Protein AF-A0A915VK62-F1 (afdb_monomer_lite)

Foldseek 3Di:
DVPVVVVVVVVVVVVVVVVVVVVLLVVLQVVLVVVVVVCVVPVDADDPVNLVSCVVCPVVHDDDPSSVVRSVVSVVVNVVVVVVVVVVVVVVVVVVVVVVVVVVVVVVVVVVVVVVVVVVVVVVVVLVVVVVVLVVVVVVVVVPPPDDDPVVCVCVVVVVVSVVSVVVSVVVVVVVLLVVLQVQLVLLLVLLVLLVVVVVLLSSLQSLLSSCVSPVPPVSSLVSNQVSLPPVDVDGLVPDDSVVVNVSSVVVCVVSPHDDVLLSCLCPPPVNQLVVPSVVHNVVSSVVPPPPPDDDPPPPPDPVVVVCVVPDDPDDDDDDDDLPLVVLVVQAQPWAWFDDDQFWTWTWHQHPQQKIKIKTGTPDPPRDDFAFFWKWFDFPPDIDIFGWDWDQDPPRIIITMTHQDPVNLVCLQVGLGPWIFTFGDDDPDPDDHGDTDTTDPVVSVVVSSSSNSVD

Sequence (455 aa):
MKIELAHDILAKKIYDMASAEDKMLIKIQNFILTRYAHYTEVGALLDQNSLDYIEPYIKKITLEQQELSFIKKSRQLSLRKRRTIKAVALGTCLVLLIFGIQASKTFYELQLTLEKKQEIRKELHKIQEERSLAELRAQTLLEKKEEVDQDDLTDVAVIKQLIMQYDTLGQQQQAATQQRDLAQSATLSDLAEEAKEQHDDQYAFQLAAKAWELNKNNNQALEILEELSQEKEEESFIELPTEEQEVVIEKAQKKGGRLKDKDLNVIFSKENTVVQSRSAGVKKAVKSTTASPNQQEQVATPILHRVIQEKLPPKRPSVTAPLNCTLAQKNINKWFEIKETQNFKVSIKYGINEQLHFLFAPTHSEAIIPNLTQLNIHTAKQFKSIDLSKKIAPGGKIIYTTKLEPVDKIFLKKGRIVALSFVQAPQKSPSTPPKKFMLSPVLQQKFLTMSKCLL

Radius of gyration: 46.02 Å; chains: 1; bounding box: 83×62×167 Å

pLDDT: mean 83.39, std 15.16, range [34.03, 98.44]

Structure (mmCIF, N/CA/C/O backbone):
data_AF-A0A915VK62-F1
#
_entry.id   AF-A0A915VK62-F1
#
loop_
_atom_site.group_PDB
_atom_site.id
_atom_site.type_symbol
_atom_site.label_atom_id
_atom_site.label_alt_id
_atom_site.label_comp_id
_atom_site.label_asym_id
_atom_site.label_entity_id
_atom_site.label_seq_id
_atom_site.pdbx_PDB_ins_code
_atom_site.Cartn_x
_atom_site.Cartn_y
_atom_site.Cartn_z
_atom_site.occupancy
_atom_site.B_iso_or_equiv
_atom_site.auth_seq_id
_atom_site.auth_comp_id
_atom_site.auth_asym_id
_atom_site.auth_atom_id
_atom_site.pdbx_PDB_model_num
ATOM 1 N N . MET A 1 1 ? -5.102 29.422 99.374 1.00 46.88 1 MET A N 1
ATOM 2 C CA . MET A 1 1 ? -6.375 29.457 98.617 1.00 46.88 1 MET A CA 1
ATOM 3 C C . MET A 1 1 ? -6.227 29.536 97.080 1.00 46.88 1 MET A C 1
ATOM 5 O O . MET A 1 1 ? -7.220 29.746 96.406 1.00 46.88 1 MET A O 1
ATOM 9 N N . LYS A 1 2 ? -5.033 29.330 96.483 1.00 51.19 2 LYS A N 1
ATOM 10 C CA . LYS A 1 2 ? -4.861 29.243 95.008 1.00 51.19 2 LYS A CA 1
ATOM 11 C C . LYS A 1 2 ? -4.823 27.805 94.457 1.00 51.19 2 LYS A C 1
ATOM 13 O O . LYS A 1 2 ? -4.929 27.621 93.253 1.00 51.19 2 LYS A O 1
ATOM 18 N N . ILE A 1 3 ? -4.669 26.801 95.324 1.00 55.66 3 ILE A N 1
ATOM 19 C CA . ILE A 1 3 ? -4.483 25.393 94.926 1.00 55.66 3 ILE A CA 1
ATOM 20 C C . ILE A 1 3 ? -5.830 24.696 94.639 1.00 55.66 3 ILE A C 1
ATOM 22 O O . ILE A 1 3 ? -5.891 23.848 93.752 1.00 55.66 3 ILE A O 1
ATOM 26 N N . GLU A 1 4 ? -6.922 25.117 95.285 1.00 55.19 4 GLU A N 1
ATOM 27 C CA . GLU A 1 4 ? -8.258 24.515 95.106 1.00 55.19 4 GLU A CA 1
ATOM 28 C C . GLU A 1 4 ? -8.921 24.914 93.774 1.00 55.19 4 GLU A C 1
ATOM 30 O O . GLU A 1 4 ? -9.482 24.068 93.086 1.00 55.19 4 GLU A O 1
ATOM 35 N N . LEU A 1 5 ? -8.717 26.153 93.306 1.00 66.69 5 LEU A N 1
ATOM 36 C CA . LEU A 1 5 ? -9.218 26.613 91.999 1.00 66.69 5 LEU A CA 1
ATOM 37 C C . LEU A 1 5 ? -8.614 25.849 90.806 1.00 66.69 5 LEU A C 1
ATOM 39 O O . LEU A 1 5 ? -9.268 25.688 89.779 1.00 66.69 5 LEU A O 1
ATOM 43 N N . ALA A 1 6 ? -7.373 25.365 90.921 1.00 72.25 6 ALA A N 1
ATOM 44 C CA . ALA A 1 6 ? -6.737 24.592 89.854 1.00 72.25 6 ALA A CA 1
ATOM 45 C C . ALA A 1 6 ? -7.323 23.173 89.726 1.00 72.25 6 ALA A C 1
ATOM 47 O O . ALA A 1 6 ? -7.378 22.632 88.620 1.00 72.25 6 ALA A O 1
ATOM 48 N N . HIS A 1 7 ? -7.784 22.586 90.836 1.00 77.00 7 HIS A N 1
ATOM 49 C CA . HIS A 1 7 ? -8.362 21.240 90.854 1.00 77.00 7 HIS A CA 1
ATOM 50 C C . HIS A 1 7 ? -9.782 21.240 90.273 1.00 77.00 7 HIS A C 1
ATOM 52 O O . HIS A 1 7 ? -10.098 20.374 89.458 1.00 77.00 7 HIS A O 1
ATOM 58 N N . ASP A 1 8 ? -10.586 22.265 90.571 1.00 81.25 8 ASP A N 1
ATOM 59 C CA . ASP A 1 8 ? -11.937 22.409 90.012 1.00 81.25 8 ASP A CA 1
ATOM 60 C C . ASP A 1 8 ? -11.929 22.623 88.492 1.00 81.25 8 ASP A C 1
ATOM 62 O O . ASP A 1 8 ? -12.744 22.046 87.768 1.00 81.25 8 ASP A O 1
ATOM 66 N N . ILE A 1 9 ? -10.973 23.401 87.971 1.00 85.94 9 ILE A N 1
ATOM 67 C CA . ILE A 1 9 ? -10.826 23.611 86.521 1.00 85.94 9 ILE A CA 1
ATOM 68 C C . ILE A 1 9 ? -10.429 22.305 85.820 1.00 85.94 9 ILE A C 1
ATOM 70 O O . ILE A 1 9 ? -10.942 22.006 84.738 1.00 85.94 9 ILE A O 1
ATOM 74 N N . LEU A 1 10 ? -9.540 21.511 86.426 1.00 86.00 10 LEU A N 1
ATOM 75 C CA . LEU A 1 10 ? -9.129 20.220 85.876 1.00 86.00 10 LEU A CA 1
ATOM 76 C C . LEU A 1 10 ? -10.285 19.212 85.893 1.00 86.00 10 LEU A C 1
ATOM 78 O O . LEU A 1 10 ? -10.544 18.580 84.871 1.00 86.00 10 LEU A O 1
ATOM 82 N N . ALA A 1 11 ? -11.008 19.101 87.010 1.00 85.06 11 ALA A N 1
ATOM 83 C CA . ALA A 1 11 ? -12.166 18.220 87.136 1.00 85.06 11 ALA A CA 1
ATOM 84 C C . ALA A 1 11 ? -13.265 18.587 86.130 1.00 85.06 11 ALA A C 1
ATOM 86 O O . ALA A 1 11 ? -13.780 17.710 85.437 1.00 85.06 11 ALA A O 1
ATOM 87 N N . LYS A 1 12 ? -13.554 19.885 85.966 1.00 88.75 12 LYS A N 1
ATOM 88 C CA . LYS A 1 12 ? -14.494 20.372 84.951 1.00 88.75 12 LYS A CA 1
ATOM 89 C C . LYS A 1 12 ? -14.041 20.012 83.538 1.00 88.75 12 LYS A C 1
ATOM 91 O O . LYS A 1 12 ? -14.841 19.517 82.756 1.00 88.75 12 LYS A O 1
ATOM 96 N N . LYS A 1 13 ? -12.758 20.192 83.211 1.00 90.06 13 LYS A N 1
ATOM 97 C CA . LYS A 1 13 ? -12.228 19.843 81.886 1.00 90.06 13 LYS A CA 1
ATOM 98 C C . LYS A 1 13 ? -12.298 18.339 81.614 1.00 90.06 13 LYS A C 1
ATOM 100 O O . LYS A 1 13 ? -12.647 17.948 80.506 1.00 90.06 13 LYS A O 1
ATOM 105 N N . ILE A 1 14 ? -11.992 17.504 82.608 1.00 82.69 14 ILE A N 1
ATOM 106 C CA . ILE A 1 14 ? -12.125 16.043 82.502 1.00 82.69 14 ILE A CA 1
ATOM 107 C C . ILE A 1 14 ? -13.595 15.663 82.294 1.00 82.69 14 ILE A C 1
ATOM 109 O O . ILE A 1 14 ? -13.891 14.869 81.406 1.00 82.69 14 ILE A O 1
ATOM 113 N N . TYR A 1 15 ? -14.511 16.268 83.053 1.00 90.38 15 TYR A N 1
ATOM 114 C CA . TYR A 1 15 ? -15.947 16.044 82.908 1.00 90.38 15 TYR A CA 1
ATOM 115 C C . TYR A 1 15 ? -16.462 16.472 81.527 1.00 90.38 15 TYR A C 1
ATOM 117 O O . TYR A 1 15 ? -17.176 15.716 80.872 1.00 90.38 15 TYR A O 1
ATOM 125 N N . ASP A 1 16 ? -16.050 17.644 81.041 1.00 91.31 16 ASP A N 1
ATOM 126 C CA . ASP A 1 16 ? -16.428 18.153 79.722 1.00 91.31 16 ASP A CA 1
ATOM 127 C C . ASP A 1 16 ? -15.873 17.265 78.597 1.00 91.31 16 ASP A C 1
ATOM 129 O O . ASP A 1 16 ? -16.570 17.006 77.616 1.00 91.31 16 ASP A O 1
ATOM 133 N N . MET A 1 17 ? -14.645 16.753 78.742 1.00 87.25 17 MET A N 1
ATOM 134 C CA . MET A 1 17 ? -14.046 15.810 77.791 1.00 87.25 17 MET A CA 1
ATOM 135 C C . MET A 1 17 ? -14.767 14.460 77.787 1.00 87.25 17 MET A C 1
ATOM 137 O O . MET A 1 17 ? -15.084 13.963 76.708 1.00 87.25 17 MET A O 1
ATOM 141 N N . ALA A 1 18 ? -15.077 13.904 78.961 1.00 86.38 18 ALA A N 1
ATOM 142 C CA . ALA A 1 18 ? -15.855 12.672 79.078 1.00 86.38 18 ALA A CA 1
ATOM 143 C C . ALA A 1 18 ? -17.252 12.850 78.460 1.00 86.38 18 ALA A C 1
ATOM 145 O O 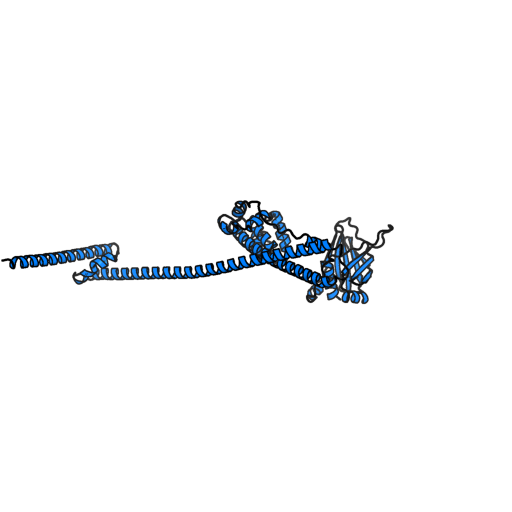. ALA A 1 18 ? -17.665 12.073 77.606 1.00 86.38 18 ALA A O 1
ATOM 146 N N . SER A 1 19 ? -17.924 13.961 78.776 1.00 93.12 19 SER A N 1
ATOM 147 C CA . SER A 1 19 ? -19.226 14.305 78.198 1.00 93.12 19 SER A CA 1
ATOM 148 C C . SER A 1 19 ? -19.166 14.478 76.676 1.00 93.12 19 SER A C 1
ATOM 150 O O . SER A 1 19 ? -20.101 14.098 75.968 1.00 93.12 19 SER A O 1
ATOM 152 N N . ALA A 1 20 ? -18.088 15.061 76.145 1.00 94.25 20 ALA A N 1
ATOM 153 C CA . ALA A 1 20 ? -17.900 15.222 74.707 1.00 94.25 20 ALA A CA 1
ATOM 154 C C . ALA A 1 20 ? -17.662 13.879 74.003 1.00 94.25 20 ALA A C 1
ATOM 156 O O . ALA A 1 20 ? -18.217 13.657 72.924 1.00 94.25 20 ALA A O 1
ATOM 157 N N . GLU A 1 21 ? -16.879 12.984 74.610 1.00 95.00 21 GLU A N 1
ATOM 158 C CA . GLU A 1 21 ? -16.644 11.636 74.096 1.00 95.00 21 GLU A CA 1
ATOM 159 C C . GLU A 1 21 ? -17.937 10.812 74.088 1.00 95.00 21 GLU A C 1
ATOM 161 O O . GLU A 1 21 ? -18.292 10.261 73.047 1.00 95.00 21 GLU A O 1
ATOM 166 N N . ASP A 1 22 ? -18.711 10.831 75.174 1.00 95.19 22 ASP A N 1
ATOM 167 C CA . ASP A 1 22 ? -19.998 10.132 75.260 1.00 95.19 22 ASP A CA 1
ATOM 168 C C . ASP A 1 22 ? -20.992 10.640 74.207 1.00 95.19 22 ASP A C 1
ATOM 170 O O . ASP A 1 22 ? -21.614 9.861 73.477 1.00 95.19 22 ASP A O 1
ATOM 174 N N . LYS A 1 23 ? -21.094 11.967 74.047 1.00 95.75 23 LYS A N 1
ATOM 175 C CA . LYS A 1 23 ? -21.917 12.583 72.991 1.00 95.75 23 LYS A CA 1
ATOM 176 C C . LYS A 1 23 ? -21.466 12.153 71.598 1.00 95.75 23 LYS A C 1
ATOM 178 O O . LYS A 1 23 ? -22.305 12.008 70.709 1.00 95.75 23 LYS A O 1
ATOM 183 N N . MET A 1 24 ? -20.164 11.974 71.383 1.00 96.12 24 MET A N 1
ATOM 184 C CA . MET A 1 24 ? -19.627 11.500 70.110 1.00 96.12 24 MET A CA 1
ATOM 185 C C . MET A 1 24 ? -19.975 10.027 69.868 1.00 96.12 24 MET A C 1
ATOM 187 O O . MET A 1 24 ? -20.428 9.696 68.775 1.00 96.12 24 MET A O 1
ATOM 191 N N . LEU A 1 25 ? -19.839 9.159 70.876 1.00 96.75 25 LEU A N 1
ATOM 192 C CA . LEU A 1 25 ? -20.199 7.741 70.772 1.00 96.75 25 LEU A CA 1
ATOM 193 C C . LEU A 1 25 ? -21.682 7.562 70.424 1.00 96.75 25 LEU A C 1
ATOM 195 O O . LEU A 1 25 ? -21.996 6.826 69.490 1.00 96.75 25 LEU A O 1
ATOM 199 N N . ILE A 1 26 ? -22.578 8.308 71.081 1.00 95.81 26 ILE A N 1
ATOM 200 C CA . ILE A 1 26 ? -24.020 8.293 70.778 1.00 95.81 26 ILE A CA 1
ATOM 201 C C . ILE A 1 26 ? -24.283 8.750 69.336 1.00 95.81 26 ILE A C 1
ATOM 203 O O . ILE A 1 26 ? -25.059 8.129 68.609 1.00 95.81 26 ILE A O 1
ATOM 207 N N . LYS A 1 27 ? -23.619 9.822 68.880 1.00 97.31 27 LYS A N 1
ATOM 208 C CA . LYS A 1 27 ? -23.751 10.301 67.493 1.00 97.31 27 LYS A CA 1
ATOM 209 C C . LYS A 1 27 ? -23.301 9.253 66.479 1.00 97.31 27 LYS A C 1
ATOM 211 O O . LYS A 1 27 ? -23.979 9.063 65.473 1.00 97.31 27 LYS A O 1
ATOM 216 N N . ILE A 1 28 ? -22.188 8.572 66.737 1.00 97.94 28 ILE A N 1
ATOM 217 C CA . ILE A 1 28 ? -21.670 7.521 65.855 1.00 97.94 28 ILE A CA 1
ATOM 218 C C . ILE A 1 28 ? -22.596 6.307 65.854 1.00 97.94 28 ILE A C 1
ATOM 220 O O . ILE A 1 28 ? -22.867 5.763 64.786 1.00 97.94 28 ILE A O 1
ATOM 224 N N . GLN A 1 29 ? -23.125 5.909 67.011 1.00 97.50 29 GLN A N 1
ATOM 225 C CA . GLN A 1 29 ? -24.096 4.821 67.101 1.00 97.50 29 GLN A CA 1
ATOM 226 C C . GLN A 1 29 ? -25.348 5.134 66.271 1.00 97.50 29 GLN A C 1
ATOM 228 O O . GLN A 1 29 ? -25.729 4.344 65.410 1.00 97.50 29 GLN A O 1
ATOM 233 N N . ASN A 1 30 ? -25.920 6.330 66.435 1.00 97.50 30 ASN A N 1
ATOM 234 C CA . ASN A 1 30 ? -27.064 6.784 65.640 1.00 97.50 30 ASN A CA 1
ATOM 235 C C . ASN A 1 30 ? -26.740 6.861 64.143 1.00 97.50 30 ASN A C 1
ATOM 237 O O . ASN A 1 30 ? -27.574 6.514 63.305 1.00 97.50 30 ASN A O 1
ATOM 241 N N . PHE A 1 31 ? -25.525 7.283 63.788 1.00 98.12 31 PHE A N 1
ATOM 242 C CA . PHE A 1 31 ? -25.061 7.288 62.405 1.00 98.12 31 PHE A CA 1
ATOM 243 C C . PHE A 1 31 ? -25.016 5.870 61.816 1.00 98.12 31 PHE A C 1
ATOM 245 O O . PHE A 1 31 ? -25.522 5.656 60.713 1.00 98.12 31 PHE A O 1
ATOM 252 N N . ILE A 1 32 ? -24.465 4.895 62.548 1.00 98.25 32 ILE A N 1
ATOM 253 C CA . ILE A 1 32 ? -24.409 3.487 62.127 1.00 98.25 32 ILE A CA 1
ATOM 254 C C . ILE A 1 32 ? -25.822 2.924 61.961 1.00 98.25 32 ILE A C 1
ATOM 256 O O . ILE A 1 32 ? -26.108 2.356 60.910 1.00 98.25 32 ILE A O 1
ATOM 260 N N . LEU A 1 33 ? -26.710 3.149 62.935 1.00 97.88 33 LEU A N 1
ATOM 261 C CA . LEU A 1 33 ? -28.111 2.714 62.896 1.00 97.88 33 LEU A CA 1
ATOM 262 C C . LEU A 1 33 ? -28.849 3.273 61.678 1.00 97.88 33 LEU A C 1
ATOM 264 O O . LEU A 1 33 ? -29.462 2.528 60.918 1.00 97.88 33 LEU A O 1
ATOM 268 N N . THR A 1 34 ? -28.722 4.580 61.436 1.00 98.19 34 THR A N 1
ATOM 269 C CA . THR A 1 34 ? -29.358 5.247 60.290 1.00 98.19 34 THR A CA 1
ATOM 270 C C . THR A 1 34 ? -28.853 4.670 58.965 1.00 98.19 34 THR A C 1
ATOM 272 O O . THR A 1 34 ? -29.629 4.422 58.042 1.00 98.19 34 THR A O 1
ATOM 275 N N . ARG A 1 35 ? -27.542 4.415 58.852 1.00 98.31 35 ARG A N 1
ATOM 276 C CA . ARG A 1 35 ? -26.950 3.810 57.650 1.00 98.31 35 ARG A CA 1
ATOM 277 C C . ARG A 1 35 ? -27.314 2.338 57.489 1.00 98.31 35 ARG A C 1
ATOM 279 O O . ARG A 1 35 ? -27.454 1.891 56.354 1.00 98.31 35 ARG A O 1
ATOM 286 N N . TYR A 1 36 ? -27.479 1.608 58.587 1.00 98.44 36 TYR A N 1
ATOM 287 C CA . TYR A 1 36 ? -27.933 0.225 58.563 1.00 98.44 36 TYR A CA 1
ATOM 288 C C . TYR A 1 36 ? -29.394 0.126 58.112 1.00 98.44 36 TYR A C 1
ATOM 290 O O . TYR A 1 36 ? -29.680 -0.652 57.207 1.00 98.44 36 TYR A O 1
ATOM 298 N N . ALA A 1 37 ? -30.284 0.978 58.630 1.00 98.06 37 ALA A N 1
ATOM 299 C CA . ALA A 1 37 ? -31.669 1.068 58.163 1.00 98.06 37 ALA A CA 1
ATOM 300 C C . ALA A 1 37 ? -31.730 1.361 56.652 1.00 98.06 37 ALA A C 1
ATOM 302 O O . ALA A 1 37 ? -32.349 0.629 55.879 1.00 98.06 37 ALA A O 1
ATOM 303 N N . HIS A 1 38 ? -30.955 2.344 56.192 1.00 98.19 38 HIS A N 1
ATOM 304 C CA . HIS A 1 38 ? -30.850 2.648 54.766 1.00 98.19 38 HIS A CA 1
ATOM 305 C C . HIS A 1 38 ? -30.275 1.477 53.937 1.00 98.19 38 HIS A C 1
ATOM 307 O O . HIS A 1 38 ? -30.657 1.264 52.787 1.00 98.19 38 HIS A O 1
ATOM 313 N N . TYR A 1 39 ? -29.358 0.684 54.496 1.00 98.19 39 TYR A N 1
ATOM 314 C CA . TYR A 1 39 ? -28.871 -0.542 53.861 1.00 98.19 39 TYR A CA 1
ATOM 315 C C . TYR A 1 39 ? -29.948 -1.627 53.785 1.00 98.19 39 TYR A C 1
ATOM 317 O O . TYR A 1 39 ? -30.019 -2.324 52.778 1.00 98.19 39 TYR A O 1
ATOM 325 N N . THR A 1 40 ? -30.789 -1.778 54.807 1.00 97.94 40 THR A N 1
ATOM 326 C CA . THR A 1 40 ? -31.888 -2.750 54.763 1.00 97.94 40 THR A CA 1
ATOM 327 C C . THR A 1 40 ? -32.948 -2.381 53.729 1.00 97.94 40 THR A C 1
ATOM 329 O O . THR A 1 40 ? -33.501 -3.272 53.092 1.00 97.94 40 THR A O 1
ATOM 332 N N . GLU A 1 41 ? -33.168 -1.085 53.503 1.00 98.19 41 GLU A N 1
ATOM 333 C CA . GLU A 1 41 ? -34.126 -0.584 52.513 1.00 98.19 41 GLU A CA 1
ATOM 334 C C . GLU A 1 41 ? -33.572 -0.623 51.080 1.00 98.19 41 GLU A C 1
ATOM 336 O O . GLU A 1 41 ? -34.240 -1.094 50.163 1.00 98.19 41 GLU A O 1
ATOM 341 N N . VAL A 1 42 ? -32.342 -0.135 50.874 1.00 97.88 42 VAL A N 1
ATOM 342 C CA . VAL A 1 42 ? -31.791 0.159 49.533 1.00 97.88 42 VAL A CA 1
ATOM 343 C C . VAL A 1 42 ? -30.599 -0.737 49.171 1.00 97.88 42 VAL A C 1
ATOM 345 O O . VAL A 1 42 ? -30.148 -0.777 48.028 1.00 97.88 42 VAL A O 1
ATOM 348 N N . GLY A 1 43 ? -30.030 -1.460 50.135 1.00 97.19 43 GLY A N 1
ATOM 349 C CA . GLY A 1 43 ? -28.814 -2.258 49.940 1.00 97.19 43 GLY A CA 1
ATOM 350 C C . GLY A 1 43 ? -27.528 -1.428 49.840 1.00 97.19 43 GLY A C 1
ATOM 351 O O . GLY A 1 43 ? -26.472 -1.968 49.498 1.00 97.19 43 GLY A O 1
ATOM 352 N N . ALA A 1 44 ? -27.577 -0.125 50.136 1.00 97.06 44 ALA A N 1
ATOM 353 C CA . ALA A 1 44 ? -26.420 0.761 50.035 1.00 97.06 44 ALA A CA 1
ATOM 354 C C . ALA A 1 44 ? -25.439 0.543 51.202 1.00 97.06 44 ALA A C 1
ATOM 356 O O . ALA A 1 44 ? -25.785 0.717 52.366 1.00 97.06 44 ALA A O 1
ATOM 357 N N . LEU A 1 45 ? -24.200 0.163 50.885 1.00 98.19 45 LEU A N 1
ATOM 358 C CA . LEU A 1 45 ? -23.126 -0.052 51.863 1.00 98.19 45 LEU A CA 1
ATOM 359 C C . LEU A 1 45 ? -22.414 1.257 52.230 1.00 98.19 45 LEU A C 1
ATOM 361 O O . LEU A 1 45 ? -22.500 2.241 51.495 1.00 98.19 45 LEU A O 1
ATOM 365 N N . LEU A 1 46 ? -21.673 1.254 53.343 1.00 97.88 46 LEU A N 1
ATOM 366 C CA . LEU A 1 46 ? -20.871 2.413 53.748 1.00 97.88 46 LEU A CA 1
ATOM 367 C C . LEU A 1 46 ? -19.776 2.704 52.716 1.00 97.88 46 LEU A C 1
ATOM 369 O O . LEU A 1 46 ? -19.100 1.794 52.222 1.00 97.88 46 LEU A O 1
ATOM 373 N N . ASP A 1 47 ? -19.587 3.988 52.427 1.00 97.25 47 ASP A N 1
ATOM 374 C CA . ASP A 1 47 ? -18.450 4.471 51.658 1.00 97.25 47 ASP A CA 1
ATOM 375 C C . ASP A 1 47 ? -17.179 4.513 52.521 1.00 97.25 47 ASP A C 1
ATOM 377 O O . ASP A 1 47 ? -17.188 4.271 53.730 1.00 97.25 47 ASP A O 1
ATOM 381 N N . GLN A 1 48 ? -16.046 4.792 51.880 1.00 96.56 48 GLN A N 1
ATOM 382 C CA . GLN A 1 48 ? -14.758 4.789 52.562 1.00 96.56 48 GLN A CA 1
ATOM 383 C C . GLN A 1 48 ? -14.665 5.875 53.641 1.00 96.56 48 GLN A C 1
ATOM 385 O O . GLN A 1 48 ? -14.162 5.597 54.722 1.00 96.56 48 GLN A O 1
ATOM 390 N N . ASN A 1 49 ? -15.194 7.070 53.374 1.00 97.06 49 ASN A N 1
ATOM 391 C CA . ASN A 1 49 ? -15.154 8.182 54.322 1.00 97.06 49 ASN A CA 1
ATOM 392 C C . ASN A 1 49 ? -15.972 7.866 55.578 1.00 97.06 49 ASN A C 1
ATOM 394 O O . ASN A 1 49 ? -15.524 8.140 56.688 1.00 97.06 49 ASN A O 1
ATOM 398 N N . SER A 1 50 ? -17.138 7.232 55.419 1.00 97.81 50 SER A N 1
ATOM 399 C CA . SER A 1 50 ? -17.943 6.782 56.555 1.00 97.81 50 SER A CA 1
ATOM 400 C C . SER A 1 50 ? -17.244 5.673 57.335 1.00 97.81 50 SER A C 1
ATOM 402 O O . SER A 1 50 ? -17.288 5.691 58.559 1.00 97.81 50 SER A O 1
ATOM 404 N N . LEU A 1 51 ? -16.586 4.724 56.655 1.00 97.94 51 LEU A N 1
ATOM 405 C CA . LEU A 1 51 ? -15.801 3.671 57.312 1.00 97.94 51 LEU A CA 1
ATOM 406 C C . LEU A 1 51 ? -14.639 4.250 58.131 1.00 97.94 51 LEU A C 1
ATOM 408 O O . LEU A 1 51 ? -14.431 3.810 59.260 1.00 97.94 51 LEU A O 1
ATOM 412 N N . ASP A 1 52 ? -13.932 5.239 57.585 1.00 97.25 52 ASP A N 1
ATOM 413 C CA . ASP A 1 52 ? -12.812 5.916 58.249 1.00 97.25 52 ASP A CA 1
ATOM 414 C C . ASP A 1 52 ? -13.303 6.766 59.438 1.00 97.25 52 ASP A C 1
ATOM 416 O O . ASP A 1 52 ? -12.660 6.806 60.485 1.00 97.25 52 ASP A O 1
ATOM 420 N N . TYR A 1 53 ? -14.487 7.381 59.318 1.00 97.69 53 TYR A N 1
ATOM 421 C CA . TYR A 1 53 ? -15.128 8.147 60.392 1.00 97.69 53 TYR A CA 1
ATOM 422 C C . TYR A 1 53 ? -15.504 7.278 61.604 1.00 97.69 53 TYR A C 1
ATOM 424 O O . TYR A 1 53 ? -15.302 7.690 62.746 1.00 97.69 53 TYR A O 1
ATOM 432 N N . ILE A 1 54 ? -16.034 6.071 61.373 1.00 97.81 54 ILE A N 1
ATOM 433 C CA . ILE A 1 54 ? -16.483 5.187 62.463 1.00 97.81 54 ILE A CA 1
ATOM 434 C C . ILE A 1 54 ? -15.360 4.326 63.053 1.00 97.81 54 ILE A C 1
ATOM 436 O O . ILE A 1 54 ? -15.439 3.942 64.221 1.00 97.81 54 ILE A O 1
ATOM 440 N N . GLU A 1 55 ? -14.318 4.013 62.276 1.00 97.31 55 GLU A N 1
ATOM 441 C CA . GLU A 1 55 ? -13.243 3.086 62.653 1.00 97.31 55 GLU A CA 1
ATOM 442 C C . GLU A 1 55 ? -12.665 3.292 64.067 1.00 97.31 55 GLU A C 1
ATOM 444 O O . GLU A 1 55 ? -12.592 2.300 64.804 1.00 97.31 55 GLU A O 1
ATOM 449 N N . PRO A 1 56 ? -12.301 4.517 64.500 1.00 97.62 56 PRO A N 1
ATOM 450 C CA . PRO A 1 56 ? -11.701 4.712 65.820 1.00 97.62 56 PRO A CA 1
ATOM 451 C C . PRO A 1 56 ? -12.644 4.405 66.995 1.00 97.62 56 PRO A C 1
ATOM 453 O O . PRO A 1 56 ? -12.172 4.183 68.111 1.00 97.62 56 PRO A O 1
ATOM 456 N N . TYR A 1 57 ? -13.959 4.347 66.764 1.00 97.44 57 TYR A N 1
ATOM 457 C CA . TYR A 1 57 ? -14.970 4.230 67.818 1.00 97.44 57 TYR A CA 1
ATOM 458 C C . TYR A 1 57 ? -15.706 2.885 67.835 1.00 97.44 57 TYR A C 1
ATOM 460 O O . TYR A 1 57 ? -16.331 2.564 68.842 1.00 97.44 57 TYR A O 1
ATOM 468 N N . ILE A 1 58 ? -15.584 2.054 66.789 1.00 96.81 58 ILE A N 1
ATOM 469 C CA . ILE A 1 58 ? -16.286 0.755 66.679 1.00 96.81 58 ILE A CA 1
ATOM 470 C C . ILE A 1 58 ? -16.104 -0.125 67.925 1.00 96.81 58 ILE A C 1
ATOM 472 O O . ILE A 1 58 ? -17.040 -0.795 68.342 1.00 96.81 58 ILE A O 1
ATOM 476 N N . LYS A 1 59 ? -14.912 -0.138 68.535 1.00 97.31 59 LYS A N 1
ATOM 477 C CA . LYS A 1 59 ? -14.625 -0.985 69.710 1.00 97.31 59 LYS A CA 1
ATOM 478 C C . LYS A 1 59 ? -15.265 -0.485 71.009 1.00 97.31 59 LYS A C 1
ATOM 480 O O . LYS A 1 59 ? -15.311 -1.239 71.973 1.00 97.31 59 LYS A O 1
ATOM 485 N N . LYS A 1 60 ? -15.678 0.785 71.051 1.00 96.62 60 LYS A N 1
ATOM 486 C CA . LYS A 1 60 ? -16.233 1.453 72.238 1.00 96.62 60 LYS A CA 1
ATOM 487 C C . LYS A 1 60 ? -17.764 1.445 72.259 1.00 96.62 60 LYS A C 1
ATOM 489 O O . LYS A 1 60 ? -18.345 1.770 73.285 1.00 96.62 60 LYS A O 1
ATOM 494 N N . ILE A 1 61 ? -18.405 1.105 71.141 1.00 96.88 61 ILE A N 1
ATOM 495 C CA . ILE A 1 61 ? -19.862 1.112 70.987 1.00 96.88 61 ILE A CA 1
ATOM 496 C C . ILE A 1 61 ? -20.355 -0.334 70.968 1.00 96.88 61 ILE A C 1
ATOM 498 O O . ILE A 1 61 ? -19.802 -1.177 70.261 1.00 96.88 61 ILE A O 1
ATOM 502 N N . THR A 1 62 ? -21.407 -0.618 71.729 1.00 96.81 62 THR A N 1
ATOM 503 C CA . THR A 1 62 ? -22.080 -1.918 71.709 1.00 96.81 62 THR A CA 1
ATOM 504 C C . THR A 1 62 ? -23.010 -1.962 70.499 1.00 96.81 62 THR A C 1
ATOM 506 O O . THR A 1 62 ? -24.011 -1.252 70.464 1.00 96.81 62 THR A O 1
ATOM 509 N N . LEU A 1 63 ? -22.648 -2.755 69.493 1.00 97.25 63 LEU A N 1
ATOM 510 C CA . LEU A 1 63 ? -23.408 -2.922 68.253 1.00 97.25 63 LEU A CA 1
ATOM 511 C C . LEU A 1 63 ? -23.999 -4.328 68.185 1.00 97.25 63 LEU A C 1
ATOM 513 O O . LEU A 1 63 ? -23.387 -5.291 68.659 1.00 97.25 63 LEU A O 1
ATOM 517 N N . GLU A 1 64 ? -25.159 -4.458 67.552 1.00 98.06 64 GLU A N 1
ATOM 518 C CA . GLU A 1 64 ? -25.744 -5.767 67.289 1.00 98.06 64 GLU A CA 1
ATOM 519 C C . GLU A 1 64 ? -24.936 -6.532 66.229 1.00 98.06 64 GLU A C 1
ATOM 521 O O . GLU A 1 64 ? -24.261 -5.966 65.361 1.00 98.06 64 GLU A O 1
ATOM 526 N N . GLN A 1 65 ? -25.027 -7.864 66.248 1.00 97.69 65 GLN A N 1
ATOM 527 C CA . GLN A 1 65 ? -24.268 -8.719 65.330 1.00 97.69 65 GLN A CA 1
ATOM 528 C C . GLN A 1 65 ? -24.566 -8.413 63.850 1.00 97.69 65 GLN A C 1
ATOM 530 O O . GLN A 1 65 ? -23.684 -8.536 62.992 1.00 97.69 65 GLN A O 1
ATOM 535 N N . GLN A 1 66 ? -25.797 -7.997 63.540 1.00 97.75 66 GLN A N 1
ATOM 536 C CA . GLN A 1 66 ? -26.195 -7.641 62.180 1.00 97.75 66 GLN A CA 1
ATOM 537 C C . GLN A 1 66 ? -25.499 -6.358 61.699 1.00 97.75 66 GLN A C 1
ATOM 539 O O . GLN A 1 66 ? -24.975 -6.324 60.583 1.00 97.75 66 GLN A O 1
ATOM 544 N N . GLU A 1 67 ? -25.381 -5.348 62.557 1.00 98.00 67 GLU A N 1
ATOM 545 C CA . GLU A 1 67 ? -24.695 -4.083 62.270 1.00 98.00 67 GLU A CA 1
ATOM 546 C C . GLU A 1 67 ? -23.191 -4.302 62.068 1.00 98.00 67 GLU A C 1
ATOM 548 O O . GLU A 1 67 ? -22.594 -3.795 61.113 1.00 98.00 67 GLU A O 1
ATOM 553 N N . LEU A 1 68 ? -22.576 -5.147 62.905 1.00 97.75 68 LEU A N 1
ATOM 554 C CA . LEU A 1 68 ? -21.182 -5.563 62.732 1.00 97.75 68 LEU A CA 1
ATOM 555 C C . LEU A 1 68 ? -20.972 -6.278 61.391 1.00 97.75 68 LEU A C 1
ATOM 557 O O . LEU A 1 68 ? -19.975 -6.039 60.699 1.00 97.75 68 LEU A O 1
ATOM 561 N N . SER A 1 69 ? -21.920 -7.131 60.987 1.00 97.94 69 SER A N 1
ATOM 562 C CA . SER A 1 69 ? -21.876 -7.806 59.688 1.00 97.94 69 SER A CA 1
ATOM 563 C C . SER A 1 69 ? -21.980 -6.814 58.519 1.00 97.94 69 SER A C 1
ATOM 565 O O . SER A 1 69 ? -21.234 -6.935 57.541 1.00 97.94 69 SER A O 1
ATOM 567 N N . PHE A 1 70 ? -22.816 -5.779 58.653 1.00 98.19 70 PHE A N 1
ATOM 568 C CA . PHE A 1 70 ? -22.968 -4.691 57.688 1.00 98.19 70 PHE A CA 1
ATOM 569 C C . PHE A 1 70 ? -21.678 -3.873 57.529 1.00 98.19 70 PHE A C 1
ATOM 571 O O . PHE A 1 70 ? -21.213 -3.653 56.403 1.00 98.19 70 PHE A O 1
ATOM 578 N N . ILE A 1 71 ? -21.036 -3.495 58.638 1.00 98.19 71 ILE A N 1
ATOM 579 C CA . ILE A 1 71 ? -19.754 -2.776 58.622 1.00 98.19 71 ILE A CA 1
ATOM 580 C C . ILE A 1 71 ? -18.666 -3.645 57.977 1.00 98.19 71 ILE A C 1
ATOM 582 O O . ILE A 1 71 ? -17.922 -3.179 57.108 1.00 98.19 71 ILE A O 1
ATOM 586 N N . LYS A 1 72 ? -18.597 -4.936 58.333 1.00 97.94 72 LYS A N 1
ATOM 587 C CA . LYS A 1 72 ? -17.629 -5.881 57.754 1.00 97.94 72 LYS A CA 1
ATOM 588 C C . LYS A 1 72 ? -17.818 -6.035 56.243 1.00 97.94 72 LYS A C 1
ATOM 590 O O . LYS A 1 72 ? -16.833 -5.997 55.502 1.00 97.94 72 LYS A O 1
ATOM 595 N N . LYS A 1 73 ? -19.064 -6.170 55.777 1.00 98.06 73 LYS A N 1
ATOM 596 C CA . LYS A 1 73 ? -19.406 -6.263 54.348 1.00 98.06 73 LYS A CA 1
ATOM 597 C C . LYS A 1 73 ? -19.024 -4.984 53.600 1.00 98.06 73 LYS A C 1
ATOM 599 O O . LYS A 1 73 ? -18.388 -5.061 52.548 1.00 98.06 73 LYS A O 1
ATOM 604 N N . SER A 1 74 ? -19.319 -3.820 54.179 1.00 97.94 74 SER A N 1
ATOM 605 C CA . SER A 1 74 ? -18.943 -2.516 53.620 1.00 97.94 74 SER A CA 1
ATOM 606 C C . SER A 1 74 ? -17.422 -2.375 53.490 1.00 97.94 74 SER A C 1
ATOM 608 O O . SER A 1 74 ? -16.912 -2.030 52.422 1.00 97.94 74 SER A O 1
ATOM 610 N N . ARG A 1 75 ? -16.671 -2.755 54.533 1.00 97.94 75 ARG A N 1
ATOM 611 C CA . ARG A 1 75 ? -15.200 -2.747 54.533 1.00 97.94 75 ARG A CA 1
ATOM 612 C C . ARG A 1 75 ? -14.617 -3.661 53.455 1.00 97.94 75 ARG A C 1
ATOM 614 O O . ARG A 1 75 ? -13.721 -3.249 52.720 1.00 97.94 75 ARG A O 1
ATOM 621 N N . GLN A 1 76 ? -15.128 -4.886 53.320 1.00 97.75 76 GLN A N 1
ATOM 622 C CA . GLN A 1 76 ? -14.675 -5.813 52.277 1.00 97.75 76 GLN A CA 1
ATOM 623 C C . GLN A 1 76 ? -14.919 -5.262 50.870 1.00 97.75 76 GLN A C 1
ATOM 625 O O . GLN A 1 76 ? -14.044 -5.370 50.008 1.00 97.75 76 GLN A O 1
ATOM 630 N N . LEU A 1 77 ? -16.081 -4.649 50.637 1.00 96.81 77 LEU A N 1
ATOM 631 C CA . LEU A 1 77 ? -16.405 -4.062 49.343 1.00 96.81 77 LEU A CA 1
ATOM 632 C C . LEU A 1 77 ? -15.517 -2.851 49.028 1.00 96.81 77 LEU A C 1
ATOM 634 O O . LEU A 1 77 ? -15.010 -2.754 47.910 1.00 96.81 77 LEU A O 1
ATOM 638 N N . SER A 1 78 ? -15.251 -1.980 50.004 1.00 95.81 78 SER A N 1
ATOM 639 C CA . SER A 1 78 ? -14.332 -0.851 49.816 1.00 95.81 78 SER A CA 1
ATOM 640 C C . SER A 1 78 ? -12.902 -1.313 49.496 1.00 95.81 78 SER A C 1
ATOM 642 O O . SER A 1 78 ? -12.265 -0.811 48.566 1.00 95.81 78 SER A O 1
ATOM 644 N N . LEU A 1 79 ? -12.410 -2.352 50.183 1.00 95.19 79 LEU A N 1
ATOM 645 C CA . LEU A 1 79 ? -11.100 -2.944 49.892 1.00 95.19 79 LEU A CA 1
ATOM 646 C C . LEU A 1 79 ? -11.035 -3.558 48.487 1.00 95.19 79 LEU A C 1
ATOM 648 O O . LEU A 1 79 ? -10.034 -3.373 47.793 1.00 95.19 79 LEU A O 1
ATOM 652 N N . ARG A 1 80 ? -12.091 -4.256 48.042 1.00 95.94 80 ARG A N 1
ATOM 653 C CA . ARG A 1 80 ? -12.182 -4.780 46.667 1.00 95.94 80 ARG A CA 1
ATOM 654 C C . ARG A 1 80 ? -12.154 -3.646 45.643 1.00 95.94 80 ARG A C 1
ATOM 656 O O . ARG A 1 80 ? -11.341 -3.717 44.727 1.00 95.94 80 ARG A O 1
ATOM 663 N N . LYS A 1 81 ? -12.935 -2.578 45.850 1.00 94.25 81 LYS A N 1
ATOM 664 C CA . LYS A 1 81 ? -12.937 -1.381 44.987 1.00 94.25 81 LYS A CA 1
ATOM 665 C C . LYS A 1 81 ? -11.560 -0.715 44.907 1.00 94.25 81 LYS A C 1
ATOM 667 O O . LYS A 1 81 ? -11.092 -0.387 43.821 1.00 94.25 81 LYS A O 1
ATOM 672 N N . ARG A 1 82 ? -10.864 -0.557 46.039 1.00 93.62 82 ARG A N 1
ATOM 673 C CA . ARG A 1 82 ? -9.491 -0.017 46.063 1.00 93.62 82 ARG A CA 1
ATOM 674 C C . ARG A 1 82 ? -8.516 -0.901 45.284 1.00 93.62 82 ARG A C 1
ATOM 676 O O . ARG A 1 82 ? -7.679 -0.378 44.554 1.00 93.62 82 ARG A O 1
ATOM 683 N N . ARG A 1 83 ? -8.621 -2.229 45.412 1.00 95.44 83 ARG A N 1
ATOM 684 C CA . ARG A 1 83 ? -7.788 -3.173 44.648 1.00 95.44 83 ARG A CA 1
ATOM 685 C C . ARG A 1 83 ? -8.077 -3.102 43.151 1.00 95.44 83 ARG A C 1
ATOM 687 O O . ARG A 1 83 ? -7.126 -3.040 42.383 1.00 95.44 83 ARG A O 1
ATOM 694 N N . THR A 1 84 ? -9.344 -3.051 42.740 1.00 95.31 84 THR A N 1
ATOM 695 C CA . THR A 1 84 ? -9.706 -2.932 41.320 1.00 95.31 84 THR A CA 1
ATOM 696 C C . THR A 1 84 ? -9.239 -1.610 40.726 1.00 95.31 84 THR A C 1
ATOM 698 O O . THR A 1 84 ? -8.665 -1.624 39.648 1.00 95.31 84 THR A O 1
ATOM 701 N N . ILE A 1 85 ? -9.383 -0.485 41.435 1.00 95.62 85 ILE A N 1
ATOM 702 C CA . ILE A 1 85 ? -8.882 0.816 40.956 1.00 95.62 85 ILE A CA 1
ATOM 703 C C . ILE A 1 85 ? -7.359 0.780 40.779 1.00 95.62 85 ILE A C 1
ATOM 705 O O . ILE A 1 85 ? -6.858 1.204 39.743 1.00 95.62 85 ILE A O 1
ATOM 709 N N . LYS A 1 86 ? -6.616 0.228 41.749 1.00 95.81 86 LYS A N 1
ATOM 710 C CA . LYS A 1 86 ? -5.156 0.071 41.631 1.00 95.81 86 LYS A CA 1
ATOM 711 C C . LYS A 1 86 ? -4.763 -0.850 40.474 1.00 95.81 86 LYS A C 1
ATOM 713 O O . LYS A 1 86 ? -3.823 -0.533 39.756 1.00 95.81 86 LYS A O 1
ATOM 718 N N . ALA A 1 87 ? -5.478 -1.958 40.282 1.00 96.56 87 ALA A N 1
ATOM 719 C CA . ALA A 1 87 ? -5.231 -2.885 39.181 1.00 96.56 87 ALA A CA 1
ATOM 720 C C . ALA A 1 87 ? -5.503 -2.237 37.815 1.00 96.56 87 ALA A C 1
ATOM 722 O O . ALA A 1 87 ? -4.686 -2.373 36.912 1.00 96.56 87 ALA A O 1
ATOM 723 N N . VAL A 1 88 ? -6.599 -1.482 37.685 1.00 97.00 88 VAL A N 1
ATOM 724 C CA . VAL A 1 88 ? -6.922 -0.725 36.466 1.00 97.00 88 VAL A CA 1
ATOM 725 C C . VAL A 1 88 ? -5.856 0.334 36.199 1.00 97.00 88 VAL A C 1
ATOM 727 O O . VAL A 1 88 ? -5.327 0.379 35.097 1.00 97.00 88 VAL A O 1
ATOM 730 N N . ALA A 1 89 ? -5.469 1.129 37.201 1.00 97.25 89 ALA A N 1
ATOM 731 C CA . ALA A 1 89 ? -4.429 2.146 37.042 1.00 97.25 89 ALA A CA 1
ATOM 732 C C . ALA A 1 89 ? -3.079 1.543 36.608 1.00 97.25 89 ALA A C 1
ATOM 734 O O . ALA A 1 89 ? -2.424 2.074 35.712 1.00 97.25 89 ALA A O 1
ATOM 735 N N . LEU A 1 90 ? -2.684 0.411 37.203 1.00 97.75 90 LEU A N 1
ATOM 736 C CA . LEU A 1 90 ? -1.477 -0.322 36.814 1.00 97.75 90 LEU A CA 1
ATOM 737 C C . LEU A 1 90 ? -1.582 -0.857 35.376 1.00 97.75 90 LEU A C 1
ATOM 739 O O . LEU A 1 90 ? -0.638 -0.716 34.602 1.00 97.75 90 LEU A O 1
ATOM 743 N N . GLY A 1 91 ? -2.735 -1.427 35.012 1.00 97.62 91 GLY A N 1
ATOM 744 C CA . GLY A 1 91 ? -3.012 -1.921 33.665 1.00 97.62 91 GLY A CA 1
ATOM 745 C C . GLY A 1 91 ? -2.921 -0.817 32.612 1.00 97.62 91 GLY A C 1
ATOM 746 O O . GLY A 1 91 ? -2.224 -0.983 31.616 1.00 97.62 91 GLY A O 1
ATOM 747 N N . THR A 1 92 ? -3.534 0.341 32.863 1.00 97.25 92 THR A N 1
ATOM 748 C CA . THR A 1 92 ? -3.451 1.504 31.967 1.00 97.25 92 THR A CA 1
ATOM 749 C C . THR A 1 92 ? -2.010 1.991 31.805 1.00 97.25 92 THR A C 1
ATOM 751 O O . THR A 1 92 ? -1.586 2.285 30.691 1.00 97.25 92 THR A O 1
ATOM 754 N N . CYS A 1 93 ? -1.228 2.028 32.889 1.00 97.88 93 CYS A N 1
ATOM 755 C CA . CYS A 1 93 ? 0.184 2.416 32.835 1.00 97.88 93 CYS A CA 1
ATOM 756 C C . CYS A 1 93 ? 1.018 1.443 31.978 1.00 97.88 93 CYS A C 1
ATOM 758 O O . CYS A 1 93 ? 1.821 1.871 31.151 1.00 97.88 93 CYS A O 1
ATOM 760 N N . LEU A 1 94 ? 0.773 0.134 32.109 1.00 97.94 94 LEU A N 1
ATOM 761 C CA . LEU A 1 94 ? 1.400 -0.905 31.283 1.00 97.94 94 LEU A CA 1
ATOM 762 C C . LEU A 1 94 ? 1.059 -0.754 29.796 1.00 97.94 94 LEU A C 1
ATOM 764 O O . LEU A 1 94 ? 1.950 -0.836 28.954 1.00 97.94 94 LEU A O 1
ATOM 768 N N . VAL A 1 95 ? -0.209 -0.492 29.470 1.00 97.38 95 VAL A N 1
ATOM 769 C CA . VAL A 1 95 ? -0.645 -0.266 28.084 1.00 97.38 95 VAL A CA 1
ATOM 770 C C . VAL A 1 95 ? 0.048 0.964 27.493 1.00 97.38 95 VAL A C 1
ATOM 772 O O . VAL A 1 95 ? 0.597 0.881 26.396 1.00 97.38 95 VAL A O 1
ATOM 775 N N . LEU A 1 96 ? 0.103 2.080 28.228 1.00 97.44 96 LEU A N 1
ATOM 776 C CA . LEU A 1 96 ? 0.792 3.294 27.776 1.00 97.44 96 LEU A CA 1
ATOM 777 C C . LEU A 1 96 ? 2.296 3.075 27.558 1.00 97.44 96 LEU A C 1
ATOM 779 O O . LEU A 1 96 ? 2.848 3.596 26.592 1.00 97.44 96 LEU A O 1
ATOM 783 N N . LEU A 1 97 ? 2.955 2.272 28.400 1.00 98.06 97 LEU A N 1
ATOM 784 C CA . LEU A 1 97 ? 4.360 1.903 28.203 1.00 98.06 97 LEU A CA 1
ATOM 785 C C . LEU A 1 97 ? 4.569 1.089 26.921 1.00 98.06 97 LEU A C 1
ATOM 787 O O . LEU A 1 97 ? 5.501 1.372 26.169 1.00 98.06 97 LEU A O 1
ATOM 791 N N . ILE A 1 98 ? 3.694 0.119 26.637 1.00 97.25 98 ILE A N 1
ATOM 792 C CA . ILE A 1 98 ? 3.763 -0.679 25.402 1.00 97.25 98 ILE A CA 1
ATOM 793 C C . ILE A 1 98 ? 3.594 0.224 24.173 1.00 97.25 98 ILE A C 1
ATOM 795 O O . ILE A 1 98 ? 4.399 0.144 23.244 1.00 97.25 98 ILE A O 1
ATOM 799 N N . PHE A 1 99 ? 2.608 1.127 24.190 1.00 96.19 99 PHE A N 1
ATOM 800 C CA . PHE A 1 99 ? 2.417 2.107 23.117 1.00 96.19 99 PHE A CA 1
ATOM 801 C C . PHE A 1 99 ? 3.626 3.036 22.954 1.00 96.19 99 PHE A C 1
ATOM 803 O O . PHE A 1 99 ? 4.045 3.296 21.828 1.00 96.19 99 PHE A O 1
ATOM 810 N N . GLY A 1 100 ? 4.232 3.492 24.055 1.00 97.69 100 GLY A N 1
ATOM 811 C CA . GLY A 1 100 ? 5.435 4.327 24.020 1.00 97.69 100 GLY A CA 1
ATOM 812 C C . GLY A 1 100 ? 6.627 3.632 23.355 1.00 97.69 100 GLY A C 1
ATOM 813 O O . GLY A 1 100 ? 7.308 4.233 22.524 1.00 97.69 100 GLY A O 1
ATOM 814 N N . ILE A 1 101 ? 6.847 2.349 23.659 1.00 97.19 101 ILE A N 1
ATOM 815 C CA . ILE A 1 101 ? 7.916 1.545 23.042 1.00 97.19 101 ILE A CA 1
ATOM 816 C C . ILE A 1 101 ? 7.660 1.360 21.540 1.00 97.19 101 ILE A C 1
ATOM 818 O O . ILE A 1 101 ? 8.575 1.531 20.731 1.00 97.19 101 ILE A O 1
ATOM 822 N N . GLN A 1 102 ? 6.421 1.047 21.148 1.00 94.25 102 GLN A N 1
ATOM 823 C CA . GLN A 1 102 ? 6.057 0.882 19.737 1.00 94.25 102 GLN A CA 1
ATOM 824 C C . GLN A 1 102 ? 6.230 2.185 18.947 1.00 94.25 102 GLN A C 1
ATOM 826 O O . GLN A 1 102 ? 6.873 2.184 17.897 1.00 94.25 102 GLN A O 1
ATOM 831 N N . ALA A 1 103 ? 5.736 3.305 19.483 1.00 95.19 103 ALA A N 1
ATOM 832 C CA . ALA A 1 103 ? 5.888 4.618 18.866 1.00 95.19 103 ALA A CA 1
ATOM 833 C C . ALA A 1 103 ? 7.370 4.991 18.693 1.00 95.19 103 ALA A C 1
ATOM 835 O O . ALA A 1 103 ? 7.776 5.426 17.614 1.00 95.19 103 ALA A O 1
ATOM 836 N N . SER A 1 104 ? 8.202 4.739 19.709 1.00 94.62 104 SER A N 1
ATOM 837 C CA . SER A 1 104 ? 9.645 4.989 19.633 1.00 94.62 104 SER A CA 1
ATOM 838 C C . SER A 1 104 ? 10.307 4.208 18.492 1.00 94.62 104 SER A C 1
ATOM 840 O O . SER A 1 104 ? 11.038 4.800 17.699 1.00 94.62 104 SER A O 1
ATOM 842 N N . LYS A 1 105 ? 9.996 2.914 18.333 1.00 95.06 105 LYS A N 1
ATOM 843 C CA . LYS A 1 105 ? 10.545 2.096 17.239 1.00 95.06 105 LYS A CA 1
ATOM 844 C C . LYS A 1 105 ? 10.176 2.655 15.860 1.00 95.06 105 LYS A C 1
ATOM 846 O O . LYS A 1 105 ? 11.056 2.831 15.021 1.00 95.06 105 LYS A O 1
ATOM 851 N N . THR A 1 106 ? 8.901 2.986 15.647 1.00 88.94 106 THR A N 1
ATOM 852 C CA . THR A 1 106 ? 8.440 3.552 14.364 1.00 88.94 106 THR A CA 1
ATOM 853 C C . THR A 1 106 ? 9.104 4.893 14.048 1.00 88.94 106 THR A C 1
ATOM 855 O O . THR A 1 106 ? 9.444 5.164 12.897 1.00 88.94 106 THR A O 1
ATOM 858 N N . PHE A 1 107 ? 9.360 5.714 15.070 1.00 93.56 107 PHE A N 1
ATOM 859 C CA . PHE A 1 107 ? 10.039 6.995 14.908 1.00 93.56 107 PHE A CA 1
ATOM 860 C C . PHE A 1 107 ? 11.506 6.826 14.480 1.00 93.56 107 PHE A C 1
ATOM 862 O O . PHE A 1 107 ? 11.967 7.529 13.579 1.00 93.56 107 PHE A O 1
ATOM 869 N N . TYR A 1 108 ? 12.226 5.859 15.061 1.00 94.81 108 TYR A N 1
ATOM 870 C CA . TYR A 1 108 ? 13.601 5.536 14.660 1.00 94.81 108 TYR A CA 1
ATOM 871 C C . TYR A 1 108 ? 13.689 5.017 13.217 1.00 94.81 108 TYR A C 1
ATOM 873 O O . TYR A 1 108 ? 14.547 5.461 12.452 1.00 94.81 108 TYR A O 1
ATOM 881 N N . GLU A 1 109 ? 12.791 4.115 12.812 1.00 89.25 109 GLU A N 1
ATOM 882 C CA . GLU A 1 109 ? 12.747 3.597 11.435 1.00 89.25 109 GLU A CA 1
ATOM 883 C C . GLU A 1 109 ? 12.449 4.707 10.415 1.00 89.25 109 GLU A C 1
ATOM 885 O O . GLU A 1 109 ? 13.038 4.745 9.327 1.00 89.25 109 GLU A O 1
ATOM 890 N N . LEU A 1 110 ? 11.582 5.654 10.783 1.00 90.62 110 LEU A N 1
ATOM 891 C CA . LEU A 1 110 ? 11.267 6.807 9.949 1.00 90.62 110 LEU A CA 1
ATOM 892 C C . LEU A 1 110 ? 12.489 7.713 9.744 1.00 90.62 110 LEU A C 1
ATOM 894 O O . LEU A 1 110 ? 12.761 8.103 8.607 1.00 90.62 110 LEU A O 1
ATOM 898 N N . GLN A 1 111 ? 13.253 8.013 10.802 1.00 90.81 111 GLN A N 1
ATOM 899 C CA . GLN A 1 111 ? 14.484 8.806 10.683 1.00 90.81 111 GLN A CA 1
ATOM 900 C C . GLN A 1 111 ? 15.518 8.128 9.780 1.00 90.81 111 GLN A C 1
ATOM 902 O O . GLN A 1 111 ? 16.020 8.761 8.851 1.00 90.81 111 GLN A O 1
ATOM 907 N N . LEU A 1 112 ? 15.752 6.827 9.969 1.00 93.00 112 LEU A N 1
ATOM 908 C CA . LEU A 1 112 ? 16.677 6.057 9.134 1.00 93.00 112 LEU A CA 1
ATOM 909 C C . LEU A 1 112 ? 16.271 6.092 7.649 1.00 93.00 112 LEU A C 1
ATOM 911 O O . LEU A 1 112 ? 17.103 6.194 6.747 1.00 93.00 112 LEU A O 1
ATOM 915 N N . THR A 1 113 ? 14.968 6.021 7.382 1.00 83.81 113 THR A N 1
ATOM 916 C CA . THR A 1 113 ? 14.427 6.078 6.019 1.00 83.81 113 THR A CA 1
ATOM 917 C C . THR A 1 113 ? 14.601 7.465 5.399 1.00 83.81 113 THR A C 1
ATOM 919 O O . THR A 1 113 ? 14.866 7.576 4.200 1.00 83.81 113 THR A O 1
ATOM 922 N N . LEU A 1 114 ? 14.475 8.532 6.193 1.00 87.00 114 LEU A N 1
ATOM 923 C CA . LEU A 1 114 ? 14.706 9.902 5.733 1.00 87.00 114 LEU A CA 1
ATOM 924 C C . LEU A 1 114 ? 16.177 10.145 5.384 1.00 87.00 114 LEU A C 1
ATOM 926 O O . LEU A 1 114 ? 16.447 10.731 4.336 1.00 87.00 114 LEU A O 1
ATOM 930 N N . GLU A 1 115 ? 17.111 9.652 6.197 1.00 89.38 115 GLU A N 1
ATOM 931 C CA . GLU A 1 115 ? 18.550 9.745 5.917 1.00 89.38 115 GLU A CA 1
ATOM 932 C C . GLU A 1 115 ? 18.918 9.010 4.623 1.00 89.38 115 GLU A C 1
ATOM 934 O O . GLU A 1 115 ? 19.504 9.612 3.720 1.00 89.38 115 GLU A O 1
ATOM 939 N N . LYS A 1 116 ? 18.456 7.762 4.456 1.00 85.56 116 LYS A N 1
ATOM 940 C CA . LYS A 1 116 ? 18.651 6.995 3.212 1.00 85.56 116 LYS A CA 1
ATOM 941 C C . LYS A 1 116 ? 18.075 7.712 1.989 1.00 85.56 116 LYS A C 1
ATOM 943 O O . LYS A 1 116 ? 18.705 7.758 0.936 1.00 85.56 116 LYS A O 1
ATOM 948 N N . LYS A 1 117 ? 16.890 8.323 2.113 1.00 75.31 117 LYS A N 1
ATOM 949 C CA . LYS A 1 117 ? 16.289 9.117 1.025 1.00 75.31 117 LYS A CA 1
ATOM 950 C C . LYS A 1 117 ? 17.134 10.339 0.664 1.00 75.31 117 LYS A C 1
ATOM 952 O O . LYS A 1 117 ? 17.190 10.708 -0.508 1.00 75.31 117 LYS A O 1
ATOM 957 N N . GLN A 1 118 ? 17.764 10.990 1.640 1.00 88.12 118 GLN A N 1
ATOM 958 C CA . GLN A 1 118 ? 18.654 12.121 1.378 1.00 88.12 118 GLN A CA 1
ATOM 959 C C . GLN A 1 118 ? 19.956 11.683 0.703 1.00 88.12 118 GLN A C 1
ATOM 961 O O . GLN A 1 118 ? 20.416 12.372 -0.204 1.00 88.12 118 GLN A O 1
ATOM 966 N N . GLU A 1 119 ? 20.524 10.548 1.107 1.00 86.56 119 GLU A N 1
ATOM 967 C CA . GLU A 1 119 ? 21.727 9.980 0.494 1.00 86.56 119 GLU A CA 1
ATOM 968 C C . GLU A 1 119 ? 21.492 9.618 -0.976 1.00 86.56 119 GLU A C 1
ATOM 970 O O . GLU A 1 119 ? 22.200 10.124 -1.843 1.00 86.56 119 GLU A O 1
ATOM 975 N N . ILE A 1 120 ? 20.404 8.899 -1.275 1.00 76.31 120 ILE A N 1
ATOM 976 C CA . ILE A 1 120 ? 20.015 8.561 -2.654 1.00 76.31 120 ILE A CA 1
ATOM 977 C C . ILE A 1 120 ? 19.826 9.825 -3.503 1.00 76.31 120 ILE A C 1
ATOM 979 O O . ILE A 1 120 ? 20.252 9.877 -4.653 1.00 76.31 120 ILE A O 1
ATOM 983 N N . ARG A 1 121 ? 19.220 10.886 -2.951 1.00 75.75 121 ARG A N 1
ATOM 984 C CA . ARG A 1 121 ? 19.078 12.167 -3.669 1.00 75.75 121 ARG A CA 1
ATOM 985 C C . ARG A 1 121 ? 20.427 12.816 -3.974 1.00 75.75 121 ARG A C 1
ATOM 987 O O . ARG A 1 121 ? 20.593 13.362 -5.062 1.00 75.75 121 ARG A O 1
ATOM 994 N N . LYS A 1 122 ? 21.377 12.769 -3.035 1.00 87.75 122 LYS A N 1
ATOM 995 C CA . LYS A 1 122 ? 22.738 13.286 -3.245 1.00 87.75 122 LYS A CA 1
ATOM 996 C C . LYS A 1 122 ? 23.478 12.473 -4.308 1.00 87.75 122 LYS A C 1
ATOM 998 O O . LYS A 1 122 ? 24.130 13.069 -5.158 1.00 87.75 122 LYS A O 1
ATOM 1003 N N . GLU A 1 123 ? 23.365 11.147 -4.287 1.00 81.12 123 GLU A N 1
ATOM 1004 C CA . GLU A 1 123 ? 23.955 10.276 -5.312 1.00 81.12 123 GLU A CA 1
ATOM 1005 C C . GLU A 1 123 ? 23.364 10.548 -6.695 1.00 81.12 123 GLU A C 1
ATOM 1007 O O . GLU A 1 123 ? 24.105 10.719 -7.659 1.00 81.12 123 GLU A O 1
ATOM 1012 N N . LEU A 1 124 ? 22.041 10.682 -6.786 1.00 73.88 124 LEU A N 1
ATOM 1013 C CA . LEU A 1 124 ? 21.361 10.948 -8.050 1.00 73.88 124 LEU A CA 1
ATOM 1014 C C . LEU A 1 124 ? 21.770 12.306 -8.641 1.00 73.88 124 LEU A C 1
ATOM 1016 O O . LEU A 1 124 ? 21.995 12.403 -9.845 1.00 73.88 124 LEU A O 1
ATOM 1020 N N . HIS A 1 125 ? 21.956 13.326 -7.797 1.00 80.00 125 HIS A N 1
ATOM 1021 C CA . HIS A 1 125 ? 22.482 14.623 -8.227 1.00 80.00 125 HIS A CA 1
ATOM 1022 C C . HIS A 1 125 ? 23.922 14.523 -8.754 1.00 80.00 125 HIS A C 1
ATOM 1024 O O . HIS A 1 125 ? 24.228 15.092 -9.798 1.00 80.00 125 HIS A O 1
ATOM 1030 N N . LYS A 1 126 ? 24.801 13.770 -8.076 1.00 85.69 126 LYS A N 1
ATOM 1031 C CA . LYS A 1 126 ? 26.182 13.544 -8.540 1.00 85.69 126 LYS A CA 1
ATOM 1032 C C . LYS A 1 126 ? 26.219 12.830 -9.889 1.00 85.69 126 LYS A C 1
ATOM 1034 O O . LYS A 1 126 ? 26.926 13.265 -10.787 1.00 85.69 126 LYS A O 1
ATOM 1039 N N . ILE A 1 127 ? 25.411 11.783 -10.055 1.00 73.38 127 ILE A N 1
ATOM 1040 C CA . ILE A 1 127 ? 25.288 11.045 -11.322 1.00 73.38 127 ILE A CA 1
ATOM 1041 C C . ILE A 1 127 ? 24.824 11.980 -12.450 1.00 73.38 127 ILE A C 1
ATOM 1043 O O . ILE A 1 127 ? 25.310 11.899 -13.578 1.00 73.38 127 ILE A O 1
ATOM 1047 N N . GLN A 1 128 ? 23.892 12.889 -12.156 1.00 76.38 128 GLN A N 1
ATOM 1048 C CA . GLN A 1 128 ? 23.391 13.856 -13.130 1.00 76.38 128 GLN A CA 1
ATOM 1049 C C . GLN A 1 128 ? 24.456 14.895 -13.525 1.00 76.38 128 GLN A C 1
ATOM 1051 O O . GLN A 1 128 ? 24.553 15.248 -14.701 1.00 76.38 128 GLN A O 1
ATOM 1056 N N . GLU A 1 129 ? 25.279 15.336 -12.575 1.00 86.75 129 GLU A N 1
ATOM 1057 C CA . GLU A 1 129 ? 26.413 16.239 -12.803 1.00 86.75 129 GLU A CA 1
ATOM 1058 C C . GLU A 1 129 ? 27.548 15.566 -13.597 1.00 86.75 129 GLU A C 1
ATOM 1060 O O . GLU A 1 129 ? 28.058 16.127 -14.566 1.00 86.75 129 GLU A O 1
ATOM 1065 N N . GLU A 1 130 ? 27.906 14.324 -13.264 1.00 78.75 130 GLU A N 1
ATOM 1066 C CA . GLU A 1 130 ? 28.897 13.547 -14.022 1.00 78.75 130 GLU A CA 1
ATOM 1067 C C . GLU A 1 130 ? 28.450 13.322 -15.468 1.00 78.75 130 GLU A C 1
ATOM 1069 O O . GLU A 1 130 ? 29.254 13.400 -16.402 1.00 78.75 130 GLU A O 1
ATOM 1074 N N . ARG A 1 131 ? 27.150 13.094 -15.672 1.00 70.25 131 ARG A N 1
ATOM 1075 C CA . ARG A 1 131 ? 26.580 12.946 -17.007 1.00 70.25 131 ARG A CA 1
ATOM 1076 C C . ARG A 1 131 ? 26.642 14.241 -17.809 1.00 70.25 131 ARG A C 1
ATOM 1078 O O . ARG A 1 131 ? 27.039 14.185 -18.971 1.00 70.25 131 ARG A O 1
ATOM 1085 N N . SER A 1 132 ? 26.266 15.382 -17.230 1.00 79.19 132 SER A N 1
ATOM 1086 C CA . SER A 1 132 ? 26.320 16.662 -17.950 1.00 79.19 132 SER A CA 1
ATOM 1087 C C . SER A 1 132 ? 27.759 17.024 -18.327 1.00 79.19 132 SER A C 1
ATOM 1089 O O . SER A 1 132 ? 28.009 17.479 -19.443 1.00 79.19 132 SER A O 1
ATOM 1091 N N . LEU A 1 133 ? 28.726 16.715 -17.457 1.00 84.00 133 LEU A N 1
ATOM 1092 C CA . LEU A 1 133 ? 30.150 16.865 -17.747 1.00 84.00 133 LEU A CA 1
ATOM 1093 C C . LEU A 1 133 ? 30.616 15.936 -18.879 1.00 84.00 133 LEU A C 1
ATOM 1095 O O . LEU A 1 133 ? 31.359 16.365 -19.763 1.00 84.00 133 LEU A O 1
ATOM 1099 N N . ALA A 1 134 ? 30.198 14.668 -18.866 1.00 69.06 134 ALA A N 1
ATOM 1100 C CA . ALA A 1 134 ? 30.525 13.713 -19.922 1.00 69.06 134 ALA A CA 1
ATOM 1101 C C . ALA A 1 134 ? 29.916 14.123 -21.274 1.00 69.06 134 ALA A C 1
ATOM 1103 O O . ALA A 1 134 ? 30.579 14.012 -22.304 1.00 69.06 134 ALA A O 1
ATOM 1104 N N . GLU A 1 135 ? 28.686 14.641 -21.276 1.00 73.88 135 GLU A N 1
ATOM 1105 C CA . GLU A 1 135 ? 28.019 15.162 -22.473 1.00 73.88 135 GLU A CA 1
ATOM 1106 C C . GLU A 1 135 ? 28.721 16.412 -23.014 1.00 73.88 135 GLU A C 1
ATOM 1108 O O . GLU A 1 135 ? 28.972 16.484 -24.217 1.00 73.88 135 GLU A O 1
ATOM 1113 N N . LEU A 1 136 ? 29.131 17.338 -22.140 1.00 82.31 136 LEU A N 1
ATOM 1114 C CA . LEU A 1 136 ? 29.924 18.508 -22.521 1.00 82.31 136 LEU A CA 1
ATOM 1115 C C . LEU A 1 136 ? 31.267 18.094 -23.141 1.00 82.31 136 LEU A C 1
ATOM 1117 O O . LEU A 1 136 ? 31.633 18.594 -24.199 1.00 82.31 136 LEU A O 1
ATOM 1121 N N . ARG A 1 137 ? 31.986 17.140 -22.531 1.00 76.88 137 ARG A N 1
ATOM 1122 C CA . ARG A 1 137 ? 33.248 16.608 -23.083 1.00 76.88 137 ARG A CA 1
ATOM 1123 C C . ARG A 1 137 ? 33.048 15.917 -24.429 1.00 76.88 137 ARG A C 1
ATOM 1125 O O . ARG A 1 137 ? 33.879 16.050 -25.319 1.00 76.88 137 ARG A O 1
ATOM 1132 N N . ALA A 1 138 ? 31.955 15.178 -24.594 1.00 69.69 138 ALA A N 1
ATOM 1133 C CA . ALA A 1 138 ? 31.634 14.561 -25.874 1.00 69.69 138 ALA A CA 1
ATOM 1134 C C . ALA A 1 138 ? 31.345 15.619 -26.954 1.00 69.69 138 ALA A C 1
ATOM 1136 O O . ALA A 1 138 ? 31.781 15.456 -28.091 1.00 69.69 138 ALA A O 1
ATOM 1137 N N . GLN A 1 139 ? 30.652 16.708 -26.606 1.00 76.75 139 GLN A N 1
ATOM 1138 C CA . GLN A 1 139 ? 30.398 17.827 -27.518 1.00 76.75 139 GLN A CA 1
ATOM 1139 C C . GLN A 1 139 ? 31.688 18.553 -27.909 1.00 76.75 139 GLN A C 1
ATOM 1141 O O . GLN A 1 139 ? 31.924 18.743 -29.099 1.00 76.75 139 GLN A O 1
ATOM 1146 N N . THR A 1 140 ? 32.566 18.869 -26.952 1.00 78.62 140 THR A N 1
ATOM 1147 C CA . THR A 1 140 ? 33.837 19.544 -27.258 1.00 78.62 140 THR A CA 1
ATOM 1148 C C . THR A 1 140 ? 34.744 18.695 -28.147 1.00 78.62 140 THR A C 1
ATOM 1150 O O . THR A 1 140 ? 35.378 19.232 -29.050 1.00 78.62 140 THR A O 1
ATOM 1153 N N . LEU A 1 141 ? 34.772 17.370 -27.958 1.00 73.00 141 LEU A N 1
ATOM 1154 C CA . LEU A 1 141 ? 35.499 16.447 -28.840 1.00 73.00 141 LEU A CA 1
ATOM 1155 C C . LEU A 1 141 ? 34.894 16.364 -30.250 1.00 73.00 141 LEU A C 1
ATOM 1157 O O . LEU A 1 141 ? 35.623 16.163 -31.220 1.00 73.00 141 LEU A O 1
ATOM 1161 N N . LEU A 1 142 ? 33.572 16.503 -30.382 1.00 70.00 142 LEU A N 1
ATOM 1162 C CA . LEU A 1 142 ? 32.910 16.544 -31.688 1.00 70.00 142 LEU A CA 1
ATOM 1163 C C . LEU A 1 142 ? 33.192 17.853 -32.432 1.00 70.00 142 LEU A C 1
ATOM 1165 O O . LEU A 1 142 ? 33.374 17.813 -33.646 1.00 70.00 142 LEU A O 1
ATOM 1169 N N . GLU A 1 143 ? 33.257 18.979 -31.722 1.00 78.38 143 GLU A N 1
ATOM 1170 C CA . GLU A 1 143 ? 33.586 20.289 -32.298 1.00 78.38 143 GLU A CA 1
ATOM 1171 C C . GLU A 1 143 ? 35.066 20.402 -32.687 1.00 78.38 143 GLU A C 1
ATOM 1173 O O . GLU A 1 143 ? 35.383 20.973 -33.724 1.00 78.38 143 GLU A O 1
ATOM 1178 N N . LYS A 1 144 ? 35.984 19.793 -31.923 1.00 71.44 144 LYS A N 1
ATOM 1179 C CA . LYS A 1 144 ? 37.434 19.818 -32.211 1.00 71.44 144 LYS A CA 1
ATOM 1180 C C . LYS A 1 144 ? 37.883 18.947 -33.393 1.00 71.44 144 LYS A C 1
ATOM 1182 O O . LYS A 1 144 ? 39.071 18.891 -33.694 1.00 71.44 144 LYS A O 1
ATOM 1187 N N . LYS A 1 145 ? 36.965 18.243 -34.058 1.00 56.69 145 LYS A N 1
ATOM 1188 C CA . LYS A 1 145 ? 37.277 17.180 -35.026 1.00 56.69 145 LYS A CA 1
ATOM 1189 C C . LYS A 1 145 ? 37.753 17.666 -36.408 1.00 56.69 145 LYS A C 1
ATOM 1191 O O . LYS A 1 145 ? 37.967 16.829 -37.280 1.00 56.69 145 LYS A O 1
ATOM 1196 N N . GLU A 1 146 ? 37.931 18.970 -36.623 1.00 54.66 146 GLU A N 1
ATOM 1197 C CA . GLU A 1 146 ? 38.490 19.500 -37.880 1.00 54.66 146 GLU A CA 1
ATOM 1198 C C . GLU A 1 146 ? 40.032 19.449 -37.961 1.00 54.66 146 GLU A C 1
ATOM 1200 O O . GLU A 1 146 ? 40.562 19.576 -39.059 1.00 54.66 146 GLU A O 1
ATOM 1205 N N . GLU A 1 147 ? 40.759 19.153 -36.872 1.00 54.12 147 GLU A N 1
ATOM 1206 C CA . GLU A 1 147 ? 42.241 19.110 -36.870 1.00 54.12 147 GLU A CA 1
ATOM 1207 C C . GLU A 1 147 ? 42.840 17.942 -36.048 1.00 54.12 147 GLU A C 1
ATOM 1209 O O . GLU A 1 147 ? 43.774 18.140 -35.275 1.00 54.12 147 GLU A O 1
ATOM 1214 N N . VAL A 1 148 ? 42.313 16.714 -36.150 1.00 52.44 148 VAL A N 1
ATOM 1215 C CA . VAL A 1 148 ? 42.882 15.570 -35.396 1.00 52.44 148 VAL A CA 1
ATOM 1216 C C . VAL A 1 148 ? 43.783 14.717 -36.290 1.00 52.44 148 VAL A C 1
ATOM 1218 O O . VAL A 1 148 ? 43.309 14.056 -37.218 1.00 52.44 148 VAL A O 1
ATOM 1221 N N . ASP A 1 149 ? 45.080 14.758 -35.987 1.00 55.62 149 ASP A N 1
ATOM 1222 C CA . ASP A 1 149 ? 46.156 14.032 -36.660 1.00 55.62 149 ASP A CA 1
ATOM 1223 C C . ASP A 1 149 ? 46.138 12.527 -36.324 1.00 55.62 149 ASP A C 1
ATOM 1225 O O . ASP A 1 149 ? 45.616 12.080 -35.301 1.00 55.62 149 ASP A O 1
ATOM 1229 N N . GLN A 1 150 ? 46.711 11.710 -37.206 1.00 53.47 150 GLN A N 1
ATOM 1230 C CA . GLN A 1 150 ? 46.571 10.245 -37.189 1.00 53.47 150 GLN A CA 1
ATOM 1231 C C . GLN A 1 150 ? 47.288 9.535 -36.015 1.00 53.47 150 GLN A C 1
ATOM 1233 O O . GLN A 1 150 ? 47.052 8.344 -35.795 1.00 53.47 150 GLN A O 1
ATOM 1238 N N . ASP A 1 151 ? 48.119 10.255 -35.252 1.00 54.97 151 ASP A N 1
ATOM 1239 C CA . ASP A 1 151 ? 48.881 9.747 -34.098 1.00 54.97 151 ASP A CA 1
ATOM 1240 C C . ASP A 1 151 ? 48.086 9.735 -32.773 1.00 54.97 151 ASP A C 1
ATOM 1242 O O . ASP A 1 151 ? 48.481 9.054 -31.824 1.00 54.97 151 ASP A O 1
ATOM 1246 N N . ASP A 1 152 ? 46.899 10.353 -32.717 1.00 55.38 152 ASP A N 1
ATOM 1247 C CA . ASP A 1 152 ? 46.016 10.343 -31.534 1.00 55.38 152 ASP A CA 1
ATOM 1248 C C . ASP A 1 152 ? 45.233 9.020 -31.362 1.00 55.38 152 ASP A C 1
ATOM 1250 O O . ASP A 1 152 ? 44.230 8.936 -30.661 1.00 55.38 152 ASP A O 1
ATOM 1254 N N . LEU A 1 153 ? 45.686 7.906 -31.945 1.00 51.34 153 LEU A N 1
ATOM 1255 C CA . LEU A 1 153 ? 45.081 6.575 -31.751 1.00 51.34 153 LEU A CA 1
ATOM 1256 C C . LEU A 1 153 ? 45.165 6.055 -30.296 1.00 51.34 153 LEU A C 1
ATOM 1258 O O . LEU A 1 153 ? 44.511 5.064 -29.952 1.00 51.34 153 LEU A O 1
ATOM 1262 N N . THR A 1 154 ? 45.897 6.742 -29.416 1.00 53.50 154 THR A N 1
ATOM 1263 C CA . THR A 1 154 ? 45.819 6.596 -27.951 1.00 53.50 154 THR A CA 1
ATOM 1264 C C . THR A 1 154 ? 44.457 7.034 -27.384 1.00 53.50 154 THR A C 1
ATOM 1266 O O . THR A 1 154 ? 44.019 6.478 -26.371 1.00 53.50 154 THR A O 1
ATOM 1269 N N . ASP A 1 155 ? 43.700 7.885 -28.087 1.00 58.94 155 ASP A N 1
ATOM 1270 C CA . ASP A 1 155 ? 42.320 8.251 -27.740 1.00 58.94 155 ASP A CA 1
ATOM 1271 C C . ASP A 1 155 ? 41.322 7.106 -27.923 1.00 58.94 155 ASP A C 1
ATOM 1273 O O . ASP A 1 155 ? 40.228 7.153 -27.367 1.00 58.94 155 ASP A O 1
ATOM 1277 N N . VAL A 1 156 ? 41.658 6.017 -28.624 1.00 59.31 156 VAL A N 1
ATOM 1278 C CA . VAL A 1 156 ? 40.739 4.868 -28.738 1.00 59.31 156 VAL A CA 1
ATOM 1279 C C . VAL A 1 156 ? 40.474 4.242 -27.365 1.00 59.31 156 VAL A C 1
ATOM 1281 O O . VAL A 1 156 ? 39.354 3.804 -27.091 1.00 59.31 156 VAL A O 1
ATOM 1284 N N . ALA A 1 157 ? 41.471 4.231 -26.474 1.00 66.50 157 ALA A N 1
ATOM 1285 C CA . ALA A 1 157 ? 41.297 3.772 -25.099 1.00 66.50 157 ALA A CA 1
ATOM 1286 C C . ALA A 1 157 ? 40.405 4.730 -24.290 1.00 66.50 157 ALA A C 1
ATOM 1288 O O . ALA A 1 157 ? 39.507 4.269 -23.583 1.00 66.50 157 ALA A O 1
ATOM 1289 N N . VAL A 1 158 ? 40.593 6.044 -24.460 1.00 70.38 158 VAL A N 1
ATOM 1290 C CA . VAL A 1 158 ? 39.801 7.097 -23.801 1.00 70.38 158 VAL A CA 1
ATOM 1291 C C . VAL A 1 158 ? 38.349 7.075 -24.285 1.00 70.38 158 VAL A C 1
ATOM 1293 O O . VAL A 1 158 ? 37.427 7.034 -23.473 1.00 70.38 158 VAL A O 1
ATOM 1296 N N . ILE A 1 159 ? 38.122 6.993 -25.597 1.00 68.38 159 ILE A N 1
ATOM 1297 C CA . ILE A 1 159 ? 36.797 6.860 -26.215 1.00 68.38 159 ILE A CA 1
ATOM 1298 C C . ILE A 1 159 ? 36.121 5.570 -25.744 1.00 68.38 159 ILE A C 1
ATOM 1300 O O . ILE A 1 159 ? 34.941 5.582 -25.398 1.00 68.38 159 ILE A O 1
ATOM 1304 N N . LYS A 1 160 ? 36.852 4.451 -25.675 1.00 71.56 160 LYS A N 1
ATOM 1305 C CA . LYS A 1 160 ? 36.311 3.188 -25.155 1.00 71.56 160 LYS A CA 1
ATOM 1306 C C . LYS A 1 160 ? 35.916 3.311 -23.681 1.00 71.56 160 LYS A C 1
ATOM 1308 O O . LYS A 1 160 ? 34.861 2.807 -23.305 1.00 71.56 160 LYS A O 1
ATOM 1313 N N . GLN A 1 161 ? 36.716 3.991 -22.861 1.00 74.94 161 GLN A N 1
ATOM 1314 C CA . GLN A 1 161 ? 36.393 4.262 -21.460 1.00 74.94 161 GLN A CA 1
ATOM 1315 C C . GLN A 1 161 ? 35.166 5.172 -21.323 1.00 74.94 161 GLN A C 1
ATOM 1317 O O . GLN A 1 161 ? 34.291 4.884 -20.508 1.00 74.94 161 GLN A O 1
ATOM 1322 N N . LEU A 1 162 ? 35.041 6.193 -22.173 1.00 70.69 162 LEU A N 1
ATOM 1323 C CA . LEU A 1 162 ? 33.888 7.091 -22.206 1.00 70.69 162 LEU A CA 1
ATOM 1324 C C . LEU A 1 162 ? 32.601 6.362 -22.632 1.00 70.69 162 LEU A C 1
ATOM 1326 O O . LEU A 1 162 ? 31.559 6.550 -22.011 1.00 70.69 162 LEU A O 1
ATOM 1330 N N . ILE A 1 163 ? 32.669 5.474 -23.633 1.00 73.94 163 ILE A N 1
ATOM 1331 C CA . ILE A 1 163 ? 31.534 4.628 -24.046 1.00 73.94 163 ILE A CA 1
ATOM 1332 C C . ILE A 1 163 ? 31.111 3.701 -22.901 1.00 73.94 163 ILE A C 1
ATOM 1334 O O . ILE A 1 163 ? 29.921 3.596 -22.617 1.00 73.94 163 ILE A O 1
ATOM 1338 N N . MET A 1 164 ? 32.067 3.064 -22.211 1.00 72.19 164 MET A N 1
ATOM 1339 C CA . MET A 1 164 ? 31.766 2.211 -21.054 1.00 72.19 164 MET A CA 1
ATOM 1340 C C . MET A 1 164 ? 31.120 3.003 -19.910 1.00 72.19 164 MET A C 1
ATOM 1342 O O . MET A 1 164 ? 30.160 2.520 -19.310 1.00 72.19 164 MET A O 1
ATOM 1346 N N . GLN A 1 165 ? 31.595 4.220 -19.628 1.00 75.75 165 GLN A N 1
ATOM 1347 C CA . GLN A 1 165 ? 30.968 5.107 -18.644 1.00 75.75 165 GLN A CA 1
ATOM 1348 C C . GLN A 1 165 ? 29.545 5.491 -19.063 1.00 75.75 165 GLN A C 1
ATOM 1350 O O . GLN A 1 165 ? 28.633 5.401 -18.246 1.00 75.75 165 GLN A O 1
ATOM 1355 N N . TYR A 1 166 ? 29.322 5.837 -20.333 1.00 74.38 166 TYR A N 1
ATOM 1356 C CA . TYR A 1 166 ? 27.995 6.204 -20.830 1.00 74.38 166 TYR A CA 1
ATOM 1357 C C . TYR A 1 166 ? 27.009 5.027 -20.797 1.00 74.38 166 TYR A C 1
ATOM 1359 O O . TYR A 1 166 ? 25.867 5.194 -20.374 1.00 74.38 166 TYR A O 1
ATOM 1367 N N . ASP A 1 167 ? 27.445 3.824 -21.185 1.00 74.75 167 ASP A N 1
ATOM 1368 C CA . ASP A 1 167 ? 26.628 2.610 -21.079 1.00 74.75 167 ASP A CA 1
ATOM 1369 C C . ASP A 1 167 ? 26.307 2.293 -19.602 1.00 74.75 167 ASP A C 1
ATOM 1371 O O . ASP A 1 167 ? 25.167 1.949 -19.289 1.00 74.75 167 ASP A O 1
ATOM 1375 N N . THR A 1 168 ? 27.268 2.468 -18.684 1.00 81.31 168 THR A N 1
ATOM 1376 C CA . THR A 1 168 ? 27.059 2.259 -17.236 1.00 81.31 168 THR A CA 1
ATOM 1377 C C . THR A 1 168 ? 26.061 3.267 -16.661 1.00 81.31 168 THR A C 1
ATOM 1379 O O . THR A 1 168 ? 25.123 2.875 -15.969 1.00 81.31 168 THR A O 1
ATOM 1382 N N . LEU A 1 169 ? 26.197 4.554 -16.996 1.00 75.31 169 LEU A N 1
ATOM 1383 C CA . LEU A 1 169 ? 25.251 5.604 -16.600 1.00 75.31 169 LEU A CA 1
ATOM 1384 C C . LEU A 1 169 ? 23.856 5.355 -17.189 1.00 75.31 169 LEU A C 1
ATOM 1386 O O . LEU A 1 169 ? 22.849 5.559 -16.515 1.00 75.31 169 LEU A O 1
ATOM 1390 N N . GLY A 1 170 ? 23.784 4.863 -18.429 1.00 79.69 170 GLY A N 1
ATOM 1391 C CA . GLY A 1 170 ? 22.533 4.447 -19.059 1.00 79.69 170 GLY A CA 1
ATOM 1392 C C . GLY A 1 170 ? 21.850 3.306 -18.300 1.00 79.69 170 GLY A C 1
ATOM 1393 O O . GLY A 1 170 ? 20.648 3.373 -18.049 1.00 79.69 170 GLY A O 1
ATOM 1394 N N . GLN A 1 171 ? 22.610 2.293 -17.872 1.00 79.44 171 GLN A N 1
ATOM 1395 C CA . GLN A 1 171 ? 22.097 1.198 -17.041 1.00 79.44 171 GLN A CA 1
ATOM 1396 C C . GLN A 1 171 ? 21.632 1.686 -15.663 1.00 79.44 171 GLN A C 1
ATOM 1398 O O . GLN A 1 171 ? 20.546 1.313 -15.224 1.00 79.44 171 GLN A O 1
ATOM 1403 N N . GLN A 1 172 ? 22.405 2.553 -15.002 1.00 80.00 172 GLN A N 1
ATOM 1404 C CA . GLN A 1 172 ? 22.020 3.151 -13.719 1.00 80.00 172 GLN A CA 1
ATOM 1405 C C . GLN A 1 172 ? 20.742 3.986 -13.845 1.00 80.00 172 GLN A C 1
ATOM 1407 O O . GLN A 1 172 ? 19.846 3.870 -13.011 1.00 80.00 172 GLN A O 1
ATOM 1412 N N . GLN A 1 173 ? 20.603 4.771 -14.916 1.00 81.44 173 GLN A N 1
ATOM 1413 C CA . GLN A 1 173 ? 19.383 5.531 -15.182 1.00 81.44 173 GLN A CA 1
ATOM 1414 C C . GLN A 1 173 ? 18.184 4.611 -15.433 1.00 81.44 173 GLN A C 1
ATOM 1416 O O . GLN A 1 173 ? 17.094 4.883 -14.931 1.00 81.44 173 GLN A O 1
ATOM 1421 N N . GLN A 1 174 ? 18.361 3.530 -16.198 1.00 82.81 174 GLN A N 1
ATOM 1422 C CA . GLN A 1 174 ? 17.302 2.544 -16.419 1.00 82.81 174 GLN A CA 1
ATOM 1423 C C . GLN A 1 174 ? 16.876 1.887 -15.104 1.00 82.81 174 GLN A C 1
ATOM 1425 O O . GLN A 1 174 ? 15.680 1.811 -14.838 1.00 82.81 174 GLN A O 1
ATOM 1430 N N . ALA A 1 175 ? 17.828 1.498 -14.254 1.00 82.81 175 ALA A N 1
ATOM 1431 C CA . ALA A 1 175 ? 17.543 0.942 -12.934 1.00 82.81 175 ALA A CA 1
ATOM 1432 C C . ALA A 1 175 ? 16.807 1.949 -12.032 1.00 82.81 175 ALA A C 1
ATOM 1434 O O . ALA A 1 175 ? 15.800 1.604 -11.419 1.00 82.81 175 ALA A O 1
ATOM 1435 N N . ALA A 1 176 ? 17.247 3.211 -12.001 1.00 78.94 176 ALA A N 1
ATOM 1436 C CA . ALA A 1 176 ? 16.578 4.272 -11.249 1.00 78.94 176 ALA A CA 1
ATOM 1437 C C . ALA A 1 176 ? 15.158 4.550 -11.774 1.00 78.94 176 ALA A C 1
ATOM 1439 O O . ALA A 1 176 ? 14.239 4.773 -10.989 1.00 78.94 176 ALA A O 1
ATOM 1440 N N . THR A 1 177 ? 14.962 4.489 -13.095 1.00 83.75 177 THR A N 1
ATOM 1441 C CA . THR A 1 177 ? 13.643 4.642 -13.731 1.00 83.75 177 THR A CA 1
ATOM 1442 C C . THR A 1 177 ? 12.731 3.479 -13.352 1.00 83.75 177 THR A C 1
ATOM 1444 O O . THR A 1 177 ? 11.623 3.718 -12.895 1.00 83.75 177 THR A O 1
ATOM 1447 N N . GLN A 1 178 ? 13.218 2.237 -13.419 1.00 86.81 178 GLN A N 1
ATOM 1448 C CA . GLN A 1 178 ? 12.465 1.054 -12.991 1.00 86.81 178 GLN A CA 1
ATOM 1449 C C . GLN A 1 178 ? 12.081 1.115 -11.509 1.00 86.81 178 GLN A C 1
ATOM 1451 O O . GLN A 1 178 ? 10.943 0.818 -11.159 1.00 86.81 178 GLN A O 1
ATOM 1456 N N . GLN A 1 179 ? 12.998 1.533 -10.630 1.00 85.56 179 GLN A N 1
ATOM 1457 C CA . GLN A 1 179 ? 12.700 1.708 -9.205 1.00 85.56 179 GLN A CA 1
ATOM 1458 C C . GLN A 1 179 ? 11.658 2.801 -8.966 1.00 85.56 179 GLN A C 1
ATOM 1460 O O . GLN A 1 179 ? 10.761 2.631 -8.139 1.00 85.56 179 GLN A O 1
ATOM 1465 N N . ARG A 1 180 ? 11.760 3.918 -9.693 1.00 88.69 180 ARG A N 1
ATOM 1466 C CA . ARG A 1 180 ? 10.778 5.000 -9.628 1.00 88.69 180 ARG A CA 1
ATOM 1467 C C . ARG A 1 180 ? 9.410 4.519 -10.097 1.00 88.69 180 ARG A C 1
ATOM 1469 O O . ARG A 1 180 ? 8.437 4.741 -9.387 1.00 88.69 180 ARG A O 1
ATOM 1476 N N . ASP A 1 181 ? 9.343 3.858 -11.245 1.00 90.94 181 ASP A N 1
ATOM 1477 C CA . ASP A 1 181 ? 8.093 3.376 -11.830 1.00 90.94 181 ASP A CA 1
ATOM 1478 C C . ASP A 1 181 ? 7.450 2.309 -10.923 1.00 90.94 181 ASP A C 1
ATOM 1480 O O . ASP A 1 181 ? 6.239 2.330 -10.719 1.00 90.94 181 ASP A O 1
ATOM 1484 N N . LEU A 1 182 ? 8.252 1.462 -10.264 1.00 91.69 182 LEU A N 1
ATOM 1485 C CA . LEU A 1 182 ? 7.788 0.520 -9.238 1.00 91.69 182 LEU A CA 1
ATOM 1486 C C . LEU A 1 182 ? 7.200 1.236 -8.012 1.00 91.69 182 LEU A C 1
ATOM 1488 O O . LEU A 1 182 ? 6.111 0.884 -7.561 1.00 91.69 182 LEU A O 1
ATOM 1492 N N . ALA A 1 183 ? 7.880 2.258 -7.485 1.00 89.44 183 ALA A N 1
ATOM 1493 C CA . ALA A 1 183 ? 7.394 3.025 -6.336 1.00 89.44 183 ALA A CA 1
ATOM 1494 C C . ALA A 1 183 ? 6.130 3.841 -6.666 1.00 89.44 183 ALA A C 1
ATOM 1496 O O . ALA A 1 183 ? 5.195 3.901 -5.864 1.00 89.44 183 ALA A O 1
ATOM 1497 N N . GLN A 1 184 ? 6.089 4.453 -7.853 1.00 93.44 184 GLN A N 1
ATOM 1498 C CA . GLN A 1 184 ? 4.920 5.170 -8.356 1.00 93.44 184 GLN A CA 1
ATOM 1499 C C . GLN A 1 184 ? 3.749 4.216 -8.584 1.00 93.44 184 GLN A C 1
ATOM 1501 O O . GLN A 1 184 ? 2.635 4.532 -8.184 1.00 93.44 184 GLN A O 1
ATOM 1506 N N . SER A 1 185 ? 4.004 3.040 -9.159 1.00 96.44 185 SER A N 1
ATOM 1507 C CA . SER A 1 185 ? 2.998 1.997 -9.341 1.00 96.44 185 SER A CA 1
ATOM 1508 C C . SER A 1 185 ? 2.364 1.585 -8.011 1.00 96.44 185 SER A C 1
ATOM 1510 O O . SER A 1 185 ? 1.145 1.640 -7.901 1.00 96.44 185 SER A O 1
ATOM 1512 N N . ALA A 1 186 ? 3.169 1.274 -6.988 1.00 95.50 186 ALA A N 1
ATOM 1513 C CA . ALA A 1 186 ? 2.662 0.926 -5.656 1.00 95.50 186 ALA A CA 1
ATOM 1514 C C . ALA A 1 186 ? 1.828 2.059 -5.030 1.00 95.50 186 ALA A C 1
ATOM 1516 O O . ALA A 1 186 ? 0.750 1.838 -4.493 1.00 95.50 186 ALA A O 1
ATOM 1517 N N . THR A 1 187 ? 2.288 3.308 -5.160 1.00 94.38 187 THR A N 1
ATOM 1518 C CA . THR A 1 187 ? 1.539 4.462 -4.630 1.00 94.38 187 THR A CA 1
ATOM 1519 C C . THR A 1 187 ? 0.203 4.655 -5.353 1.00 94.38 187 THR A C 1
ATOM 1521 O O . THR A 1 187 ? -0.792 5.020 -4.733 1.00 94.38 187 THR A O 1
ATOM 1524 N N . LEU A 1 188 ? 0.167 4.433 -6.669 1.00 96.44 188 LEU A N 1
ATOM 1525 C CA . LEU A 1 188 ? -1.060 4.542 -7.456 1.00 96.44 188 LEU A CA 1
ATOM 1526 C C . LEU A 1 188 ? -2.048 3.413 -7.148 1.00 96.44 188 LEU A C 1
ATOM 1528 O O . LEU A 1 188 ? -3.243 3.690 -7.148 1.00 96.44 188 LEU A O 1
ATOM 1532 N N . SER A 1 189 ? -1.590 2.185 -6.880 1.00 97.25 189 SER A N 1
ATOM 1533 C CA . SER A 1 189 ? -2.481 1.090 -6.472 1.00 97.25 189 SER A CA 1
ATOM 1534 C C . SER A 1 189 ? -3.079 1.324 -5.084 1.00 97.25 189 SER A C 1
ATOM 1536 O O . SER A 1 189 ? -4.287 1.169 -4.938 1.00 97.25 189 SER A O 1
ATOM 1538 N N . ASP A 1 190 ? -2.302 1.835 -4.122 1.00 96.25 190 ASP A N 1
ATOM 1539 C CA . ASP A 1 190 ? -2.833 2.238 -2.808 1.00 96.25 190 ASP A CA 1
ATOM 1540 C C . ASP A 1 190 ? -3.908 3.331 -2.932 1.00 96.25 190 ASP A C 1
ATOM 1542 O O . ASP A 1 190 ? -4.964 3.272 -2.304 1.00 96.25 190 ASP A O 1
ATOM 1546 N N . LEU A 1 191 ? -3.658 4.349 -3.765 1.00 95.69 191 LEU A N 1
ATOM 1547 C CA . LEU A 1 191 ? -4.637 5.413 -4.009 1.00 95.69 191 LEU A CA 1
ATOM 1548 C C . LEU A 1 191 ? -5.862 4.909 -4.783 1.00 95.69 191 LEU A C 1
ATOM 1550 O O . LEU A 1 191 ? -6.945 5.476 -4.637 1.00 95.69 191 LEU A O 1
ATOM 1554 N N . ALA A 1 192 ? -5.701 3.883 -5.621 1.00 97.12 192 ALA A N 1
ATOM 1555 C CA . ALA A 1 192 ? -6.807 3.257 -6.331 1.00 97.12 192 ALA A CA 1
ATOM 1556 C C . ALA A 1 192 ? -7.729 2.500 -5.369 1.00 97.12 192 ALA A C 1
ATOM 1558 O O . ALA A 1 192 ? -8.945 2.650 -5.463 1.00 97.12 192 ALA A O 1
ATOM 1559 N N . GLU A 1 193 ? -7.159 1.749 -4.423 1.00 97.31 193 GLU A N 1
ATOM 1560 C CA . GLU A 1 193 ? -7.903 1.049 -3.371 1.00 97.31 193 GLU A CA 1
ATOM 1561 C C . GLU A 1 193 ? -8.719 2.038 -2.535 1.00 97.31 193 GLU A C 1
ATOM 1563 O O . GLU A 1 193 ? -9.923 1.879 -2.354 1.00 97.31 193 GLU A O 1
ATOM 1568 N N . GLU A 1 194 ? -8.100 3.148 -2.144 1.00 95.62 194 GLU A N 1
ATOM 1569 C CA . GLU A 1 194 ? -8.780 4.187 -1.381 1.00 95.62 194 GLU A CA 1
ATOM 1570 C C . GLU A 1 194 ? -9.863 4.925 -2.190 1.00 95.62 194 GLU A C 1
ATOM 1572 O O . GLU A 1 194 ? -10.944 5.224 -1.681 1.00 95.62 194 GLU A O 1
ATOM 1577 N N . ALA A 1 195 ? -9.623 5.197 -3.476 1.00 96.12 195 ALA A N 1
ATOM 1578 C CA . ALA A 1 195 ? -10.650 5.758 -4.354 1.00 96.12 195 ALA A CA 1
ATOM 1579 C C . ALA A 1 195 ? -11.847 4.802 -4.521 1.00 96.12 195 ALA A C 1
ATOM 1581 O O . ALA A 1 195 ? -12.987 5.263 -4.617 1.00 96.12 195 ALA A O 1
ATOM 1582 N N . LYS A 1 196 ? -11.604 3.486 -4.514 1.00 96.69 196 LYS A N 1
ATOM 1583 C CA . LYS A 1 196 ? -12.644 2.450 -4.549 1.00 96.69 196 LYS A CA 1
ATOM 1584 C C . LYS A 1 196 ? -13.439 2.414 -3.240 1.00 96.69 196 LYS A C 1
ATOM 1586 O O . LYS A 1 196 ? -14.666 2.394 -3.289 1.00 96.69 196 LYS A O 1
ATOM 1591 N N . GLU A 1 197 ? -12.787 2.488 -2.077 1.00 95.94 197 GLU A N 1
ATOM 1592 C CA . GLU A 1 197 ? -13.470 2.611 -0.773 1.00 95.94 197 GLU A CA 1
ATOM 1593 C C . GLU A 1 197 ? -14.367 3.857 -0.696 1.00 95.94 197 GLU A C 1
ATOM 1595 O O . GLU A 1 197 ? -15.407 3.857 -0.039 1.00 95.94 197 GLU A O 1
ATOM 1600 N N . GLN A 1 198 ? -13.993 4.917 -1.415 1.00 95.38 198 GLN A N 1
ATOM 1601 C CA . GLN A 1 198 ? -14.761 6.158 -1.548 1.00 95.38 198 GLN A CA 1
ATOM 1602 C C . GLN A 1 198 ? -15.860 6.096 -2.621 1.00 95.38 198 GLN A C 1
ATOM 1604 O O . GLN A 1 198 ? -16.502 7.117 -2.891 1.00 95.38 198 GLN A O 1
ATOM 1609 N N . HIS A 1 199 ? -16.082 4.928 -3.230 1.00 96.56 199 HIS A N 1
ATOM 1610 C CA . HIS A 1 199 ? -17.042 4.697 -4.310 1.00 96.56 199 HIS A CA 1
ATOM 1611 C C . HIS A 1 199 ? -16.801 5.564 -5.566 1.00 96.56 199 HIS A C 1
ATOM 1613 O O . HIS A 1 199 ? -17.745 5.915 -6.275 1.00 96.56 199 HIS A O 1
ATOM 1619 N N . ASP A 1 200 ? -15.547 5.932 -5.861 1.00 96.19 200 ASP A N 1
ATOM 1620 C CA . ASP A 1 200 ? -15.151 6.572 -7.128 1.00 96.19 200 ASP A CA 1
ATOM 1621 C C . ASP A 1 200 ? -14.501 5.544 -8.064 1.00 96.19 200 ASP A C 1
ATOM 1623 O O . ASP A 1 200 ? -13.341 5.674 -8.460 1.00 96.19 200 ASP A O 1
ATOM 1627 N N . ASP A 1 201 ? -15.272 4.514 -8.423 1.00 95.81 201 ASP A N 1
ATOM 1628 C CA . ASP A 1 201 ? -14.850 3.360 -9.233 1.00 95.81 201 ASP A CA 1
ATOM 1629 C C . ASP A 1 201 ? -14.127 3.771 -10.521 1.00 95.81 201 ASP A C 1
ATOM 1631 O O . ASP A 1 201 ? -13.119 3.184 -10.910 1.00 95.81 201 ASP A O 1
ATOM 1635 N N . GLN A 1 202 ? -14.602 4.834 -11.177 1.00 95.56 202 GLN A N 1
ATOM 1636 C CA . GLN A 1 202 ? -13.984 5.338 -12.401 1.00 95.56 202 GLN A CA 1
ATOM 1637 C C . GLN A 1 202 ? -12.565 5.864 -12.146 1.00 95.56 202 GLN A C 1
ATOM 1639 O O . GLN A 1 202 ? -11.663 5.637 -12.955 1.00 95.56 202 GLN A O 1
ATOM 1644 N N . TYR A 1 203 ? -12.357 6.600 -11.054 1.00 96.56 203 TYR A N 1
ATOM 1645 C CA . TYR A 1 203 ? -11.043 7.146 -10.729 1.00 96.56 203 TYR A CA 1
ATOM 1646 C C . TYR A 1 203 ? -10.113 6.076 -10.150 1.00 96.56 203 TYR A C 1
ATOM 1648 O O . TYR A 1 203 ? -8.938 6.041 -10.516 1.00 96.56 203 TYR A O 1
ATOM 1656 N N . ALA A 1 204 ? -10.649 5.157 -9.342 1.00 96.88 204 ALA A N 1
ATOM 1657 C CA . ALA A 1 204 ? -9.945 3.961 -8.890 1.00 96.88 204 ALA A CA 1
ATOM 1658 C C . ALA A 1 204 ? -9.415 3.146 -10.079 1.00 96.88 204 ALA A C 1
ATOM 1660 O O . ALA A 1 204 ? -8.226 2.836 -10.140 1.00 96.88 204 ALA A O 1
ATOM 1661 N N . PHE A 1 205 ? -10.255 2.919 -11.095 1.00 96.56 205 PHE A N 1
ATOM 1662 C CA . PHE A 1 205 ? -9.861 2.237 -12.325 1.00 96.56 205 PHE A CA 1
ATOM 1663 C C . PHE A 1 205 ? -8.726 2.972 -13.054 1.00 96.56 205 PHE A C 1
ATOM 1665 O O . PHE A 1 205 ? -7.747 2.357 -13.474 1.00 96.56 205 PHE A O 1
ATOM 1672 N N . GLN A 1 206 ? -8.817 4.301 -13.194 1.00 96.50 206 GLN A N 1
ATOM 1673 C CA . GLN A 1 206 ? -7.777 5.107 -13.849 1.00 96.50 206 GLN A CA 1
ATOM 1674 C C . GLN A 1 206 ? -6.421 5.010 -13.136 1.00 96.50 206 GLN A C 1
ATOM 1676 O O . GLN A 1 206 ? -5.388 4.900 -13.803 1.00 96.50 206 GLN A O 1
ATOM 1681 N N . LEU A 1 207 ? -6.428 5.053 -11.801 1.00 97.06 207 LEU A N 1
ATOM 1682 C CA . LEU A 1 207 ? -5.233 4.927 -10.968 1.00 97.06 207 LEU A CA 1
ATOM 1683 C C . LEU A 1 207 ? -4.632 3.520 -11.072 1.00 97.06 207 LEU A C 1
ATOM 1685 O O . LEU A 1 207 ? -3.446 3.399 -11.381 1.00 97.06 207 LEU A O 1
ATOM 1689 N N . ALA A 1 208 ? -5.445 2.471 -10.915 1.00 97.31 208 ALA A N 1
ATOM 1690 C CA . ALA A 1 208 ? -5.000 1.080 -11.007 1.00 97.31 208 ALA A CA 1
ATOM 1691 C C . ALA A 1 208 ? -4.459 0.741 -12.407 1.00 97.31 208 ALA A C 1
ATOM 1693 O O . ALA A 1 208 ? -3.385 0.156 -12.542 1.00 97.31 208 ALA A O 1
ATOM 1694 N N . ALA A 1 209 ? -5.125 1.202 -13.469 1.00 97.06 209 ALA A N 1
ATOM 1695 C CA . ALA A 1 209 ? -4.658 0.995 -14.837 1.00 97.06 209 ALA A CA 1
ATOM 1696 C C . ALA A 1 209 ? -3.297 1.666 -15.085 1.00 97.06 209 ALA A C 1
ATOM 1698 O O . ALA A 1 209 ? -2.432 1.086 -15.743 1.00 97.06 209 ALA A O 1
ATOM 1699 N N . LYS A 1 210 ? -3.080 2.874 -14.540 1.00 97.31 210 LYS A N 1
ATOM 1700 C CA . LYS A 1 210 ? -1.783 3.554 -14.652 1.00 97.31 210 LYS A CA 1
ATOM 1701 C C . LYS A 1 210 ? -0.712 2.894 -13.781 1.00 97.31 210 LYS A C 1
ATOM 1703 O O . LYS A 1 210 ? 0.433 2.797 -14.217 1.00 97.31 210 LYS A O 1
ATOM 1708 N N . ALA A 1 211 ? -1.074 2.408 -12.594 1.00 97.06 211 ALA A N 1
ATOM 1709 C CA . ALA A 1 211 ? -0.187 1.625 -11.741 1.00 97.06 211 ALA A CA 1
ATOM 1710 C C . ALA A 1 211 ? 0.333 0.385 -12.482 1.00 97.06 211 ALA A C 1
ATOM 1712 O O . ALA A 1 211 ? 1.543 0.152 -12.523 1.00 97.06 211 ALA A O 1
ATOM 1713 N N . TRP A 1 212 ? -0.561 -0.361 -13.128 1.00 97.19 212 TRP A N 1
ATOM 1714 C CA . TRP A 1 212 ? -0.203 -1.537 -13.916 1.00 97.19 212 TRP A CA 1
ATOM 1715 C C . TRP A 1 212 ? 0.637 -1.195 -15.156 1.00 97.19 212 TRP A C 1
ATOM 1717 O O . TRP A 1 212 ? 1.593 -1.897 -15.472 1.00 97.19 212 TRP A O 1
ATOM 1727 N N . GLU A 1 213 ? 0.347 -0.085 -15.844 1.00 95.88 213 GLU A N 1
ATOM 1728 C CA . GLU A 1 213 ? 1.161 0.390 -16.975 1.00 95.88 213 GLU A CA 1
ATOM 1729 C C . GLU A 1 213 ? 2.622 0.651 -16.568 1.00 95.88 213 GLU A C 1
ATOM 1731 O O . GLU A 1 213 ? 3.534 0.285 -17.309 1.00 95.88 213 GLU A O 1
ATOM 1736 N N . LEU A 1 214 ? 2.841 1.240 -15.385 1.00 95.44 214 LEU A N 1
ATOM 1737 C CA . LEU A 1 214 ? 4.177 1.503 -14.836 1.00 95.44 214 LEU A CA 1
ATOM 1738 C C . LEU A 1 214 ? 4.891 0.225 -14.374 1.00 95.44 214 LEU A C 1
ATOM 1740 O O . LEU A 1 214 ? 6.107 0.112 -14.513 1.00 95.44 214 LEU A O 1
ATOM 1744 N N . ASN A 1 215 ? 4.152 -0.741 -13.828 1.00 96.81 215 ASN A N 1
ATOM 1745 C CA . ASN A 1 215 ? 4.689 -2.033 -13.419 1.00 96.81 215 ASN A CA 1
ATOM 1746 C C . ASN A 1 215 ? 3.658 -3.139 -13.661 1.00 96.81 215 ASN A C 1
ATOM 1748 O O . ASN A 1 215 ? 2.744 -3.340 -12.860 1.00 96.81 215 ASN A O 1
ATOM 1752 N N . LYS A 1 216 ? 3.871 -3.906 -14.734 1.00 95.88 216 LYS A N 1
ATOM 1753 C CA . LYS A 1 216 ? 2.988 -5.004 -15.160 1.00 95.88 216 LYS A CA 1
ATOM 1754 C C . LYS A 1 216 ? 2.874 -6.133 -14.122 1.00 95.88 216 LYS A C 1
ATOM 1756 O O . LYS A 1 216 ? 1.951 -6.930 -14.205 1.00 95.88 216 LYS A O 1
ATOM 1761 N N . ASN A 1 217 ? 3.784 -6.180 -13.142 1.00 95.19 217 ASN A N 1
ATOM 1762 C CA . ASN A 1 217 ? 3.788 -7.151 -12.043 1.00 95.19 217 ASN A CA 1
ATOM 1763 C C . ASN A 1 217 ? 3.126 -6.615 -10.754 1.00 95.19 217 ASN A C 1
ATOM 1765 O O . ASN A 1 217 ? 3.315 -7.198 -9.687 1.00 95.19 217 ASN A O 1
ATOM 1769 N N . ASN A 1 218 ? 2.436 -5.468 -10.792 1.00 96.94 218 ASN A N 1
ATOM 1770 C CA . ASN A 1 218 ? 1.720 -4.957 -9.623 1.00 96.94 218 ASN A CA 1
ATOM 1771 C C . ASN A 1 218 ? 0.395 -5.721 -9.430 1.00 96.94 218 ASN A C 1
ATOM 1773 O O . ASN A 1 218 ? -0.610 -5.400 -10.064 1.00 96.94 218 ASN A O 1
ATOM 1777 N N . ASN A 1 219 ? 0.409 -6.713 -8.536 1.00 95.69 219 ASN A N 1
ATOM 1778 C CA . ASN A 1 219 ? -0.750 -7.563 -8.244 1.00 95.69 219 ASN A CA 1
ATOM 1779 C C . ASN A 1 219 ? -1.927 -6.789 -7.632 1.00 95.69 219 ASN A C 1
ATOM 1781 O O . ASN A 1 219 ? -3.057 -7.029 -8.027 1.00 95.69 219 ASN A O 1
ATOM 1785 N N . GLN A 1 220 ? -1.680 -5.814 -6.750 1.00 96.81 220 GLN A N 1
ATOM 1786 C CA . GLN A 1 220 ? -2.748 -4.999 -6.150 1.00 96.81 220 GLN A CA 1
ATOM 1787 C C . GLN A 1 220 ? -3.489 -4.197 -7.230 1.00 96.81 220 GLN A C 1
ATOM 1789 O O . GLN A 1 220 ? -4.713 -4.117 -7.231 1.00 96.81 220 GLN A O 1
ATOM 1794 N N . ALA A 1 221 ? -2.756 -3.641 -8.202 1.00 97.06 221 ALA A N 1
ATOM 1795 C CA . ALA A 1 221 ? -3.371 -2.972 -9.344 1.00 97.06 221 ALA A CA 1
ATOM 1796 C C . ALA A 1 221 ? -4.219 -3.937 -10.191 1.00 97.06 221 ALA A C 1
ATOM 1798 O O . ALA A 1 221 ? -5.304 -3.558 -10.621 1.00 97.06 221 ALA A O 1
ATOM 1799 N N . LEU A 1 222 ? -3.741 -5.167 -10.420 1.00 95.31 222 LEU A N 1
ATOM 1800 C CA . LEU A 1 222 ? -4.490 -6.202 -11.142 1.00 95.31 222 LEU A CA 1
ATOM 1801 C C . LEU A 1 222 ? -5.767 -6.618 -10.404 1.00 95.31 222 LEU A C 1
ATOM 1803 O O . LEU A 1 222 ? -6.816 -6.673 -11.036 1.00 95.31 222 LEU A O 1
ATOM 1807 N N . GLU A 1 223 ? -5.694 -6.852 -9.093 1.00 95.25 223 GLU A N 1
ATOM 1808 C CA . GLU A 1 223 ? -6.844 -7.213 -8.252 1.00 95.25 223 GLU A CA 1
ATOM 1809 C C . GLU A 1 223 ? -7.923 -6.121 -8.302 1.00 95.25 223 GLU A C 1
ATOM 1811 O O . GLU A 1 223 ? -9.084 -6.403 -8.593 1.00 95.25 223 GLU A O 1
ATOM 1816 N N . ILE A 1 224 ? -7.531 -4.850 -8.142 1.00 96.06 224 ILE A N 1
ATOM 1817 C CA . ILE A 1 224 ? -8.463 -3.715 -8.235 1.00 96.06 224 ILE A CA 1
ATOM 1818 C C . ILE A 1 224 ? -9.082 -3.622 -9.637 1.00 96.06 224 ILE A C 1
ATOM 1820 O O . ILE A 1 224 ? -10.273 -3.336 -9.774 1.00 96.06 224 ILE A O 1
ATOM 1824 N N . LEU A 1 225 ? -8.294 -3.843 -10.695 1.00 95.38 225 LEU A N 1
ATOM 1825 C CA . LEU A 1 225 ? -8.802 -3.839 -12.069 1.00 95.38 225 LEU A CA 1
ATOM 1826 C C . LEU A 1 225 ? -9.802 -4.972 -12.308 1.00 95.38 225 LEU A C 1
ATOM 1828 O O . LEU A 1 225 ? -10.831 -4.726 -12.934 1.00 95.38 225 LEU A O 1
ATOM 1832 N N . GLU A 1 226 ? -9.530 -6.173 -11.796 1.00 93.56 226 GLU A N 1
ATOM 1833 C CA . GLU A 1 226 ? -10.430 -7.323 -11.891 1.00 93.56 226 GLU A CA 1
ATOM 1834 C C . GLU A 1 226 ? -11.766 -7.021 -11.202 1.00 93.56 226 GLU A C 1
ATOM 1836 O O . GLU A 1 226 ? -12.818 -7.110 -11.837 1.00 93.56 226 GLU A O 1
ATOM 1841 N N . GLU A 1 227 ? -11.735 -6.545 -9.956 1.00 94.06 227 GLU A N 1
ATOM 1842 C CA . GLU A 1 227 ? -12.940 -6.203 -9.193 1.00 94.06 227 GLU A CA 1
ATOM 1843 C C . GLU A 1 227 ? -13.777 -5.095 -9.851 1.00 94.06 227 GLU A C 1
ATOM 1845 O O . GLU A 1 227 ? -15.010 -5.157 -9.855 1.00 94.06 227 GLU A O 1
ATOM 1850 N N . LEU A 1 228 ? -13.124 -4.071 -10.413 1.00 93.81 228 LEU A N 1
ATOM 1851 C CA . LEU A 1 228 ? -13.797 -2.940 -11.059 1.00 93.81 228 LEU A CA 1
ATOM 1852 C C . LEU A 1 228 ? -14.278 -3.252 -12.479 1.00 93.81 228 LEU A C 1
ATOM 1854 O O . LEU A 1 228 ? -15.135 -2.536 -12.999 1.00 93.81 228 LEU A O 1
ATOM 1858 N N . SER A 1 229 ? -13.736 -4.286 -13.127 1.00 89.69 229 SER A N 1
ATOM 1859 C CA . SER A 1 229 ? -14.001 -4.540 -14.543 1.00 89.69 229 SER A CA 1
ATOM 1860 C C . SER A 1 229 ? -15.440 -4.969 -14.844 1.00 89.69 229 SER A C 1
ATOM 1862 O O . SER A 1 229 ? -15.864 -4.736 -15.972 1.00 89.69 229 SER A O 1
ATOM 1864 N N . GLN A 1 230 ? -16.213 -5.470 -13.863 1.00 69.69 230 GLN A N 1
ATOM 1865 C CA . GLN A 1 230 ? -17.654 -5.838 -13.886 1.00 69.69 230 GLN A CA 1
ATOM 1866 C C . GLN A 1 230 ? -18.174 -6.698 -15.064 1.00 69.69 230 GLN A C 1
ATOM 1868 O O . GLN A 1 230 ? -19.266 -7.265 -14.964 1.00 69.69 230 GLN A O 1
ATOM 1873 N N . GLU A 1 231 ? -17.436 -6.842 -16.164 1.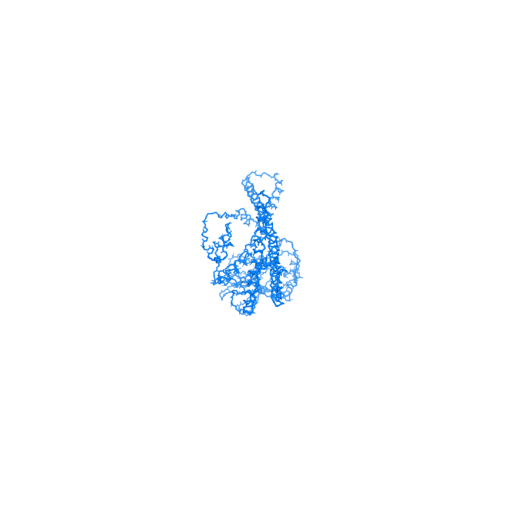00 66.88 231 GLU A N 1
ATOM 1874 C CA . GLU A 1 231 ? -17.637 -7.848 -17.193 1.00 66.88 231 GLU A CA 1
ATOM 1875 C C . GLU A 1 231 ? -17.312 -9.177 -16.491 1.00 66.88 231 GLU A C 1
ATOM 1877 O O . GLU A 1 231 ? -16.154 -9.531 -16.305 1.00 66.88 231 GLU A O 1
ATOM 1882 N N . LYS A 1 232 ? -18.359 -9.864 -16.002 1.00 55.31 232 LYS A N 1
ATOM 1883 C CA . LYS A 1 232 ? -18.313 -11.273 -15.580 1.00 55.31 232 LYS A CA 1
ATOM 1884 C C . LYS A 1 232 ? -17.932 -12.121 -16.796 1.00 55.31 232 LYS A C 1
ATOM 1886 O O . LYS A 1 232 ? -18.783 -12.790 -17.378 1.00 55.31 232 LYS A O 1
ATOM 1891 N N . GLU A 1 233 ? -16.693 -12.015 -17.241 1.00 59.56 233 GLU A N 1
ATOM 1892 C CA . GLU A 1 233 ? -16.100 -12.999 -18.126 1.00 59.56 233 GLU A CA 1
ATOM 1893 C C . GLU A 1 233 ? -15.848 -14.265 -17.293 1.00 59.56 233 GLU A C 1
ATOM 1895 O O . GLU A 1 233 ? -15.616 -14.203 -16.085 1.00 59.56 233 GLU A O 1
ATOM 1900 N N . GLU A 1 234 ? -16.018 -15.435 -17.910 1.00 70.44 234 GLU A N 1
ATOM 1901 C CA . GLU A 1 234 ? -15.907 -16.736 -17.228 1.00 70.44 234 GLU A CA 1
ATOM 1902 C C . GLU A 1 234 ? -14.465 -17.060 -16.793 1.00 70.44 234 GLU A C 1
ATOM 1904 O O . GLU A 1 234 ? -14.257 -17.998 -16.025 1.00 70.44 234 GLU A O 1
ATOM 1909 N N . GLU A 1 235 ? -13.483 -16.277 -17.247 1.00 79.50 235 GLU A N 1
ATOM 1910 C CA . GLU A 1 235 ? -12.057 -16.452 -16.973 1.00 79.50 235 GLU A CA 1
ATOM 1911 C C . GLU A 1 235 ? -11.530 -15.286 -16.119 1.00 79.50 235 GLU A C 1
ATOM 1913 O O . GLU A 1 235 ? -11.859 -14.123 -16.360 1.00 79.50 235 GLU A O 1
ATOM 1918 N N . SER A 1 236 ? -10.727 -15.599 -15.094 1.00 86.81 236 SER A N 1
ATOM 1919 C CA . SER A 1 236 ? -10.136 -14.588 -14.208 1.00 86.81 236 SER A CA 1
ATOM 1920 C C . SER A 1 236 ? -9.186 -13.683 -14.993 1.00 86.81 236 SER A C 1
ATOM 1922 O O . SER A 1 236 ? -8.304 -14.156 -15.712 1.00 86.81 236 SER A O 1
ATOM 1924 N N . PHE A 1 237 ? -9.317 -12.368 -14.806 1.00 87.44 237 PHE A N 1
ATOM 1925 C CA . PHE A 1 237 ? -8.483 -11.365 -15.475 1.00 87.44 237 PHE A CA 1
ATOM 1926 C C . PHE A 1 237 ? -6.983 -11.566 -15.179 1.00 87.44 237 PHE A C 1
ATOM 1928 O O . PHE A 1 237 ? -6.122 -11.301 -16.024 1.00 87.44 237 PHE A O 1
ATOM 1935 N N . ILE A 1 238 ? -6.667 -12.085 -13.989 1.00 88.62 238 ILE A N 1
ATOM 1936 C CA . ILE A 1 238 ? -5.302 -12.380 -13.537 1.00 88.62 238 ILE A CA 1
ATOM 1937 C C . ILE A 1 238 ? -4.681 -13.542 -14.330 1.00 88.62 238 ILE A C 1
ATOM 1939 O O . ILE A 1 238 ? -3.464 -13.573 -14.518 1.00 88.62 238 ILE A O 1
ATOM 1943 N N . GLU A 1 239 ? -5.495 -14.476 -14.827 1.00 91.06 239 GLU A N 1
ATOM 1944 C CA . GLU A 1 239 ? -5.028 -15.653 -15.572 1.00 91.06 239 GLU A CA 1
ATOM 1945 C C . GLU A 1 239 ? -4.730 -15.353 -17.048 1.00 91.06 239 GLU A C 1
ATOM 1947 O O . GLU A 1 239 ? -4.015 -16.119 -17.704 1.00 91.06 239 GLU A O 1
ATOM 1952 N N . LEU A 1 240 ? -5.227 -14.225 -17.565 1.00 90.25 240 LEU A N 1
ATOM 1953 C CA . LEU A 1 240 ? -4.986 -13.817 -18.943 1.00 90.25 240 LEU A CA 1
ATOM 1954 C C . LEU A 1 240 ? -3.495 -13.506 -19.188 1.00 90.25 240 LEU A C 1
ATOM 1956 O O . LEU A 1 240 ? -2.829 -12.896 -18.345 1.00 90.25 240 LEU A O 1
ATOM 1960 N N . PRO A 1 241 ? -2.945 -13.851 -20.366 1.00 94.19 241 PRO A N 1
ATOM 1961 C CA . PRO A 1 241 ? -1.632 -13.378 -20.790 1.00 94.19 241 PRO A CA 1
ATOM 1962 C C . PRO A 1 241 ? -1.531 -11.847 -20.733 1.00 94.19 241 PRO A C 1
ATOM 1964 O O . PRO A 1 241 ? -2.495 -11.136 -21.017 1.00 94.19 241 PRO A O 1
ATOM 1967 N N . THR A 1 242 ? -0.340 -11.317 -20.438 1.00 91.75 242 THR A N 1
ATOM 1968 C CA . THR A 1 242 ? -0.111 -9.866 -20.298 1.00 91.75 242 THR A CA 1
ATOM 1969 C C . THR A 1 242 ? -0.548 -9.068 -21.532 1.00 91.75 242 THR A C 1
ATOM 1971 O O . THR A 1 242 ? -1.013 -7.937 -21.396 1.00 91.75 242 THR A O 1
ATOM 1974 N N . GLU A 1 243 ? -0.428 -9.636 -22.737 1.00 92.94 243 GLU A N 1
ATOM 1975 C CA . GLU A 1 243 ? -0.898 -8.980 -23.961 1.00 92.94 243 GLU A CA 1
ATOM 1976 C C . GLU A 1 243 ? -2.429 -8.844 -24.013 1.00 92.94 243 GLU A C 1
ATOM 1978 O O . GLU A 1 243 ? -2.941 -7.835 -24.493 1.00 92.94 243 GLU A O 1
ATOM 1983 N N . GLU A 1 244 ? -3.170 -9.829 -23.503 1.00 92.31 244 GLU A N 1
ATOM 1984 C CA . GLU A 1 244 ? -4.637 -9.807 -23.459 1.00 92.31 244 GLU A CA 1
ATOM 1985 C C . GLU A 1 244 ? -5.136 -8.874 -22.351 1.00 92.31 244 GLU A C 1
ATOM 1987 O O . GLU A 1 244 ? -6.032 -8.059 -22.591 1.00 92.31 244 GLU A O 1
ATOM 1992 N N . GLN A 1 245 ? -4.467 -8.886 -21.191 1.00 92.50 245 GLN A N 1
ATOM 1993 C CA . GLN A 1 245 ? -4.692 -7.912 -20.117 1.00 92.50 245 GLN A CA 1
ATOM 1994 C C . GLN A 1 245 ? -4.558 -6.470 -20.631 1.00 92.50 245 GLN A C 1
ATOM 1996 O O . GLN A 1 245 ? -5.384 -5.614 -20.316 1.00 92.50 245 GLN A O 1
ATOM 2001 N N . GLU A 1 246 ? -3.553 -6.194 -21.472 1.00 93.94 246 GLU A N 1
ATOM 2002 C CA . GLU A 1 246 ? -3.339 -4.864 -22.051 1.00 93.94 246 GLU A CA 1
ATOM 2003 C C . GLU A 1 246 ? -4.499 -4.424 -22.949 1.00 93.94 246 GLU A C 1
ATOM 2005 O O . GLU A 1 246 ? -4.946 -3.281 -22.854 1.00 93.94 246 GLU A O 1
ATOM 2010 N N . VAL A 1 247 ? -5.029 -5.330 -23.776 1.00 93.94 247 VAL A N 1
ATOM 2011 C CA . VAL A 1 247 ? -6.166 -5.047 -24.666 1.00 93.94 247 VAL A CA 1
ATOM 2012 C C . VAL A 1 247 ? -7.433 -4.749 -23.866 1.00 93.94 247 VAL A C 1
ATOM 2014 O O . VAL A 1 247 ? -8.151 -3.792 -24.178 1.00 93.94 247 VAL A O 1
ATOM 2017 N N . VAL A 1 248 ? -7.703 -5.535 -22.821 1.00 91.50 248 VAL A N 1
ATOM 2018 C CA . VAL A 1 248 ? -8.857 -5.338 -21.932 1.00 91.50 248 VAL A CA 1
ATOM 2019 C C . VAL A 1 248 ? -8.740 -4.003 -21.194 1.00 91.50 248 VAL A C 1
ATOM 2021 O O . VAL A 1 248 ? -9.678 -3.201 -21.229 1.00 91.50 248 VAL A O 1
ATOM 2024 N N . ILE A 1 249 ? -7.569 -3.700 -20.619 1.00 92.62 249 ILE A N 1
ATOM 2025 C CA . ILE A 1 249 ? -7.311 -2.418 -19.948 1.00 92.62 249 ILE A CA 1
ATOM 2026 C C . ILE A 1 249 ? -7.444 -1.257 -20.933 1.00 92.62 249 ILE A C 1
ATOM 2028 O O . ILE A 1 249 ? -8.068 -0.253 -20.600 1.00 92.62 249 ILE A O 1
ATOM 2032 N N . GLU A 1 250 ? -6.928 -1.365 -22.159 1.00 94.25 250 GLU A N 1
ATOM 2033 C CA . GLU A 1 250 ? -7.043 -0.301 -23.161 1.00 94.25 250 GLU A CA 1
ATOM 2034 C C . GLU A 1 250 ? -8.506 -0.065 -23.576 1.00 94.25 250 GLU A C 1
ATOM 2036 O O . GLU A 1 250 ? -8.948 1.08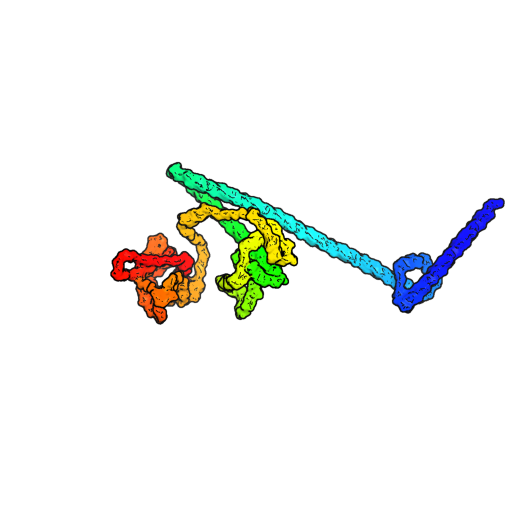2 -23.696 1.00 94.25 250 GLU A O 1
ATOM 2041 N N . LYS A 1 251 ? -9.293 -1.134 -23.756 1.00 92.69 251 LYS A N 1
ATOM 2042 C CA . LYS A 1 251 ? -10.737 -1.063 -24.041 1.00 92.69 251 LYS A CA 1
ATOM 2043 C C . LYS A 1 251 ? -11.489 -0.393 -22.889 1.00 92.69 251 LYS A C 1
ATOM 2045 O O . LYS A 1 251 ? -12.324 0.481 -23.131 1.00 92.69 251 LYS A O 1
ATOM 2050 N N . ALA A 1 252 ? -11.177 -0.752 -21.649 1.00 88.88 252 ALA A N 1
ATOM 2051 C CA . ALA A 1 252 ? -11.787 -0.157 -20.469 1.00 88.88 252 ALA A CA 1
ATOM 2052 C C . ALA A 1 252 ? -11.346 1.305 -20.266 1.00 88.88 252 ALA A C 1
ATOM 2054 O O . ALA A 1 252 ? -12.189 2.160 -20.012 1.00 88.88 252 ALA A O 1
ATOM 2055 N N . GLN A 1 253 ? -10.081 1.652 -20.524 1.00 92.81 253 GLN A N 1
ATOM 2056 C CA . GLN A 1 253 ? -9.588 3.037 -20.542 1.00 92.81 253 GLN A CA 1
ATOM 2057 C C . GLN A 1 253 ? -10.256 3.887 -21.633 1.00 92.81 253 GLN A C 1
ATOM 2059 O O . GLN A 1 253 ? -10.476 5.080 -21.430 1.00 92.81 253 GLN A O 1
ATOM 2064 N N . LYS A 1 254 ? -10.623 3.305 -22.784 1.00 93.56 254 LYS A N 1
ATOM 2065 C CA . LYS A 1 254 ? -11.417 4.003 -23.813 1.00 93.56 254 LYS A CA 1
ATOM 2066 C C . LYS A 1 254 ? -12.829 4.344 -23.323 1.00 93.56 254 LYS A C 1
ATOM 2068 O O . LYS A 1 254 ? -13.354 5.381 -23.717 1.00 93.56 254 LYS A O 1
ATOM 2073 N N . LYS A 1 255 ? -13.424 3.513 -22.456 1.00 91.81 255 LYS A N 1
ATOM 2074 C CA . LYS A 1 255 ? -14.741 3.761 -21.839 1.00 91.81 255 LYS A CA 1
ATOM 2075 C C . LYS A 1 255 ? -14.651 4.717 -20.636 1.00 91.81 255 LYS A C 1
ATOM 2077 O O . LYS A 1 255 ? -15.393 5.690 -20.569 1.00 91.81 255 LYS A O 1
ATOM 2082 N N . GLY A 1 256 ? -13.746 4.445 -19.693 1.00 87.31 256 GLY A N 1
ATOM 2083 C CA . GLY A 1 256 ? -13.623 5.135 -18.401 1.00 87.31 256 GLY A CA 1
ATOM 2084 C C . GLY A 1 256 ? -12.661 6.327 -18.383 1.00 87.31 256 GLY A C 1
ATOM 2085 O O . GLY A 1 256 ? -12.632 7.078 -17.406 1.00 87.31 256 GLY A O 1
ATOM 2086 N N . GLY A 1 257 ? -11.897 6.540 -19.454 1.00 94.81 257 GLY A N 1
ATOM 2087 C CA . GLY A 1 257 ? -10.838 7.544 -19.541 1.00 94.81 257 GLY A CA 1
ATOM 2088 C C . GLY A 1 257 ? -9.490 7.049 -19.006 1.00 94.81 257 GLY A C 1
ATOM 2089 O O . GLY A 1 257 ? -9.403 6.050 -18.296 1.00 94.81 257 GLY A O 1
ATOM 2090 N N . ARG A 1 258 ? -8.420 7.775 -19.352 1.00 96.69 258 ARG A N 1
ATOM 2091 C CA . ARG A 1 258 ? -7.066 7.590 -18.804 1.00 96.69 258 ARG A CA 1
ATOM 2092 C C . ARG A 1 258 ? -6.785 8.630 -17.724 1.00 96.69 258 ARG A C 1
ATOM 2094 O O . ARG A 1 258 ? -7.246 9.768 -17.843 1.00 96.69 258 ARG A O 1
ATOM 2101 N N . LEU A 1 259 ? -5.984 8.257 -16.723 1.00 95.88 259 LEU A N 1
ATOM 2102 C CA . LEU A 1 259 ? -5.435 9.220 -15.770 1.00 95.88 259 LEU A CA 1
ATOM 2103 C C . LEU A 1 259 ? -4.620 10.264 -16.543 1.00 95.88 259 LEU A C 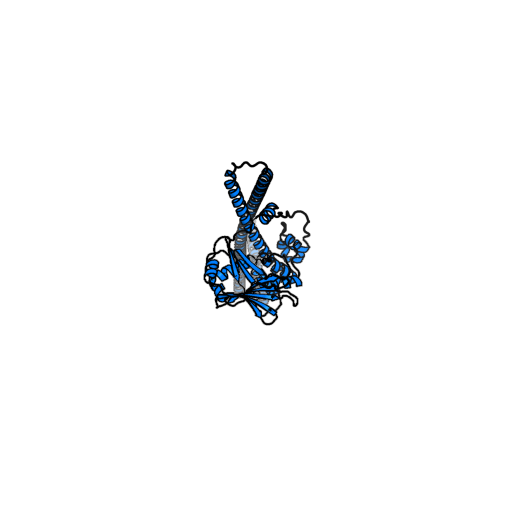1
ATOM 2105 O O . LEU A 1 259 ? -3.749 9.912 -17.340 1.00 95.88 259 LEU A O 1
ATOM 2109 N N . LYS A 1 260 ? -4.928 11.546 -16.350 1.00 95.62 260 LYS A N 1
ATOM 2110 C CA . LYS A 1 260 ? -4.246 12.627 -17.070 1.00 95.62 260 LYS A CA 1
ATOM 2111 C C . LYS A 1 260 ? -2.848 12.830 -16.492 1.00 95.62 260 LYS A C 1
ATOM 2113 O O . LYS A 1 260 ? -2.682 12.804 -15.277 1.00 95.62 260 LYS A O 1
ATOM 2118 N N . ASP A 1 261 ? -1.870 13.163 -17.333 1.00 91.75 261 ASP A N 1
ATOM 2119 C CA . ASP A 1 261 ? -0.497 13.446 -16.873 1.00 91.75 261 ASP A CA 1
ATOM 2120 C C . ASP A 1 261 ? -0.446 14.585 -15.845 1.00 91.75 261 ASP A C 1
ATOM 2122 O O . ASP A 1 261 ? 0.354 14.562 -14.915 1.00 91.75 261 ASP A O 1
ATOM 2126 N N . LYS A 1 262 ? -1.353 15.566 -15.957 1.00 92.12 262 LYS A N 1
ATOM 2127 C CA . LYS A 1 262 ? -1.494 16.635 -14.959 1.00 92.12 262 LYS A CA 1
ATOM 2128 C C . LYS A 1 262 ? -1.863 16.087 -13.578 1.00 92.12 262 LYS A C 1
ATOM 2130 O O . LYS A 1 262 ? -1.314 16.550 -12.585 1.00 92.12 262 LYS A O 1
ATOM 2135 N N . ASP A 1 263 ? -2.764 15.111 -13.526 1.00 93.44 263 ASP A N 1
ATOM 2136 C CA . ASP A 1 263 ? -3.201 14.489 -12.276 1.00 93.44 263 ASP A CA 1
ATOM 2137 C C . ASP A 1 263 ? -2.061 13.644 -11.693 1.00 93.44 263 ASP A C 1
ATOM 2139 O O . ASP A 1 263 ? -1.776 13.731 -10.501 1.00 93.44 263 ASP A O 1
ATOM 2143 N N . LEU A 1 264 ? -1.329 12.921 -12.549 1.00 93.44 264 LEU A N 1
ATOM 2144 C CA . LEU A 1 264 ? -0.124 12.180 -12.166 1.00 93.44 264 LEU A CA 1
ATOM 2145 C C . LEU A 1 264 ? 0.947 13.105 -11.555 1.00 93.44 264 LEU A C 1
ATOM 2147 O O . LEU A 1 264 ? 1.524 12.792 -10.516 1.00 93.44 264 LEU A O 1
ATOM 2151 N N . ASN A 1 265 ? 1.174 14.274 -12.158 1.00 91.12 265 ASN A N 1
ATOM 2152 C CA . ASN A 1 265 ? 2.134 15.261 -11.659 1.00 91.12 265 ASN A CA 1
ATOM 2153 C C . ASN A 1 265 ? 1.712 15.875 -10.321 1.00 91.12 265 ASN A C 1
ATOM 2155 O O . ASN A 1 265 ? 2.576 16.179 -9.503 1.00 91.12 265 ASN A O 1
ATOM 2159 N N . VAL A 1 266 ? 0.408 16.048 -10.085 1.00 91.00 266 VAL A N 1
ATOM 2160 C CA . VAL A 1 266 ? -0.122 16.503 -8.790 1.00 91.00 266 VAL A CA 1
ATOM 2161 C C . VAL A 1 266 ? 0.062 15.427 -7.717 1.00 91.00 266 VAL A C 1
ATOM 2163 O O . VAL A 1 266 ? 0.514 15.743 -6.621 1.00 91.00 266 VAL A O 1
ATOM 2166 N N . ILE A 1 267 ? -0.231 14.160 -8.033 1.00 92.31 267 ILE A N 1
ATOM 2167 C CA . ILE A 1 267 ? -0.055 13.027 -7.106 1.00 92.31 267 ILE A CA 1
ATOM 2168 C C . ILE A 1 267 ? 1.406 12.912 -6.656 1.00 92.31 267 ILE A C 1
ATOM 2170 O O . ILE A 1 267 ? 1.680 12.706 -5.477 1.00 92.31 267 ILE A O 1
ATOM 2174 N N . PHE A 1 268 ? 2.346 13.087 -7.585 1.00 92.31 268 PHE A N 1
ATOM 2175 C CA . PHE A 1 268 ? 3.780 12.976 -7.316 1.00 92.31 268 PHE A CA 1
ATOM 2176 C C . PHE A 1 268 ? 4.488 14.328 -7.165 1.00 92.31 268 PHE A C 1
ATOM 2178 O O . PHE A 1 268 ? 5.711 14.403 -7.324 1.00 92.31 268 PHE A O 1
ATOM 2185 N N . SER A 1 269 ? 3.750 15.399 -6.850 1.00 89.88 269 SER A N 1
ATOM 2186 C CA . SER A 1 269 ? 4.360 16.697 -6.563 1.00 89.88 269 SER A CA 1
ATOM 2187 C C . SER A 1 269 ? 5.188 16.625 -5.276 1.00 89.88 269 SER A C 1
ATOM 2189 O O . SER A 1 269 ? 5.003 15.749 -4.426 1.00 89.88 269 SER A O 1
ATOM 2191 N N . LYS A 1 270 ? 6.132 17.555 -5.112 1.00 83.19 270 LYS A N 1
ATOM 2192 C CA . LYS A 1 270 ? 7.041 17.577 -3.957 1.00 83.19 270 LYS A CA 1
ATOM 2193 C C . LYS A 1 270 ? 6.290 17.767 -2.634 1.00 83.19 270 LYS A C 1
ATOM 2195 O O . LYS A 1 270 ? 6.740 17.274 -1.602 1.00 83.19 270 LYS A O 1
ATOM 2200 N N . GLU A 1 271 ? 5.161 18.464 -2.683 1.00 81.69 271 GLU A N 1
ATOM 2201 C CA . GLU A 1 271 ? 4.273 18.743 -1.558 1.00 81.69 271 GLU A CA 1
ATOM 2202 C C . GLU A 1 271 ? 3.436 17.512 -1.173 1.00 81.69 271 GLU A C 1
ATOM 2204 O O . GLU A 1 271 ? 3.064 17.390 -0.010 1.00 81.69 271 GLU A O 1
ATOM 2209 N N . ASN A 1 272 ? 3.177 16.601 -2.126 1.00 79.31 272 ASN A N 1
ATOM 2210 C CA . ASN A 1 272 ? 2.430 15.345 -1.971 1.00 79.31 272 ASN A CA 1
ATOM 2211 C C . ASN A 1 272 ? 1.219 15.458 -1.023 1.00 79.31 272 ASN A C 1
ATOM 2213 O O . ASN A 1 272 ? 1.032 14.671 -0.090 1.00 79.31 272 ASN A O 1
ATOM 2217 N N . THR A 1 273 ? 0.389 16.475 -1.247 1.00 82.56 273 THR A N 1
ATOM 2218 C CA . THR A 1 273 ? -0.802 16.735 -0.430 1.00 82.56 273 THR A CA 1
ATOM 2219 C C . THR A 1 273 ? -1.864 15.655 -0.621 1.00 82.56 273 THR A C 1
ATOM 2221 O O . THR A 1 273 ? -2.653 15.411 0.289 1.00 82.56 273 THR A O 1
ATOM 2224 N N . VAL A 1 274 ? -1.866 14.957 -1.764 1.00 86.62 274 VAL A N 1
ATOM 2225 C CA . VAL A 1 274 ? -2.849 13.914 -2.099 1.00 86.62 274 VAL A CA 1
ATOM 2226 C C . VAL A 1 274 ? -2.738 12.725 -1.146 1.00 86.62 274 VAL A C 1
ATOM 2228 O O . VAL A 1 274 ? -3.736 12.328 -0.553 1.00 86.62 274 VAL A O 1
ATOM 2231 N N . VAL A 1 275 ? -1.525 12.215 -0.905 1.00 85.06 275 VAL A N 1
ATOM 2232 C CA . VAL A 1 275 ? -1.310 11.089 0.024 1.00 85.06 275 VAL A CA 1
ATOM 2233 C C . VAL A 1 275 ? -1.552 11.487 1.486 1.00 85.06 275 VAL A C 1
ATOM 2235 O O . VAL A 1 275 ? -1.807 10.622 2.320 1.00 85.06 275 VAL A O 1
ATOM 2238 N N . GLN A 1 276 ? -1.493 12.780 1.817 1.00 83.75 276 GLN A N 1
ATOM 2239 C CA . GLN A 1 276 ? -1.747 13.286 3.173 1.00 83.75 276 GLN A CA 1
ATOM 2240 C C . GLN A 1 276 ? -3.229 13.595 3.437 1.00 83.75 276 GLN A C 1
ATOM 2242 O O . GLN A 1 276 ? -3.666 13.556 4.583 1.00 83.75 276 GLN A O 1
ATOM 2247 N N . SER A 1 277 ? -4.010 13.887 2.393 1.00 84.88 277 SER A N 1
ATOM 2248 C CA . SER A 1 277 ? -5.426 14.292 2.478 1.00 84.88 277 SER A CA 1
ATOM 2249 C C . SER A 1 277 ? -6.400 13.194 2.042 1.00 84.88 277 SER A C 1
ATOM 2251 O O . SER A 1 277 ? -7.511 13.466 1.593 1.00 84.88 277 SER A O 1
ATOM 2253 N N . ARG A 1 278 ? -5.980 11.947 2.247 1.00 81.38 278 ARG A N 1
ATOM 2254 C CA . ARG A 1 278 ? -6.714 10.691 2.055 1.00 81.38 278 ARG A CA 1
ATOM 2255 C C . ARG A 1 278 ? -8.212 10.765 2.392 1.00 81.38 278 ARG A C 1
ATOM 2257 O O . ARG A 1 278 ? -9.069 10.598 1.525 1.00 81.38 278 ARG A O 1
ATOM 2264 N N . SER A 1 279 ? -8.537 11.227 3.600 1.00 83.38 279 SER A N 1
ATOM 2265 C CA . SER A 1 279 ? -9.919 11.354 4.092 1.00 83.38 279 SER A CA 1
ATOM 2266 C C . SER A 1 279 ? -10.807 12.358 3.340 1.00 83.38 279 SER A C 1
ATOM 2268 O O . SER A 1 279 ? -12.030 12.278 3.435 1.00 83.38 279 SER A O 1
ATOM 2270 N N . ALA A 1 280 ? -10.232 13.310 2.598 1.00 86.69 280 ALA A N 1
ATOM 2271 C CA . ALA A 1 280 ? -10.991 14.319 1.854 1.00 86.69 280 ALA A CA 1
ATOM 2272 C C . ALA A 1 280 ? -11.507 13.807 0.497 1.00 86.69 280 ALA A C 1
ATOM 2274 O O . ALA A 1 280 ? -12.322 14.474 -0.152 1.00 86.69 280 ALA A O 1
ATOM 2275 N N . GLY A 1 281 ? -11.047 12.631 0.073 1.00 90.31 281 GLY A N 1
ATOM 2276 C CA . GLY A 1 281 ? -11.361 12.026 -1.208 1.00 90.31 281 GLY A CA 1
ATOM 2277 C C . GLY A 1 281 ? -10.235 12.209 -2.224 1.00 90.31 281 GLY A C 1
ATOM 2278 O O . GLY A 1 281 ? -9.887 13.348 -2.544 1.00 90.31 281 GLY A O 1
ATOM 2279 N N . VAL A 1 282 ? -9.706 11.121 -2.795 1.00 91.81 282 VAL A N 1
ATOM 2280 C CA . VAL A 1 282 ? -8.490 11.144 -3.639 1.00 91.81 282 VAL A CA 1
ATOM 2281 C C . VAL A 1 282 ? -8.643 12.104 -4.825 1.00 91.81 282 VAL A C 1
ATOM 2283 O O . VAL A 1 282 ? -7.821 12.993 -5.049 1.00 91.81 282 VAL A O 1
ATOM 2286 N N . LYS A 1 283 ? -9.759 12.015 -5.554 1.00 93.06 283 LYS A N 1
ATOM 2287 C CA . LYS A 1 283 ? -10.042 12.888 -6.706 1.00 93.06 283 LYS A CA 1
ATOM 2288 C C . LYS A 1 283 ? -10.260 14.346 -6.316 1.00 93.06 283 LYS A C 1
ATOM 2290 O O . LYS A 1 283 ? -9.925 15.247 -7.087 1.00 93.06 283 LYS A O 1
ATOM 2295 N N . LYS A 1 284 ? -10.846 14.600 -5.141 1.00 92.62 284 LYS A N 1
ATOM 2296 C CA . LYS A 1 284 ? -11.030 15.964 -4.627 1.00 92.62 284 LYS A CA 1
ATOM 2297 C C . LYS A 1 284 ? -9.680 16.568 -4.258 1.00 92.62 284 LYS A C 1
ATOM 2299 O O . LYS A 1 284 ? -9.424 17.687 -4.685 1.00 92.62 284 LYS A O 1
ATOM 2304 N N . ALA A 1 285 ? -8.812 15.808 -3.591 1.00 91.19 285 ALA A N 1
ATOM 2305 C CA . ALA A 1 285 ? -7.454 16.212 -3.235 1.00 91.19 285 ALA A CA 1
ATOM 2306 C C . ALA A 1 285 ? -6.591 16.552 -4.466 1.00 91.19 285 ALA A C 1
ATOM 2308 O O . ALA A 1 285 ? -5.896 17.574 -4.485 1.00 91.19 285 ALA A O 1
ATOM 2309 N N . VAL A 1 286 ? -6.689 15.746 -5.531 1.00 91.31 286 VAL A N 1
ATOM 2310 C CA . VAL A 1 286 ? -6.006 16.021 -6.808 1.00 91.31 286 VAL A CA 1
ATOM 2311 C C . VAL A 1 286 ? -6.548 17.297 -7.461 1.00 91.31 286 VAL A C 1
ATOM 2313 O O . VAL A 1 286 ? -5.775 18.123 -7.938 1.00 91.31 286 VAL A O 1
ATOM 2316 N N . LYS A 1 287 ? -7.869 17.519 -7.443 1.00 91.69 287 LYS A N 1
ATOM 2317 C CA . LYS A 1 287 ? -8.488 18.723 -8.029 1.00 91.69 287 LYS A CA 1
ATOM 2318 C C . LYS A 1 287 ? -8.258 20.001 -7.220 1.00 91.69 287 LYS A C 1
ATOM 2320 O O . LYS A 1 287 ? -8.153 21.068 -7.819 1.00 91.69 287 LYS A O 1
ATOM 2325 N N . SER A 1 288 ? -8.217 19.917 -5.889 1.00 87.00 288 SER A N 1
ATOM 2326 C CA . SER A 1 288 ? -7.999 21.071 -5.005 1.00 87.00 288 SER A CA 1
ATOM 2327 C C . SER A 1 288 ? -6.559 21.561 -5.040 1.00 87.00 288 SER A C 1
ATOM 2329 O O . SER A 1 288 ? -6.295 22.735 -4.794 1.00 87.00 288 SER A O 1
ATOM 2331 N N . THR A 1 289 ? -5.624 20.673 -5.369 1.00 81.56 289 THR A N 1
ATOM 2332 C CA . THR A 1 289 ? -4.223 21.027 -5.564 1.00 81.56 289 THR A CA 1
ATOM 2333 C C . THR A 1 289 ? -4.061 21.588 -6.975 1.00 81.56 289 THR A C 1
ATOM 2335 O O . THR A 1 289 ? -3.651 20.900 -7.908 1.00 81.56 289 THR A O 1
ATOM 2338 N N . THR A 1 290 ? -4.413 22.860 -7.169 1.00 64.50 290 THR A N 1
ATOM 2339 C CA . THR A 1 290 ? -3.995 23.597 -8.366 1.00 64.50 290 THR A CA 1
ATOM 2340 C C . THR A 1 290 ? -2.476 23.677 -8.359 1.00 64.50 290 THR A C 1
ATOM 2342 O O . THR A 1 290 ? -1.906 24.541 -7.698 1.00 64.50 290 THR A O 1
ATOM 2345 N N . ALA A 1 291 ? -1.824 22.753 -9.070 1.00 54.78 291 ALA A N 1
ATOM 2346 C CA . ALA A 1 291 ? -0.393 22.816 -9.315 1.00 54.78 291 ALA A CA 1
ATOM 2347 C C . ALA A 1 291 ? -0.057 24.209 -9.858 1.00 54.78 291 ALA A C 1
ATOM 2349 O O . ALA A 1 291 ? -0.530 24.593 -10.933 1.00 54.78 291 ALA A O 1
ATOM 2350 N N . SER A 1 292 ? 0.724 24.967 -9.087 1.00 53.88 292 SER A N 1
ATOM 2351 C CA . SER A 1 292 ? 1.339 26.191 -9.580 1.00 53.88 292 SER A CA 1
ATOM 2352 C C . SER A 1 292 ? 2.199 25.786 -10.785 1.00 53.88 292 SER A C 1
ATOM 2354 O O . SER A 1 292 ? 3.047 24.908 -10.620 1.00 53.88 292 SER A O 1
ATOM 2356 N N . PRO A 1 293 ? 1.987 26.330 -12.000 1.00 52.44 293 PRO A N 1
ATOM 2357 C CA . PRO A 1 293 ? 2.615 25.826 -13.229 1.00 52.44 293 PRO A CA 1
ATOM 2358 C C . PRO A 1 293 ? 4.146 25.938 -13.291 1.00 52.44 293 PRO A C 1
ATOM 2360 O O . PRO A 1 293 ? 4.736 25.615 -14.318 1.00 52.44 293 PRO A O 1
ATOM 2363 N N . ASN A 1 294 ? 4.802 26.415 -12.235 1.00 45.88 294 ASN A N 1
ATOM 2364 C CA . ASN A 1 294 ? 6.230 26.662 -12.237 1.00 45.88 294 ASN A CA 1
ATOM 2365 C C . ASN A 1 294 ? 7.001 25.517 -11.574 1.00 45.88 294 ASN A C 1
ATOM 2367 O O . ASN A 1 294 ? 6.835 25.248 -10.391 1.00 45.88 294 ASN A O 1
ATOM 2371 N N . GLN A 1 295 ? 7.922 24.953 -12.364 1.00 46.84 295 GLN A N 1
ATOM 2372 C CA . GLN A 1 295 ? 9.062 24.116 -11.970 1.00 46.84 295 GLN A CA 1
ATOM 2373 C C . GLN A 1 295 ? 8.784 22.623 -11.741 1.00 46.84 295 GLN A C 1
ATOM 2375 O O . GLN A 1 295 ? 9.023 22.073 -10.670 1.00 46.84 295 GLN A O 1
ATOM 2380 N N . GLN A 1 296 ? 8.424 21.918 -12.813 1.00 47.25 296 GLN A N 1
ATOM 2381 C CA . GLN A 1 296 ? 9.011 20.595 -13.024 1.00 47.25 296 GLN A CA 1
ATOM 2382 C C . GLN A 1 296 ? 10.094 20.735 -14.086 1.00 47.25 296 GLN A C 1
ATOM 2384 O O . GLN A 1 296 ? 9.813 20.985 -15.256 1.00 47.25 296 GLN A O 1
ATOM 2389 N N . GLU A 1 297 ? 11.340 20.610 -13.645 1.00 48.75 297 GLU A N 1
ATOM 2390 C CA . GLU A 1 297 ? 12.508 20.472 -14.503 1.00 48.75 297 GLU A CA 1
ATOM 2391 C C . GLU A 1 297 ? 12.361 19.128 -15.235 1.00 48.75 297 GLU A C 1
ATOM 2393 O O . GLU A 1 297 ? 12.735 18.067 -14.735 1.00 48.75 297 GLU A O 1
ATOM 2398 N N . GLN A 1 298 ? 11.681 19.141 -16.385 1.00 47.19 298 GLN A N 1
ATOM 2399 C CA . GLN A 1 298 ? 11.676 17.997 -17.285 1.00 47.19 298 GLN A CA 1
ATOM 2400 C C . GLN A 1 298 ? 13.128 17.773 -17.689 1.00 47.19 298 GLN A C 1
ATOM 2402 O O . GLN A 1 298 ? 13.698 18.570 -18.432 1.00 47.19 298 GLN A O 1
ATOM 2407 N N . VAL A 1 299 ? 13.737 16.709 -17.167 1.00 46.84 299 VAL A N 1
ATOM 2408 C CA . VAL A 1 299 ? 15.062 16.265 -17.593 1.00 46.84 299 VAL A CA 1
ATOM 2409 C C . VAL A 1 299 ? 14.937 15.909 -19.071 1.00 46.84 299 VAL A C 1
ATOM 2411 O O . VAL A 1 299 ? 14.443 14.836 -19.424 1.00 46.84 299 VAL A O 1
ATOM 2414 N N . ALA A 1 300 ? 15.290 16.857 -19.939 1.00 46.62 300 ALA A N 1
ATOM 2415 C CA . ALA A 1 300 ? 15.237 16.679 -21.377 1.00 46.62 300 ALA A CA 1
ATOM 2416 C C . ALA A 1 300 ? 16.055 15.437 -21.734 1.00 46.62 300 ALA A C 1
ATOM 2418 O O . ALA A 1 300 ? 17.191 15.269 -21.286 1.00 46.62 300 ALA A O 1
ATOM 2419 N N . THR A 1 301 ? 15.469 14.537 -22.521 1.00 43.91 301 THR A N 1
ATOM 2420 C CA . THR A 1 301 ? 16.203 13.389 -23.050 1.00 43.91 301 THR A CA 1
ATOM 2421 C C . THR A 1 301 ? 17.367 13.943 -23.884 1.00 43.91 301 THR A C 1
ATOM 2423 O O . THR A 1 301 ? 17.107 14.724 -24.804 1.00 43.91 301 THR A O 1
ATOM 2426 N N . PRO A 1 302 ? 18.636 13.611 -23.577 1.00 49.09 302 PRO A N 1
ATOM 2427 C CA . PRO A 1 302 ? 19.762 14.303 -24.186 1.00 49.09 302 PRO A CA 1
ATOM 2428 C C . PRO A 1 302 ? 19.784 14.114 -25.702 1.00 49.09 302 PRO A C 1
ATOM 2430 O O . PRO A 1 302 ? 19.660 12.994 -26.210 1.00 49.09 302 PRO A O 1
ATOM 2433 N N . ILE A 1 303 ? 20.022 15.213 -26.421 1.00 49.94 303 ILE A N 1
ATOM 2434 C CA . ILE A 1 303 ? 20.154 15.266 -27.886 1.00 49.94 303 ILE A CA 1
ATOM 2435 C C . ILE A 1 303 ? 21.198 14.247 -28.371 1.00 49.94 303 ILE A C 1
ATOM 2437 O O . ILE A 1 303 ? 20.996 13.579 -29.385 1.00 49.94 303 ILE A O 1
ATOM 2441 N N . LEU A 1 304 ? 22.272 14.048 -27.600 1.00 43.59 304 LEU A N 1
ATOM 2442 C CA . LEU A 1 304 ? 23.359 13.130 -27.930 1.00 43.59 304 LEU A CA 1
ATOM 2443 C C . LEU A 1 304 ? 22.894 11.669 -28.020 1.00 43.59 304 LEU A C 1
ATOM 2445 O O . LEU A 1 304 ? 23.322 10.950 -28.917 1.00 43.59 304 LEU A O 1
ATOM 2449 N N . HIS A 1 305 ? 21.966 11.229 -27.164 1.00 45.88 305 HIS A N 1
ATOM 2450 C CA . HIS A 1 305 ? 21.480 9.849 -27.203 1.00 45.88 305 HIS A CA 1
ATOM 2451 C C . HIS A 1 305 ? 20.633 9.580 -28.457 1.00 45.88 305 HIS A C 1
ATOM 2453 O O . HIS A 1 305 ? 20.721 8.493 -29.034 1.00 45.88 305 HIS A O 1
ATOM 2459 N N . ARG A 1 306 ? 19.872 10.587 -28.906 1.00 48.91 306 ARG A N 1
ATOM 2460 C CA . ARG A 1 306 ? 19.075 10.558 -30.141 1.00 48.91 306 ARG A CA 1
ATOM 2461 C C . ARG A 1 306 ? 19.975 10.552 -31.381 1.00 48.91 306 ARG A C 1
ATOM 2463 O O . ARG A 1 306 ? 19.802 9.704 -32.249 1.00 48.91 306 ARG A O 1
ATOM 2470 N N . VAL A 1 307 ? 21.006 11.400 -31.397 1.00 51.06 307 VAL A N 1
ATOM 2471 C CA . VAL A 1 307 ? 22.015 11.462 -32.473 1.00 51.06 307 VAL A CA 1
ATOM 2472 C C . VAL A 1 307 ? 22.843 10.171 -32.553 1.00 51.06 307 VAL A C 1
ATOM 2474 O O . VAL A 1 307 ? 23.134 9.686 -33.646 1.00 51.06 307 VAL A O 1
ATOM 2477 N N . ILE A 1 308 ? 23.193 9.574 -31.408 1.00 48.78 308 ILE A N 1
ATOM 2478 C CA . ILE A 1 308 ? 23.910 8.295 -31.335 1.00 48.78 308 ILE A CA 1
ATOM 2479 C C . ILE A 1 308 ? 23.013 7.130 -31.796 1.00 48.78 308 ILE A C 1
ATOM 2481 O O . ILE A 1 308 ? 23.488 6.260 -32.520 1.00 48.78 308 ILE A O 1
ATOM 2485 N N . GLN A 1 309 ? 21.719 7.108 -31.452 1.00 47.44 309 GLN A N 1
ATOM 2486 C CA . GLN A 1 309 ? 20.790 6.065 -31.919 1.00 47.44 309 GLN A CA 1
ATOM 2487 C C . GLN A 1 309 ? 20.447 6.171 -33.413 1.00 47.44 309 GLN A C 1
ATOM 2489 O O . GLN A 1 309 ? 20.301 5.139 -34.061 1.00 47.44 309 GLN A O 1
ATOM 2494 N N . GLU A 1 310 ? 20.366 7.380 -33.974 1.00 51.53 310 GLU A N 1
ATOM 2495 C CA . GLU A 1 310 ? 20.148 7.585 -35.415 1.00 51.53 310 GLU A CA 1
ATOM 2496 C C . GLU A 1 310 ? 21.371 7.199 -36.266 1.00 51.53 310 GLU A C 1
ATOM 2498 O O . GLU A 1 310 ? 21.216 6.860 -37.439 1.00 51.53 310 GLU A O 1
ATOM 2503 N N . LYS A 1 311 ? 22.583 7.214 -35.687 1.00 45.69 311 LYS A N 1
ATOM 2504 C CA . LYS A 1 311 ? 23.840 6.903 -36.395 1.00 45.69 311 LYS A CA 1
ATOM 2505 C C . LYS A 1 311 ? 24.466 5.546 -36.055 1.00 45.69 311 LYS A C 1
ATOM 2507 O O . LYS A 1 311 ? 25.382 5.119 -36.759 1.00 45.69 311 LYS A O 1
ATOM 2512 N N . LEU A 1 312 ? 24.005 4.844 -35.019 1.00 38.34 312 LEU A N 1
ATOM 2513 C CA . LEU A 1 312 ? 24.500 3.504 -34.691 1.00 38.34 312 LEU A CA 1
ATOM 2514 C C . LEU A 1 312 ? 23.808 2.430 -35.551 1.00 38.34 312 LEU A C 1
ATOM 2516 O O . LEU A 1 312 ? 22.578 2.379 -35.599 1.00 38.34 312 LEU A O 1
ATOM 2520 N N . PRO A 1 313 ? 24.555 1.491 -36.164 1.00 43.03 313 PRO A N 1
ATOM 2521 C CA . PRO A 1 313 ? 23.952 0.277 -36.702 1.00 43.03 313 PRO A CA 1
ATOM 2522 C C . PRO A 1 313 ? 23.252 -0.504 -35.569 1.00 43.03 313 PRO A C 1
ATOM 2524 O O . PRO A 1 313 ? 23.729 -0.479 -34.429 1.00 43.03 313 PRO A O 1
ATOM 2527 N N . PRO A 1 314 ? 22.139 -1.214 -35.846 1.00 41.44 314 PRO A N 1
ATOM 2528 C CA . PRO A 1 314 ? 21.317 -1.850 -34.816 1.00 41.44 314 PRO A CA 1
ATOM 2529 C C . PRO A 1 314 ? 22.160 -2.730 -33.880 1.00 41.44 314 PRO A C 1
ATOM 2531 O O . PRO A 1 314 ? 22.885 -3.624 -34.333 1.00 41.44 314 PRO A O 1
ATOM 2534 N N . LYS A 1 315 ? 22.069 -2.457 -32.565 1.00 42.06 315 LYS A N 1
ATOM 2535 C CA . LYS A 1 315 ? 22.822 -3.147 -31.501 1.00 42.06 315 LYS A CA 1
ATOM 2536 C C . LYS A 1 315 ? 22.652 -4.667 -31.652 1.00 42.06 315 LYS A C 1
ATOM 2538 O O . LYS A 1 315 ? 21.536 -5.187 -31.694 1.00 42.06 315 LYS A O 1
ATOM 2543 N N . ARG A 1 316 ? 23.772 -5.399 -31.730 1.00 42.16 316 ARG A N 1
ATOM 2544 C CA . ARG A 1 316 ? 23.774 -6.871 -31.721 1.00 42.16 316 ARG A CA 1
ATOM 2545 C C . ARG A 1 316 ? 23.267 -7.354 -30.353 1.00 42.16 316 ARG A C 1
ATOM 2547 O O . ARG A 1 316 ? 23.887 -6.992 -29.357 1.00 42.16 316 ARG A O 1
ATOM 2554 N N . PRO A 1 317 ? 22.232 -8.211 -30.275 1.00 41.22 317 PRO A N 1
ATOM 2555 C CA . PRO A 1 317 ? 21.872 -8.855 -29.014 1.00 41.22 317 PRO A CA 1
ATOM 2556 C C . PRO A 1 317 ? 23.040 -9.729 -28.532 1.00 41.22 317 PRO A C 1
ATOM 2558 O O . PRO A 1 317 ? 23.587 -10.520 -29.316 1.00 41.22 317 PRO A O 1
ATOM 2561 N N . SER A 1 318 ? 23.448 -9.542 -27.274 1.00 34.03 318 SER A N 1
ATOM 2562 C CA . SER A 1 318 ? 24.556 -10.253 -26.633 1.00 34.03 318 SER A CA 1
ATOM 2563 C C . SER A 1 318 ? 24.117 -11.628 -26.112 1.00 34.03 318 SER A C 1
ATOM 2565 O O . SER A 1 318 ? 23.219 -11.729 -25.288 1.00 34.03 318 SER A O 1
ATOM 2567 N N . VAL A 1 319 ? 24.782 -12.662 -26.630 1.00 47.62 319 VAL A N 1
ATOM 2568 C CA . VAL A 1 319 ? 25.159 -13.945 -26.000 1.00 47.62 319 VAL A CA 1
ATOM 2569 C C . VAL A 1 319 ? 24.119 -14.656 -25.105 1.00 47.62 319 VAL A C 1
ATOM 2571 O O . VAL A 1 319 ? 24.051 -14.479 -23.898 1.00 47.62 319 VAL A O 1
ATOM 2574 N N . THR A 1 320 ? 23.385 -15.546 -25.786 1.00 50.94 320 THR A N 1
ATOM 2575 C CA . THR A 1 320 ? 23.040 -16.944 -25.438 1.00 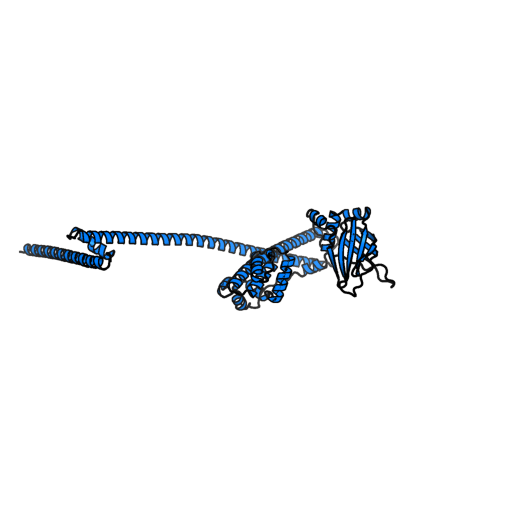50.94 320 THR A CA 1
ATOM 2576 C C . THR A 1 320 ? 22.478 -17.262 -24.052 1.00 50.94 320 THR A C 1
ATOM 2578 O O . THR A 1 320 ? 23.140 -17.892 -23.231 1.00 50.94 320 THR A O 1
ATOM 2581 N N . ALA A 1 321 ? 21.174 -17.036 -23.891 1.00 49.06 321 ALA A N 1
ATOM 2582 C CA . ALA A 1 321 ? 20.357 -18.031 -23.201 1.00 49.06 321 ALA A CA 1
ATOM 2583 C C . ALA A 1 321 ? 20.364 -19.347 -24.019 1.00 49.06 321 ALA A C 1
ATOM 2585 O O . ALA A 1 321 ? 20.358 -19.283 -25.258 1.00 49.06 321 ALA A O 1
ATOM 2586 N N . PRO A 1 322 ? 20.404 -20.531 -23.378 1.00 56.88 322 PRO A N 1
ATOM 2587 C CA . PRO A 1 322 ? 20.313 -21.808 -24.079 1.00 56.88 322 PRO A CA 1
ATOM 2588 C C . PRO A 1 322 ? 19.027 -21.859 -24.913 1.00 56.88 322 PRO A C 1
ATOM 2590 O O . PRO A 1 322 ? 17.948 -21.474 -24.460 1.00 56.88 322 PRO A O 1
ATOM 2593 N N . LEU A 1 323 ? 19.156 -22.293 -26.166 1.00 65.44 323 LEU A N 1
ATOM 2594 C CA . LEU A 1 323 ? 18.051 -22.347 -27.118 1.00 65.44 323 LEU A CA 1
ATOM 2595 C C . LEU A 1 323 ? 17.030 -23.397 -26.636 1.00 65.44 323 LEU A C 1
ATOM 2597 O O . LEU A 1 323 ? 17.277 -24.595 -26.740 1.00 65.44 323 LEU A O 1
ATOM 2601 N N . ASN A 1 324 ? 15.895 -22.966 -26.077 1.00 73.12 324 ASN A N 1
ATOM 2602 C CA . ASN A 1 324 ? 14.844 -23.883 -25.628 1.00 73.12 324 ASN A CA 1
ATOM 2603 C C . ASN A 1 324 ? 14.058 -24.423 -26.836 1.00 73.12 324 ASN A C 1
ATOM 2605 O O . ASN A 1 324 ? 13.135 -23.780 -27.342 1.00 73.12 324 ASN A O 1
ATOM 2609 N N . CYS A 1 325 ? 14.435 -25.612 -27.309 1.00 79.56 325 CYS A N 1
ATOM 2610 C CA . CYS A 1 325 ? 13.821 -26.239 -28.479 1.00 79.56 325 CYS A CA 1
ATOM 2611 C C . CYS A 1 325 ? 12.488 -26.944 -28.209 1.00 79.56 325 CYS A C 1
ATOM 2613 O O . CYS A 1 325 ? 11.759 -27.238 -29.157 1.00 79.56 325 CYS A O 1
ATOM 2615 N N . THR A 1 326 ? 12.102 -27.132 -26.946 1.00 79.75 326 THR A N 1
ATOM 2616 C CA . THR A 1 326 ? 10.831 -27.767 -26.566 1.00 79.75 326 THR A CA 1
ATOM 2617 C C . THR A 1 326 ? 9.632 -26.965 -27.079 1.00 79.75 326 THR A C 1
ATOM 2619 O O . THR A 1 326 ? 8.651 -27.524 -27.571 1.00 79.75 326 THR A O 1
ATOM 2622 N N . LEU A 1 327 ? 9.728 -25.631 -27.033 1.00 70.25 327 LEU A N 1
ATOM 2623 C CA . LEU A 1 327 ? 8.682 -24.741 -27.539 1.00 70.25 327 LEU A CA 1
ATOM 2624 C C . LEU A 1 327 ? 8.625 -24.740 -29.074 1.00 70.25 327 LEU A C 1
ATOM 2626 O O . LEU A 1 327 ? 7.546 -24.659 -29.653 1.00 70.25 327 LEU A O 1
ATOM 2630 N N . ALA A 1 328 ? 9.777 -24.869 -29.741 1.00 71.12 328 ALA A N 1
ATOM 2631 C CA . ALA A 1 328 ? 9.857 -24.946 -31.198 1.00 71.12 328 ALA A CA 1
ATOM 2632 C C . ALA A 1 328 ? 9.265 -26.261 -31.742 1.00 71.12 328 ALA A C 1
ATOM 2634 O O . ALA A 1 328 ? 8.577 -26.239 -32.760 1.00 71.12 328 ALA A O 1
ATOM 2635 N N . GLN A 1 329 ? 9.452 -27.383 -31.036 1.00 77.38 329 GLN A N 1
ATOM 2636 C CA . GLN A 1 329 ? 8.878 -28.683 -31.406 1.00 77.38 329 GLN A CA 1
ATOM 2637 C C . GLN A 1 329 ? 7.347 -28.716 -31.284 1.00 77.38 329 GLN A C 1
ATOM 2639 O O . GLN A 1 329 ? 6.674 -29.172 -32.207 1.00 77.38 329 GLN A O 1
ATOM 2644 N N . LYS A 1 330 ? 6.767 -28.150 -30.211 1.00 81.56 330 LYS A N 1
ATOM 2645 C CA . LYS A 1 330 ? 5.296 -28.015 -30.046 1.00 81.56 330 LYS A CA 1
ATOM 2646 C C . LYS A 1 330 ? 4.624 -27.164 -31.135 1.00 81.56 330 LYS A C 1
ATOM 2648 O O . LYS A 1 330 ? 3.402 -27.167 -31.285 1.00 81.56 330 LYS A O 1
ATOM 2653 N N . ASN A 1 331 ? 5.436 -26.416 -31.868 1.00 79.12 331 ASN A N 1
ATOM 2654 C CA . ASN A 1 331 ? 5.041 -25.426 -32.852 1.00 79.12 331 ASN A CA 1
ATOM 2655 C C . ASN A 1 331 ? 5.242 -25.901 -34.300 1.00 79.12 331 ASN A C 1
ATOM 2657 O O . ASN A 1 331 ? 4.917 -25.168 -35.237 1.00 79.12 331 ASN A O 1
ATOM 2661 N N . ILE A 1 332 ? 5.707 -27.140 -34.502 1.00 82.31 332 ILE A N 1
ATOM 2662 C CA . ILE A 1 332 ? 5.716 -27.789 -35.817 1.00 82.31 332 ILE A CA 1
ATOM 2663 C C . ILE A 1 332 ? 4.285 -27.805 -36.367 1.00 82.31 332 ILE A C 1
ATOM 2665 O O . ILE A 1 332 ? 3.319 -28.012 -35.637 1.00 82.31 332 ILE A O 1
ATOM 2669 N N . ASN A 1 333 ? 4.140 -27.561 -37.669 1.00 85.19 333 ASN A N 1
ATOM 2670 C CA . ASN A 1 333 ? 2.865 -27.457 -38.379 1.00 85.19 333 ASN A CA 1
ATOM 2671 C C . ASN A 1 333 ? 1.922 -26.304 -38.021 1.00 85.19 333 ASN A C 1
ATOM 2673 O O . ASN A 1 333 ? 0.887 -26.193 -38.692 1.00 85.19 333 ASN A O 1
ATOM 2677 N N . LYS A 1 334 ? 2.255 -25.445 -37.056 1.00 89.31 334 LYS A N 1
ATOM 2678 C CA . LYS A 1 334 ? 1.487 -24.226 -36.787 1.00 89.31 334 LYS A CA 1
ATOM 2679 C C . LYS A 1 334 ? 1.927 -23.100 -37.725 1.00 89.31 334 LYS A C 1
ATOM 2681 O O . LYS A 1 334 ? 3.079 -23.049 -38.158 1.00 89.31 334 LYS A O 1
ATOM 2686 N N . TRP A 1 335 ? 0.984 -22.234 -38.083 1.00 89.06 335 TRP A N 1
ATOM 2687 C CA . TRP A 1 335 ? 1.261 -21.025 -38.854 1.00 89.06 335 TRP A CA 1
ATOM 2688 C C . TRP A 1 335 ? 1.664 -19.898 -37.907 1.00 89.06 335 TRP A C 1
ATOM 2690 O O . TRP A 1 335 ? 0.982 -19.650 -36.919 1.00 89.06 335 TRP A O 1
ATOM 2700 N N . PHE A 1 336 ? 2.750 -19.207 -38.233 1.00 83.00 336 PHE A N 1
ATOM 2701 C CA . PHE A 1 336 ? 3.247 -18.045 -37.504 1.00 83.00 336 PHE A CA 1
ATOM 2702 C C . PHE A 1 336 ? 3.111 -16.818 -38.379 1.00 83.00 336 PHE A C 1
ATOM 2704 O O . PHE A 1 336 ? 3.669 -16.789 -39.475 1.00 83.00 336 PHE A O 1
ATOM 2711 N N . GLU A 1 337 ? 2.388 -15.809 -37.916 1.00 85.06 337 GLU A N 1
ATOM 2712 C CA . GLU A 1 337 ? 2.292 -14.545 -38.633 1.00 85.06 337 GLU A CA 1
ATOM 2713 C C . GLU A 1 337 ? 3.630 -13.795 -38.585 1.00 85.06 337 GLU A C 1
ATOM 2715 O O . GLU A 1 337 ? 4.240 -13.624 -37.530 1.00 85.06 337 GLU A O 1
ATOM 2720 N N . ILE A 1 338 ? 4.112 -13.401 -39.762 1.00 78.06 338 ILE A N 1
ATOM 2721 C CA . ILE A 1 338 ? 5.376 -12.695 -39.966 1.00 78.06 338 ILE A CA 1
ATOM 2722 C C . ILE A 1 338 ? 5.122 -11.224 -40.283 1.00 78.06 338 ILE A C 1
ATOM 2724 O O . ILE A 1 338 ? 5.868 -10.340 -39.883 1.00 78.06 338 ILE A O 1
ATOM 2728 N N . LYS A 1 339 ? 4.130 -10.900 -41.098 1.00 76.62 339 LYS A N 1
ATOM 2729 C CA . LYS A 1 339 ? 3.954 -9.498 -41.465 1.00 76.62 339 LYS A CA 1
ATOM 2730 C C . LYS A 1 339 ? 2.557 -9.256 -41.945 1.00 76.62 339 LYS A C 1
ATOM 2732 O O . LYS A 1 339 ? 2.131 -9.898 -42.899 1.00 76.62 339 LYS A O 1
ATOM 2737 N N . GLU A 1 340 ? 1.922 -8.266 -41.355 1.00 81.12 340 GLU A N 1
ATOM 2738 C CA . GLU A 1 340 ? 0.760 -7.631 -41.933 1.00 81.12 340 GLU A CA 1
ATOM 2739 C C . GLU A 1 340 ? 1.235 -6.406 -42.715 1.00 81.12 340 GLU A C 1
ATOM 2741 O O . GLU A 1 340 ? 1.934 -5.529 -42.207 1.00 81.12 340 GLU A O 1
ATOM 2746 N N . THR A 1 341 ? 0.942 -6.399 -44.008 1.00 81.19 341 THR A N 1
ATOM 2747 C CA . THR A 1 341 ? 1.038 -5.204 -44.846 1.00 81.19 341 THR A CA 1
ATOM 2748 C C . THR A 1 341 ? -0.375 -4.724 -45.142 1.00 81.19 341 THR A C 1
ATOM 2750 O O . THR A 1 341 ? -1.327 -5.476 -44.959 1.00 81.19 341 THR A O 1
ATOM 2753 N N . GLN A 1 342 ? -0.523 -3.508 -45.672 1.00 83.44 342 GLN A N 1
ATOM 2754 C CA . GLN A 1 342 ? -1.838 -3.000 -46.085 1.00 83.44 342 GLN A CA 1
ATOM 2755 C C . GLN A 1 342 ? -2.559 -3.931 -47.077 1.00 83.44 342 GLN A C 1
ATOM 2757 O O . GLN A 1 342 ? -3.785 -3.936 -47.102 1.00 83.44 342 GLN A O 1
ATOM 2762 N N . ASN A 1 343 ? -1.817 -4.754 -47.833 1.00 83.75 343 ASN A N 1
ATOM 2763 C CA . ASN A 1 343 ? -2.359 -5.596 -48.903 1.00 83.75 343 ASN A CA 1
ATOM 2764 C C . ASN A 1 343 ? -2.417 -7.089 -48.546 1.00 83.75 343 ASN A C 1
ATOM 2766 O O . ASN A 1 343 ? -3.263 -7.820 -49.048 1.00 83.75 343 ASN A O 1
ATOM 2770 N N . PHE A 1 344 ? -1.519 -7.597 -47.708 1.00 85.56 344 PHE A N 1
ATOM 2771 C CA . PHE A 1 344 ? -1.500 -9.023 -47.387 1.00 85.56 344 PHE A CA 1
ATOM 2772 C C . PHE A 1 344 ? -0.845 -9.315 -46.041 1.00 85.56 344 PHE A C 1
ATOM 2774 O O . PHE A 1 344 ? 0.076 -8.614 -45.609 1.00 85.56 344 PHE A O 1
ATOM 2781 N N . LYS A 1 345 ? -1.284 -10.416 -45.433 1.00 88.19 345 LYS A N 1
ATOM 2782 C CA . LYS A 1 345 ? -0.663 -11.084 -44.292 1.00 88.19 345 LYS A CA 1
ATOM 2783 C C . LYS A 1 345 ? 0.249 -12.198 -44.780 1.00 88.19 345 LYS A C 1
ATOM 2785 O O . LYS A 1 345 ? -0.144 -13.006 -45.622 1.00 88.19 345 LYS A O 1
ATOM 2790 N N . VAL A 1 346 ? 1.463 -12.245 -44.247 1.00 88.44 346 VAL A N 1
ATOM 2791 C CA . VAL A 1 346 ? 2.429 -13.315 -44.492 1.00 88.44 346 VAL A CA 1
ATOM 2792 C C . VAL A 1 346 ? 2.511 -14.179 -43.251 1.00 88.44 346 VAL A C 1
ATOM 2794 O O . VAL A 1 346 ? 2.848 -13.672 -42.184 1.00 88.44 346 VAL A O 1
ATOM 2797 N N . SER A 1 347 ? 2.278 -15.477 -43.394 1.00 90.19 347 SER A N 1
ATOM 2798 C CA . SER A 1 347 ? 2.512 -16.462 -42.342 1.00 90.19 347 SER A CA 1
ATOM 2799 C C . SER A 1 347 ? 3.515 -17.512 -42.804 1.00 90.19 347 SER A C 1
ATOM 2801 O O . SER A 1 347 ? 3.610 -17.806 -43.993 1.00 90.19 347 SER A O 1
ATOM 2803 N N . ILE A 1 348 ? 4.258 -18.109 -41.877 1.00 89.38 348 ILE A N 1
ATOM 2804 C CA . ILE A 1 348 ? 5.182 -19.209 -42.157 1.00 89.38 348 ILE A CA 1
ATOM 2805 C C . ILE A 1 348 ? 4.844 -20.439 -41.337 1.00 89.38 348 ILE A C 1
ATOM 2807 O O . ILE A 1 348 ? 4.410 -20.336 -40.194 1.00 89.38 348 ILE A O 1
ATOM 2811 N N . LYS A 1 349 ? 5.064 -21.610 -41.919 1.00 90.25 349 LYS A N 1
ATOM 2812 C CA . LYS A 1 349 ? 4.931 -22.901 -41.255 1.00 90.25 349 LYS A CA 1
ATOM 2813 C C . LYS A 1 349 ? 6.098 -23.791 -41.656 1.00 90.25 349 LYS A C 1
ATOM 2815 O O . LYS A 1 349 ? 6.414 -23.903 -42.839 1.00 90.25 349 LYS A O 1
ATOM 2820 N N . TYR A 1 350 ? 6.695 -24.456 -40.673 1.00 87.50 350 TYR A N 1
ATOM 2821 C CA . TYR A 1 350 ? 7.608 -25.569 -40.917 1.00 87.50 350 TYR A CA 1
ATOM 2822 C C . TYR A 1 350 ? 6.794 -26.867 -40.950 1.00 87.50 350 TYR A C 1
ATOM 2824 O O . TYR A 1 350 ? 6.123 -27.207 -39.970 1.00 87.50 350 TYR A O 1
ATOM 2832 N N . GLY A 1 351 ? 6.779 -27.536 -42.101 1.00 85.81 351 GLY A N 1
ATOM 2833 C CA . GLY A 1 351 ? 6.089 -28.808 -42.296 1.00 85.81 351 GLY A CA 1
ATOM 2834 C C . GLY A 1 351 ? 6.923 -29.994 -41.811 1.00 85.81 351 GLY A C 1
ATOM 2835 O O . GLY A 1 351 ? 8.148 -29.933 -41.811 1.00 85.81 351 GLY A O 1
ATOM 2836 N N . ILE A 1 352 ? 6.259 -31.100 -41.456 1.00 82.75 352 ILE A N 1
ATOM 2837 C CA . ILE A 1 352 ? 6.922 -32.361 -41.048 1.00 82.75 352 ILE A CA 1
ATOM 2838 C C . ILE A 1 352 ? 7.878 -32.885 -42.135 1.00 82.75 352 ILE A C 1
ATOM 2840 O O . ILE A 1 352 ? 8.898 -33.484 -41.823 1.00 82.75 352 ILE A O 1
ATOM 2844 N N . ASN A 1 353 ? 7.595 -32.599 -43.407 1.00 84.88 353 ASN A N 1
ATOM 2845 C CA . ASN A 1 353 ? 8.387 -33.068 -44.549 1.00 84.88 353 ASN A CA 1
ATOM 2846 C C . ASN A 1 353 ? 9.595 -32.166 -44.863 1.00 84.88 353 ASN A C 1
ATOM 2848 O O . ASN A 1 353 ? 10.012 -32.087 -46.017 1.00 84.88 353 ASN A O 1
ATOM 2852 N N . GLU A 1 354 ? 10.102 -31.430 -43.869 1.00 84.50 354 GLU A N 1
ATOM 2853 C CA . GLU A 1 354 ? 11.240 -30.507 -44.012 1.00 84.50 354 GLU A CA 1
ATOM 2854 C C . GLU A 1 354 ? 11.003 -29.406 -45.064 1.00 84.50 354 GLU A C 1
ATOM 2856 O O . GLU A 1 354 ? 11.924 -28.889 -45.705 1.00 84.50 354 GLU A O 1
ATOM 2861 N N . GLN A 1 355 ? 9.731 -29.058 -45.258 1.00 88.88 355 GLN A N 1
ATOM 2862 C CA . GLN A 1 355 ? 9.299 -28.005 -46.164 1.00 88.88 355 GLN A CA 1
ATOM 2863 C C . GLN A 1 355 ? 9.004 -26.730 -45.384 1.00 88.88 355 GLN A C 1
ATOM 2865 O O . GLN A 1 355 ? 8.350 -26.747 -44.338 1.00 88.88 355 GLN A O 1
ATOM 2870 N N . LEU A 1 356 ? 9.445 -25.604 -45.935 1.00 88.88 356 LEU A N 1
ATOM 2871 C CA . LEU A 1 356 ? 9.019 -24.287 -45.489 1.00 88.88 356 LEU A CA 1
ATOM 2872 C C . LEU A 1 356 ? 7.833 -23.843 -46.334 1.00 88.88 356 LEU A C 1
ATOM 2874 O O . LEU A 1 356 ? 7.922 -23.780 -47.562 1.00 88.88 356 LEU A O 1
ATOM 2878 N N . HIS A 1 357 ? 6.735 -23.516 -45.664 1.00 91.69 357 HIS A N 1
ATOM 2879 C CA . HIS A 1 357 ? 5.536 -22.979 -46.284 1.00 91.69 357 HIS A CA 1
ATOM 2880 C C . HIS A 1 357 ? 5.392 -21.506 -45.915 1.00 91.69 357 HIS A C 1
ATOM 2882 O O . HIS A 1 357 ? 5.419 -21.166 -44.736 1.00 91.69 357 HIS A O 1
ATOM 2888 N N . PHE A 1 358 ? 5.180 -20.651 -46.909 1.00 91.38 358 PHE A N 1
ATOM 2889 C CA . PHE A 1 358 ? 4.875 -19.235 -46.747 1.00 91.38 358 PHE A CA 1
ATOM 2890 C C . PHE A 1 358 ? 3.474 -18.972 -47.294 1.00 91.38 358 PHE A C 1
ATOM 2892 O O . PHE A 1 358 ? 3.235 -19.110 -48.491 1.00 91.38 358 PHE A O 1
ATOM 2899 N N . LEU A 1 359 ? 2.543 -18.620 -46.418 1.00 92.88 359 LEU A N 1
ATOM 2900 C CA . LEU A 1 359 ? 1.170 -18.278 -46.751 1.00 92.88 359 LEU A CA 1
ATOM 2901 C C . LEU A 1 359 ? 1.062 -16.769 -46.922 1.00 92.88 359 LEU A C 1
ATOM 2903 O O . LEU A 1 359 ? 1.329 -16.027 -45.986 1.00 92.88 359 LEU A O 1
ATOM 2907 N N . PHE A 1 360 ? 0.625 -16.332 -48.094 1.00 91.25 360 PHE A N 1
ATOM 2908 C CA . PHE A 1 360 ? 0.238 -14.956 -48.361 1.00 91.25 360 PHE A CA 1
ATOM 2909 C C . PHE A 1 360 ? -1.287 -14.920 -48.447 1.00 91.25 360 PHE A C 1
ATOM 2911 O O . PHE A 1 360 ? -1.880 -15.494 -49.366 1.00 91.25 360 PHE A O 1
ATOM 2918 N N . ALA A 1 361 ? -1.917 -14.296 -47.456 1.00 90.56 361 ALA A N 1
ATOM 2919 C CA . ALA A 1 361 ? -3.357 -14.087 -47.401 1.00 90.56 361 ALA A CA 1
ATOM 2920 C C . ALA A 1 361 ? -3.659 -12.611 -47.701 1.00 90.56 361 ALA A C 1
ATOM 2922 O O . ALA A 1 361 ? -3.084 -11.748 -47.040 1.00 90.56 361 ALA A O 1
ATOM 2923 N N . PRO A 1 362 ? -4.517 -12.292 -48.680 1.00 88.75 362 PRO A N 1
ATOM 2924 C CA . PRO A 1 362 ? -4.871 -10.906 -48.965 1.00 88.75 362 PRO A CA 1
ATOM 2925 C C . PRO A 1 362 ? -5.651 -10.312 -47.779 1.00 88.75 362 PRO A C 1
ATOM 2927 O O . PRO A 1 362 ? -6.458 -11.009 -47.166 1.00 88.75 362 PRO A O 1
ATOM 2930 N N . THR A 1 363 ? -5.402 -9.049 -47.428 1.00 88.75 363 THR A N 1
ATOM 2931 C CA . THR A 1 363 ? -6.149 -8.343 -46.361 1.00 88.75 363 THR A CA 1
ATOM 2932 C C . THR A 1 363 ? -7.490 -7.801 -46.857 1.00 88.75 363 THR A C 1
ATOM 2934 O O . THR A 1 363 ? -8.398 -7.600 -46.059 1.00 88.75 363 THR A O 1
ATOM 2937 N N . HIS A 1 364 ? -7.630 -7.594 -48.168 1.00 88.44 364 HIS A N 1
ATOM 2938 C CA . HIS A 1 364 ? -8.852 -7.149 -48.838 1.00 88.44 364 HIS A CA 1
ATOM 2939 C C . HIS A 1 364 ? -8.973 -7.797 -50.228 1.00 88.44 364 HIS A C 1
ATOM 2941 O O . HIS A 1 364 ? -7.994 -8.308 -50.771 1.00 88.44 364 HIS A O 1
ATOM 2947 N N . SER A 1 365 ? -10.175 -7.789 -50.811 1.00 83.19 365 SER A N 1
ATOM 2948 C CA . SER A 1 365 ? -10.515 -8.522 -52.044 1.00 83.19 365 SER A CA 1
ATOM 2949 C C . SER A 1 365 ? -9.702 -8.123 -53.281 1.00 83.19 365 SER A C 1
ATOM 2951 O O . SER A 1 365 ? -9.516 -8.946 -54.172 1.00 83.19 365 SER A O 1
ATOM 2953 N N . GLU A 1 366 ? -9.202 -6.888 -53.333 1.00 84.06 366 GLU A N 1
ATOM 2954 C CA . GLU A 1 366 ? -8.444 -6.348 -54.474 1.00 84.06 366 GLU A CA 1
ATOM 2955 C C . GLU A 1 366 ? -6.919 -6.465 -54.319 1.00 84.06 366 GLU A C 1
ATOM 2957 O O . GLU A 1 366 ? -6.156 -6.038 -55.188 1.00 84.06 366 GLU A O 1
ATOM 2962 N N . ALA A 1 367 ? -6.439 -7.051 -53.222 1.00 86.06 367 ALA A N 1
ATOM 2963 C CA . ALA A 1 367 ? -5.015 -7.086 -52.946 1.00 86.06 367 ALA A CA 1
ATOM 2964 C C . ALA A 1 367 ? -4.245 -8.006 -53.908 1.00 86.06 367 ALA A C 1
ATOM 2966 O O . ALA A 1 367 ? -4.434 -9.224 -53.953 1.00 86.06 367 ALA A O 1
ATOM 2967 N N . ILE A 1 368 ? -3.282 -7.424 -54.625 1.00 85.62 368 ILE A N 1
ATOM 2968 C CA . ILE A 1 368 ? -2.394 -8.160 -55.528 1.00 85.62 368 ILE A CA 1
ATOM 2969 C C . ILE A 1 368 ? -1.260 -8.799 -54.720 1.00 85.62 368 ILE A C 1
ATOM 2971 O O . ILE A 1 368 ? -0.366 -8.116 -54.214 1.00 85.62 368 ILE A O 1
ATOM 2975 N N . ILE A 1 369 ? -1.257 -10.131 -54.640 1.00 86.38 369 ILE A N 1
ATOM 2976 C CA . ILE A 1 369 ? -0.157 -10.886 -54.030 1.00 86.38 369 ILE A CA 1
ATOM 2977 C C . ILE A 1 369 ? 1.000 -10.989 -55.038 1.00 86.38 369 ILE A C 1
ATOM 2979 O O . ILE A 1 369 ? 0.790 -11.450 -56.167 1.00 86.38 369 ILE A O 1
ATOM 2983 N N . PRO A 1 370 ? 2.236 -10.607 -54.662 1.00 86.50 370 PRO A N 1
ATOM 2984 C CA . PRO A 1 370 ? 3.376 -10.679 -55.567 1.00 86.50 370 PRO 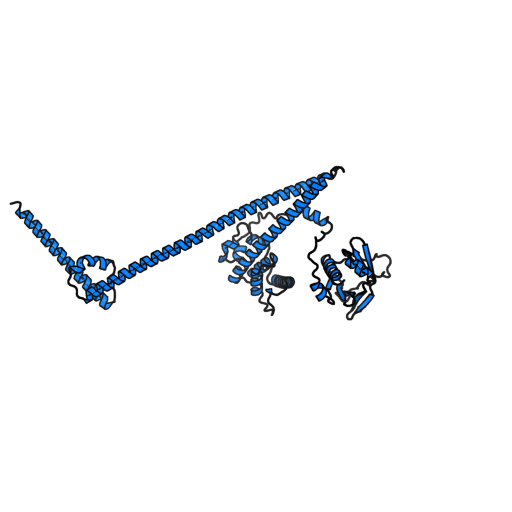A CA 1
ATOM 2985 C C . PRO A 1 370 ? 3.650 -12.127 -55.986 1.00 86.50 370 PRO A C 1
ATOM 2987 O O . PRO A 1 370 ? 3.548 -13.051 -55.177 1.00 86.50 370 PRO A O 1
ATOM 2990 N N . ASN A 1 371 ? 4.019 -12.328 -57.254 1.00 90.94 371 ASN A N 1
ATOM 2991 C CA . ASN A 1 371 ? 4.436 -13.633 -57.762 1.00 90.94 371 ASN A CA 1
ATOM 2992 C C . ASN A 1 371 ? 5.902 -13.882 -57.390 1.00 90.94 371 ASN A C 1
ATOM 2994 O O . ASN A 1 371 ? 6.787 -13.292 -58.004 1.00 90.94 371 ASN A O 1
ATOM 2998 N N . LEU A 1 372 ? 6.159 -14.698 -56.372 1.00 92.81 372 LEU A N 1
ATOM 2999 C CA . LEU A 1 372 ? 7.504 -14.926 -55.839 1.00 92.81 372 LEU A CA 1
ATOM 3000 C C . LEU A 1 372 ? 8.134 -16.161 -56.482 1.00 92.81 372 LEU A C 1
ATOM 3002 O O . LEU A 1 372 ? 7.475 -17.189 -56.611 1.00 92.81 372 LEU A O 1
ATOM 3006 N N . THR A 1 373 ? 9.401 -16.056 -56.875 1.00 92.38 373 THR A N 1
ATOM 3007 C CA . THR A 1 373 ? 10.153 -17.153 -57.507 1.00 92.38 373 THR A CA 1
ATOM 3008 C C . THR A 1 373 ? 11.226 -17.717 -56.599 1.00 92.38 373 THR A C 1
ATOM 3010 O O . THR A 1 373 ? 11.478 -18.913 -56.652 1.00 92.38 373 THR A O 1
ATOM 3013 N N . GLN A 1 374 ? 11.847 -16.887 -55.755 1.00 93.88 374 GLN A N 1
ATOM 3014 C CA . GLN A 1 374 ? 12.957 -17.317 -54.906 1.00 93.88 374 GLN A CA 1
ATOM 3015 C C . GLN A 1 374 ? 12.901 -16.706 -53.505 1.00 93.88 374 GLN A C 1
ATOM 3017 O O . GLN A 1 374 ? 12.458 -15.569 -53.319 1.00 93.88 374 GLN A O 1
ATOM 3022 N N . LEU A 1 375 ? 13.400 -17.457 -52.526 1.00 92.56 375 LEU A N 1
ATOM 3023 C CA . LEU A 1 375 ? 13.700 -17.027 -51.167 1.00 92.56 375 LEU A CA 1
ATOM 3024 C C . LEU A 1 375 ? 15.215 -16.864 -51.020 1.00 92.56 375 LEU A C 1
ATOM 3026 O O . LEU A 1 375 ? 15.966 -17.833 -51.047 1.00 92.56 375 LEU A O 1
ATOM 3030 N N . ASN A 1 376 ? 15.653 -15.635 -50.782 1.00 92.00 376 ASN A N 1
ATOM 3031 C CA . ASN A 1 376 ? 17.029 -15.308 -50.442 1.00 92.00 376 ASN A CA 1
ATOM 3032 C C . ASN A 1 376 ? 17.201 -15.256 -48.923 1.00 92.00 376 ASN A C 1
ATOM 3034 O O . ASN A 1 376 ? 16.617 -14.402 -48.248 1.00 92.00 376 ASN A O 1
ATOM 3038 N N . ILE A 1 377 ? 18.056 -16.131 -48.405 1.00 88.69 377 ILE A N 1
ATOM 3039 C CA . ILE A 1 377 ? 18.454 -16.206 -47.002 1.00 88.69 377 ILE A CA 1
ATOM 3040 C C . ILE A 1 377 ? 19.813 -15.531 -46.855 1.00 88.69 377 ILE A C 1
ATOM 3042 O O . ILE A 1 377 ? 20.825 -16.048 -47.324 1.00 88.69 377 ILE A O 1
ATOM 3046 N N . HIS A 1 378 ? 19.846 -14.369 -46.210 1.00 85.31 378 HIS A N 1
ATOM 3047 C CA . HIS A 1 378 ? 21.063 -13.589 -46.000 1.00 85.31 378 HIS A CA 1
ATOM 3048 C C . HIS A 1 378 ? 21.694 -13.955 -44.668 1.00 85.31 378 HIS A C 1
ATOM 3050 O O . HIS A 1 378 ? 21.020 -13.980 -43.642 1.00 85.31 378 HIS A O 1
ATOM 3056 N N . THR A 1 379 ? 22.999 -14.173 -44.664 1.00 85.06 379 THR A N 1
ATOM 3057 C CA . THR A 1 379 ? 23.839 -14.246 -43.464 1.00 85.06 379 THR A CA 1
ATOM 3058 C C . THR A 1 379 ? 24.790 -13.054 -43.449 1.00 85.06 379 THR A C 1
ATOM 3060 O O . THR A 1 379 ? 24.871 -12.306 -44.418 1.00 85.06 379 THR A O 1
ATOM 3063 N N . ALA A 1 380 ? 25.561 -12.889 -42.373 1.00 81.88 380 ALA A N 1
ATOM 3064 C CA . ALA A 1 380 ? 26.536 -11.801 -42.282 1.00 81.88 380 ALA A CA 1
ATOM 3065 C C . ALA A 1 380 ? 27.625 -11.831 -43.377 1.00 81.88 380 ALA A C 1
ATOM 3067 O O . ALA A 1 380 ? 28.248 -10.805 -43.619 1.00 81.88 380 ALA A O 1
ATOM 3068 N N . LYS A 1 381 ? 27.887 -12.990 -44.003 1.00 86.06 381 LYS A N 1
ATOM 3069 C CA . LYS A 1 381 ? 28.985 -13.162 -44.975 1.00 86.06 381 LYS A CA 1
ATOM 3070 C C . LYS A 1 381 ? 28.525 -13.478 -46.401 1.00 86.06 381 LYS A C 1
ATOM 3072 O O . LYS A 1 381 ? 29.288 -13.281 -47.334 1.00 86.06 381 LYS A O 1
ATOM 3077 N N . GLN A 1 382 ? 27.322 -14.017 -46.568 1.00 91.81 382 GLN A N 1
ATOM 3078 C CA . GLN A 1 382 ? 26.840 -14.561 -47.841 1.00 91.81 382 GLN A CA 1
ATOM 3079 C C . GLN A 1 382 ? 25.317 -14.688 -47.838 1.00 91.81 382 GLN A C 1
ATOM 3081 O O . GLN A 1 382 ? 24.706 -14.730 -46.768 1.00 91.81 382 GLN A O 1
ATOM 3086 N N . PHE A 1 383 ? 24.705 -14.825 -49.010 1.00 91.19 383 PHE A N 1
ATOM 3087 C CA . PHE A 1 383 ? 23.293 -15.181 -49.133 1.00 91.19 383 PHE A CA 1
ATOM 3088 C C . PHE A 1 383 ? 23.120 -16.455 -49.961 1.00 91.19 383 PHE A C 1
ATOM 3090 O O . PHE A 1 383 ? 23.958 -16.775 -50.801 1.00 91.19 383 PHE A O 1
ATOM 3097 N N . LYS A 1 384 ? 22.033 -17.185 -49.713 1.00 92.56 384 LYS A N 1
ATOM 3098 C CA . LYS A 1 384 ? 21.634 -18.376 -50.468 1.00 92.56 384 LYS A CA 1
ATOM 3099 C C . LYS A 1 384 ? 20.235 -18.156 -51.032 1.00 92.56 384 LYS A C 1
ATOM 3101 O O . LYS A 1 384 ? 19.341 -17.780 -50.278 1.00 92.56 384 LYS A O 1
ATOM 3106 N N . SER A 1 385 ? 20.071 -18.366 -52.335 1.00 93.00 385 SER A N 1
ATOM 3107 C CA . SER A 1 385 ? 18.765 -18.354 -53.001 1.00 93.00 385 SER A CA 1
ATOM 3108 C C . SER A 1 385 ? 18.205 -19.772 -53.061 1.00 93.00 385 SER A C 1
ATOM 3110 O O . SER A 1 385 ? 18.956 -20.709 -53.344 1.00 93.00 385 SER A O 1
ATOM 3112 N N . ILE A 1 386 ? 16.916 -19.917 -52.766 1.00 93.56 386 ILE A N 1
ATOM 3113 C CA . ILE A 1 386 ? 16.176 -21.178 -52.809 1.00 93.56 386 ILE A CA 1
ATOM 3114 C C . ILE A 1 386 ? 14.897 -20.956 -53.619 1.00 93.56 386 ILE A C 1
ATOM 3116 O O . ILE A 1 386 ? 14.162 -20.001 -53.357 1.00 93.56 386 ILE A O 1
ATOM 3120 N N . ASP A 1 387 ? 14.629 -21.816 -54.596 1.00 94.62 387 ASP A N 1
ATOM 3121 C CA . ASP A 1 387 ? 13.466 -21.676 -55.470 1.00 94.62 387 ASP A CA 1
ATOM 3122 C C . ASP A 1 387 ? 12.152 -21.980 -54.734 1.00 94.62 387 ASP A C 1
ATOM 3124 O O . ASP A 1 387 ? 12.052 -22.888 -53.908 1.00 94.62 387 ASP A O 1
ATOM 3128 N N . LEU A 1 388 ? 11.112 -21.206 -55.045 1.00 94.88 388 LEU A N 1
ATOM 3129 C CA . LEU A 1 388 ? 9.784 -21.331 -54.455 1.00 94.88 388 LEU A CA 1
ATOM 3130 C C . LEU A 1 388 ? 8.809 -21.946 -55.456 1.00 94.88 388 LEU A C 1
ATOM 3132 O O . LEU A 1 388 ? 8.648 -21.467 -56.575 1.00 94.88 388 LEU A O 1
ATOM 3136 N N . SER A 1 389 ? 8.076 -22.963 -55.013 1.00 95.31 389 SER A N 1
ATOM 3137 C CA . SER A 1 389 ? 6.933 -23.516 -55.741 1.00 95.31 389 SER A CA 1
ATOM 3138 C C . SER A 1 389 ? 5.643 -22.861 -55.262 1.00 95.31 389 SER A C 1
ATOM 3140 O O . SER A 1 389 ? 5.352 -22.852 -54.068 1.00 95.31 389 SER A O 1
ATOM 3142 N N . LYS A 1 390 ? 4.853 -22.310 -56.182 1.00 95.75 390 LYS A N 1
ATOM 3143 C CA . LYS A 1 390 ? 3.587 -21.637 -55.873 1.00 95.75 390 LYS A CA 1
ATOM 3144 C C . LYS A 1 390 ? 2.416 -22.615 -55.942 1.00 95.75 390 LYS A C 1
ATOM 3146 O O . LYS A 1 390 ? 2.225 -23.280 -56.955 1.00 95.75 390 LYS A O 1
ATOM 3151 N N . LYS A 1 391 ? 1.574 -22.631 -54.910 1.00 95.19 391 LYS A N 1
ATOM 3152 C CA . LYS A 1 391 ? 0.297 -23.352 -54.872 1.00 95.19 391 LYS A CA 1
ATOM 3153 C C . LYS A 1 391 ? -0.824 -22.397 -54.469 1.00 95.19 391 LYS A C 1
ATOM 3155 O O . LYS A 1 391 ? -0.686 -21.646 -53.509 1.00 95.19 391 LYS A O 1
ATOM 3160 N N . ILE A 1 392 ? -1.938 -22.425 -55.194 1.00 92.50 392 ILE A N 1
ATOM 3161 C CA . ILE A 1 392 ? -3.136 -21.652 -54.846 1.00 92.50 392 ILE A CA 1
ATOM 3162 C C . ILE A 1 392 ? -4.007 -22.531 -53.944 1.00 92.50 392 ILE A C 1
ATOM 3164 O O . ILE A 1 392 ? -4.328 -23.664 -54.298 1.00 92.50 392 ILE A O 1
ATOM 3168 N N . ALA A 1 393 ? -4.329 -22.032 -52.756 1.00 91.56 393 ALA A N 1
ATOM 3169 C CA . ALA A 1 393 ? -5.204 -22.681 -51.790 1.00 91.56 393 ALA A CA 1
ATOM 3170 C C . ALA A 1 393 ? -6.638 -22.114 -51.883 1.00 91.56 393 ALA A C 1
ATOM 3172 O O . ALA A 1 393 ? -6.833 -21.029 -52.442 1.00 91.56 393 ALA A O 1
ATOM 3173 N N . PRO A 1 394 ? -7.651 -22.812 -51.333 1.00 86.50 394 PRO A N 1
ATOM 3174 C CA . PRO A 1 394 ? -9.022 -22.307 -51.285 1.00 86.50 394 PRO A CA 1
ATOM 3175 C C . PRO A 1 394 ? -9.110 -20.912 -50.647 1.00 86.50 394 PRO A C 1
ATOM 3177 O O . PRO A 1 394 ? -8.392 -20.605 -49.691 1.00 86.50 394 PRO A O 1
ATOM 3180 N N . GLY A 1 395 ? -9.991 -20.063 -51.185 1.00 85.19 395 GLY A N 1
ATOM 3181 C CA . GLY A 1 395 ? -10.175 -18.684 -50.714 1.00 85.19 395 GLY A CA 1
ATOM 3182 C C . GLY A 1 395 ? -9.116 -17.691 -51.208 1.00 85.19 395 GLY A C 1
ATOM 3183 O O . GLY A 1 395 ? -8.853 -16.704 -50.531 1.00 85.19 395 GLY A O 1
ATOM 3184 N N . GLY A 1 396 ? -8.460 -17.963 -52.343 1.00 86.38 396 GLY A N 1
ATOM 3185 C CA . GLY A 1 396 ? -7.510 -17.032 -52.976 1.00 86.38 396 GLY A CA 1
ATOM 3186 C C . GLY A 1 396 ? -6.157 -16.906 -52.266 1.00 86.38 396 GLY A C 1
ATOM 3187 O O . GLY A 1 396 ? -5.318 -16.098 -52.660 1.00 86.38 396 GLY A O 1
ATOM 3188 N N . LYS A 1 397 ? -5.915 -17.717 -51.232 1.00 89.81 397 LYS A N 1
ATOM 3189 C CA . LYS A 1 397 ? -4.650 -17.739 -50.495 1.00 89.81 397 LYS A CA 1
ATOM 3190 C C . LYS A 1 397 ? -3.549 -18.348 -51.359 1.00 89.81 397 LYS A C 1
ATOM 3192 O O . LYS A 1 397 ? -3.748 -19.385 -51.990 1.00 89.81 397 LYS A O 1
ATOM 3197 N N . ILE A 1 398 ? -2.366 -17.746 -51.349 1.00 92.44 398 ILE A N 1
ATOM 3198 C CA . ILE A 1 398 ? -1.216 -18.252 -52.104 1.00 92.44 398 ILE A CA 1
ATOM 3199 C C . ILE A 1 398 ? -0.205 -18.834 -51.125 1.00 92.44 398 ILE A C 1
ATOM 3201 O O . ILE A 1 398 ? 0.244 -18.152 -50.208 1.00 92.44 398 ILE A O 1
ATOM 3205 N N . ILE A 1 399 ? 0.156 -20.098 -51.322 1.00 93.19 399 ILE A N 1
ATOM 3206 C CA . ILE A 1 399 ? 1.161 -20.797 -50.527 1.00 93.19 399 ILE A CA 1
ATOM 3207 C C . ILE A 1 399 ? 2.399 -20.993 -51.392 1.00 93.19 399 ILE A C 1
ATOM 3209 O O . ILE A 1 399 ? 2.349 -21.689 -52.403 1.00 93.19 399 ILE A O 1
ATOM 3213 N N . TYR A 1 400 ? 3.516 -20.412 -50.977 1.00 94.69 400 TYR A N 1
ATOM 3214 C CA . TYR A 1 400 ? 4.824 -20.724 -51.534 1.00 94.69 400 TYR A CA 1
ATOM 3215 C C . TYR A 1 400 ? 5.486 -21.803 -50.689 1.00 94.69 400 TYR A C 1
ATOM 3217 O O . TYR A 1 400 ? 5.550 -21.689 -49.467 1.00 94.69 400 TYR A O 1
ATOM 3225 N N . THR A 1 401 ? 5.970 -22.857 -51.331 1.00 93.50 401 THR A N 1
ATOM 3226 C CA . THR A 1 401 ? 6.636 -23.977 -50.671 1.00 93.50 401 THR A CA 1
ATOM 3227 C C . THR A 1 401 ? 8.038 -24.145 -51.210 1.00 93.50 401 THR A C 1
ATOM 3229 O O . THR A 1 401 ? 8.231 -24.142 -52.424 1.00 93.50 401 THR A O 1
ATOM 3232 N N . THR A 1 402 ? 8.997 -24.357 -50.318 1.00 94.00 402 THR A N 1
ATOM 3233 C CA . THR A 1 402 ? 10.335 -24.810 -50.693 1.00 94.00 402 THR A CA 1
ATOM 3234 C C . THR A 1 402 ? 10.733 -26.012 -49.860 1.00 94.00 402 THR A C 1
ATOM 3236 O O . THR A 1 402 ? 10.468 -26.061 -48.656 1.00 94.00 402 THR A O 1
ATOM 3239 N N . LYS A 1 403 ? 11.377 -26.981 -50.507 1.00 92.25 403 LYS A N 1
ATOM 3240 C CA . LYS A 1 403 ? 12.060 -28.081 -49.831 1.00 92.25 403 LYS A CA 1
ATOM 3241 C C . LYS A 1 403 ? 13.474 -27.613 -49.495 1.00 92.25 403 LYS A C 1
ATOM 3243 O O . LYS A 1 403 ? 14.109 -26.976 -50.328 1.00 92.25 403 LYS A O 1
ATOM 3248 N N . LEU A 1 404 ? 13.933 -27.861 -48.272 1.00 88.94 404 LEU A N 1
ATOM 3249 C CA . LEU A 1 404 ? 15.302 -27.532 -47.879 1.00 88.94 404 LEU A CA 1
ATOM 3250 C C . LEU A 1 404 ? 16.223 -28.697 -48.239 1.00 88.94 404 LEU A C 1
ATOM 3252 O O . LEU A 1 404 ? 16.134 -29.764 -47.627 1.00 88.94 404 LEU A O 1
ATOM 3256 N N . GLU A 1 405 ? 17.120 -28.494 -49.201 1.00 90.88 405 GLU A N 1
ATOM 3257 C CA . GLU A 1 405 ? 18.131 -29.494 -49.534 1.00 90.88 405 GLU A CA 1
ATOM 3258 C C . GLU A 1 405 ? 19.177 -29.591 -48.405 1.00 90.88 405 GLU A C 1
ATOM 3260 O O . GLU A 1 405 ? 19.355 -28.641 -47.633 1.00 90.88 405 GLU A O 1
ATOM 3265 N N . PRO A 1 406 ? 19.918 -30.708 -48.270 1.00 89.12 406 PRO A N 1
ATOM 3266 C CA . PRO A 1 406 ? 20.911 -30.876 -47.203 1.00 89.12 406 PRO A CA 1
ATOM 3267 C C . PRO A 1 406 ? 21.922 -29.721 -47.107 1.00 89.12 406 PRO A C 1
ATOM 3269 O O . PRO A 1 406 ? 22.303 -29.310 -46.009 1.00 89.12 406 PRO A O 1
ATOM 3272 N N . VAL A 1 407 ? 22.311 -29.148 -48.250 1.00 85.69 407 VAL A N 1
ATOM 3273 C CA . VAL A 1 407 ? 23.214 -27.988 -48.324 1.00 85.69 407 VAL A CA 1
ATOM 3274 C C . VAL A 1 407 ? 22.580 -26.739 -47.700 1.00 85.69 407 VAL A C 1
ATOM 3276 O O . VAL A 1 407 ? 23.259 -26.000 -46.983 1.00 85.69 407 VAL A O 1
ATOM 3279 N N . ASP A 1 408 ? 21.279 -26.529 -47.898 1.00 85.88 408 ASP A N 1
ATOM 3280 C CA . ASP A 1 408 ? 20.543 -25.404 -47.313 1.00 85.88 408 ASP A CA 1
ATOM 3281 C C . ASP A 1 408 ? 20.429 -25.562 -45.797 1.00 85.88 408 ASP A C 1
ATOM 3283 O O . ASP A 1 408 ? 20.601 -24.599 -45.049 1.00 85.88 408 ASP A O 1
ATOM 3287 N N . LYS A 1 409 ? 20.236 -26.795 -45.313 1.00 85.12 409 LYS A N 1
ATOM 3288 C CA . LYS A 1 409 ? 20.222 -27.087 -43.872 1.00 85.12 409 LYS A CA 1
ATOM 3289 C C . LYS A 1 409 ? 21.565 -26.769 -43.223 1.00 85.12 409 LYS A C 1
ATOM 3291 O O . LYS A 1 409 ? 21.606 -26.142 -42.167 1.00 85.12 409 LYS A O 1
ATOM 3296 N N . ILE A 1 410 ? 22.674 -27.153 -43.860 1.00 84.62 410 ILE A N 1
ATOM 3297 C CA . ILE A 1 410 ? 24.026 -26.834 -43.375 1.00 84.62 410 ILE A CA 1
ATOM 3298 C C . ILE A 1 410 ? 24.237 -25.316 -43.344 1.00 84.62 410 ILE A C 1
ATOM 3300 O O . ILE A 1 410 ? 24.780 -24.791 -42.367 1.00 84.62 410 ILE A O 1
ATOM 3304 N N . PHE A 1 411 ? 23.783 -24.608 -44.382 1.00 85.19 411 PHE A N 1
ATOM 3305 C CA . PHE A 1 411 ? 23.840 -23.150 -44.449 1.00 85.19 411 PHE A CA 1
ATOM 3306 C C . PHE A 1 411 ? 23.065 -22.495 -43.295 1.00 85.19 411 PHE A C 1
ATOM 3308 O O . PHE A 1 411 ? 23.594 -21.607 -42.626 1.00 85.19 411 PHE A O 1
ATOM 3315 N N . LEU A 1 412 ? 21.854 -22.981 -43.008 1.00 83.19 412 LEU A N 1
ATOM 3316 C CA . LEU A 1 412 ? 20.993 -22.496 -41.926 1.00 83.19 412 LEU A CA 1
ATOM 3317 C C . LEU A 1 412 ? 21.540 -22.818 -40.526 1.00 83.19 412 LEU A C 1
ATOM 3319 O O . LEU A 1 412 ? 21.442 -21.984 -39.628 1.00 83.19 412 LEU A O 1
ATOM 3323 N N . LYS A 1 413 ? 22.172 -23.986 -40.340 1.00 81.00 413 LYS A N 1
ATOM 3324 C CA . LYS A 1 413 ? 22.813 -24.369 -39.069 1.00 81.00 413 LYS A CA 1
ATOM 3325 C C . LYS A 1 413 ? 24.040 -23.518 -38.752 1.00 81.00 413 LYS A C 1
ATOM 3327 O O . LYS A 1 413 ? 24.218 -23.085 -37.615 1.00 81.00 413 LYS A O 1
ATOM 3332 N N . LYS A 1 414 ? 24.906 -23.295 -39.747 1.00 80.25 414 LYS A N 1
ATOM 3333 C CA . LYS A 1 414 ? 26.196 -22.606 -39.561 1.00 80.25 414 LYS A CA 1
ATOM 3334 C C . LYS A 1 414 ? 26.072 -21.082 -39.622 1.00 80.25 414 LYS A C 1
ATOM 3336 O O . LYS A 1 414 ? 26.872 -20.372 -39.013 1.00 80.25 414 LYS A O 1
ATOM 3341 N N . GLY A 1 415 ? 25.099 -20.565 -40.368 1.00 73.56 415 GLY A N 1
ATOM 3342 C CA . GLY A 1 415 ? 24.919 -19.137 -40.598 1.00 73.56 415 GLY A CA 1
ATOM 3343 C C . GLY A 1 415 ? 24.058 -18.456 -39.535 1.00 73.56 415 GLY A C 1
ATOM 3344 O O . GLY A 1 415 ? 22.951 -18.888 -39.226 1.00 73.56 415 GLY A O 1
ATOM 3345 N N . ARG A 1 416 ? 24.509 -17.303 -39.025 1.00 76.88 416 ARG A N 1
ATOM 3346 C CA . ARG A 1 416 ? 23.591 -16.340 -38.399 1.00 76.88 416 ARG A CA 1
ATOM 3347 C C . ARG A 1 416 ? 22.814 -15.659 -39.523 1.00 76.88 416 ARG A C 1
ATOM 3349 O O . ARG A 1 416 ? 23.370 -14.799 -40.203 1.00 76.88 416 ARG A O 1
ATOM 3356 N N . ILE A 1 417 ? 21.572 -16.082 -39.742 1.00 76.56 417 ILE A N 1
ATOM 3357 C CA . ILE A 1 417 ? 20.646 -15.431 -40.678 1.00 76.56 417 ILE A CA 1
ATOM 3358 C C . ILE A 1 417 ? 20.433 -13.987 -40.208 1.00 76.56 417 ILE A C 1
ATOM 3360 O O . ILE A 1 417 ? 20.120 -13.746 -39.048 1.00 76.56 417 ILE A O 1
ATOM 3364 N N . VAL A 1 418 ? 20.659 -13.024 -41.093 1.00 76.88 418 VAL A N 1
ATOM 3365 C CA . VAL A 1 418 ? 20.524 -11.583 -40.834 1.00 76.88 418 VAL A CA 1
ATOM 3366 C C . VAL A 1 418 ? 19.280 -11.024 -41.515 1.00 76.88 418 VAL A C 1
ATOM 3368 O O . VAL A 1 418 ? 18.715 -10.047 -41.047 1.00 76.88 418 VAL A O 1
ATOM 3371 N N . ALA A 1 419 ? 18.832 -11.626 -42.618 1.00 79.19 419 ALA A N 1
ATOM 3372 C CA . ALA A 1 419 ? 17.601 -11.225 -43.286 1.00 79.19 419 ALA A CA 1
ATOM 3373 C C . ALA A 1 419 ? 17.056 -12.357 -44.159 1.00 79.19 419 ALA A C 1
ATOM 3375 O O . ALA A 1 419 ? 17.811 -13.179 -44.676 1.00 79.19 419 ALA A O 1
ATOM 3376 N N . LEU A 1 420 ? 15.744 -12.353 -44.374 1.00 83.62 420 LEU A N 1
ATOM 3377 C CA . LEU A 1 420 ? 15.109 -13.059 -45.482 1.00 83.62 420 LEU A CA 1
ATOM 3378 C C . LEU A 1 420 ? 14.609 -12.016 -46.475 1.00 83.62 420 LEU A C 1
ATOM 3380 O O . LEU A 1 420 ? 14.180 -10.939 -46.064 1.00 83.62 420 LEU A O 1
ATOM 3384 N N . SER A 1 421 ? 14.671 -12.335 -47.762 1.00 85.44 421 SER A N 1
ATOM 3385 C CA . SER A 1 421 ? 14.050 -11.531 -48.811 1.00 85.44 421 SER A CA 1
ATOM 3386 C C . SER A 1 421 ? 13.517 -12.417 -49.917 1.00 85.44 421 SER A C 1
ATOM 3388 O O . SER A 1 421 ? 14.079 -13.473 -50.178 1.00 85.44 421 SER A O 1
ATOM 3390 N N . PHE A 1 422 ? 12.454 -11.982 -50.575 1.00 88.19 422 PHE A N 1
ATOM 3391 C CA . PHE A 1 422 ? 11.870 -12.708 -51.694 1.00 88.19 422 PHE A CA 1
ATOM 3392 C C . PHE A 1 422 ? 12.224 -12.025 -53.013 1.00 88.19 422 PHE A C 1
ATOM 3394 O O . PHE A 1 422 ? 12.298 -10.797 -53.070 1.00 88.19 422 PHE A O 1
ATOM 3401 N N . VAL A 1 423 ? 12.438 -12.820 -54.059 1.00 87.88 423 VAL A N 1
ATOM 3402 C CA . VAL A 1 423 ? 12.585 -12.346 -55.437 1.00 87.88 423 VAL A CA 1
ATOM 3403 C C . VAL A 1 423 ? 11.237 -12.484 -56.126 1.00 87.88 423 VAL A C 1
ATOM 3405 O O . VAL A 1 423 ? 10.628 -13.555 -56.111 1.00 87.88 423 VAL A O 1
ATOM 3408 N N . GLN A 1 424 ? 10.760 -11.388 -56.706 1.00 88.81 424 GLN A N 1
ATOM 3409 C CA . GLN A 1 424 ? 9.544 -11.383 -57.507 1.00 88.81 424 GLN A CA 1
ATOM 3410 C C . GLN A 1 424 ? 9.875 -11.797 -58.946 1.00 88.81 424 GLN A C 1
ATOM 3412 O O . GLN A 1 424 ? 10.891 -11.365 -59.492 1.00 88.81 424 GLN A O 1
ATOM 3417 N N . ALA A 1 425 ? 9.010 -12.604 -59.565 1.00 85.69 425 ALA A N 1
ATOM 3418 C CA . ALA A 1 425 ? 9.086 -12.902 -60.990 1.00 85.69 425 ALA A CA 1
ATOM 3419 C C . ALA A 1 425 ? 9.130 -11.588 -61.789 1.00 85.69 425 ALA A C 1
ATOM 3421 O O . ALA A 1 425 ? 8.380 -10.663 -61.444 1.00 85.69 425 ALA A O 1
ATOM 3422 N N . PRO A 1 426 ? 9.949 -11.496 -62.852 1.00 80.56 426 PRO A N 1
ATOM 3423 C CA . PRO A 1 426 ? 9.963 -10.320 -63.707 1.00 80.56 426 PRO A CA 1
ATOM 3424 C C . PRO A 1 426 ? 8.541 -10.049 -64.209 1.00 80.56 426 PRO A C 1
ATOM 3426 O O . PRO A 1 426 ? 7.908 -10.900 -64.838 1.00 80.56 426 PRO A O 1
ATOM 3429 N N . GLN A 1 427 ? 8.005 -8.875 -63.873 1.00 76.31 427 GLN A N 1
ATOM 3430 C CA . GLN A 1 427 ? 6.770 -8.402 -64.484 1.00 76.31 427 GLN A CA 1
ATOM 3431 C C . GLN A 1 427 ? 7.083 -8.051 -65.941 1.00 76.31 427 GLN A C 1
ATOM 3433 O O . GLN A 1 427 ? 8.187 -7.612 -66.246 1.00 76.31 427 GLN A O 1
ATOM 3438 N N . LYS A 1 428 ? 6.123 -8.221 -66.855 1.00 78.50 428 LYS A N 1
ATOM 3439 C CA . LYS A 1 428 ? 6.301 -7.943 -68.297 1.00 78.50 428 LYS A CA 1
ATOM 3440 C C . LYS A 1 428 ? 6.649 -6.471 -68.630 1.00 78.50 428 LYS A C 1
ATOM 3442 O O . LYS A 1 428 ? 6.765 -6.133 -69.800 1.00 78.50 428 LYS A O 1
ATOM 3447 N N . SER A 1 429 ? 6.801 -5.604 -67.628 1.00 62.94 429 SER A N 1
ATOM 3448 C CA . SER A 1 429 ? 7.198 -4.202 -67.758 1.00 62.94 429 SER A CA 1
ATOM 3449 C C . SER A 1 429 ? 8.713 -4.052 -67.527 1.00 62.94 429 SER A C 1
ATOM 3451 O O . SER A 1 429 ? 9.231 -4.584 -66.541 1.00 62.94 429 SER A O 1
ATOM 3453 N N . PRO A 1 430 ? 9.450 -3.359 -68.413 1.00 54.66 430 PRO A N 1
ATOM 3454 C CA . PRO A 1 430 ? 10.897 -3.260 -68.317 1.00 54.66 430 PRO A CA 1
ATOM 3455 C C . PRO A 1 430 ? 11.326 -2.317 -67.179 1.00 54.66 430 PRO A C 1
ATOM 3457 O O . PRO A 1 430 ? 10.823 -1.203 -67.060 1.00 54.66 430 PRO A O 1
ATOM 3460 N N . SER A 1 431 ? 12.337 -2.754 -66.417 1.00 51.31 431 SER A N 1
ATOM 3461 C CA . SER A 1 431 ? 13.278 -1.955 -65.597 1.00 51.31 431 SER A CA 1
ATOM 3462 C C . SER A 1 431 ? 13.074 -1.793 -64.084 1.00 51.31 431 SER A C 1
ATOM 3464 O O . SER A 1 431 ? 13.917 -1.154 -63.457 1.00 51.31 431 SER A O 1
ATOM 3466 N N . THR A 1 432 ? 12.076 -2.396 -63.428 1.00 54.75 432 THR A N 1
ATOM 3467 C CA . THR A 1 432 ? 12.041 -2.312 -61.951 1.00 54.75 432 THR A CA 1
ATOM 3468 C C . THR A 1 432 ? 12.928 -3.393 -61.313 1.00 54.75 432 THR A C 1
ATOM 3470 O O . THR A 1 432 ? 12.650 -4.581 -61.498 1.00 54.75 432 THR A O 1
ATOM 3473 N N . PRO A 1 433 ? 13.983 -3.035 -60.552 1.00 60.03 433 PRO A N 1
ATOM 3474 C CA . PRO A 1 433 ? 14.792 -4.020 -59.842 1.00 60.03 433 PRO A CA 1
ATOM 3475 C C . PRO A 1 433 ? 13.922 -4.815 -58.854 1.00 60.03 433 PRO A C 1
ATOM 3477 O O . PRO A 1 433 ? 12.952 -4.271 -58.310 1.00 60.03 433 PRO A O 1
ATOM 3480 N N . PRO A 1 434 ? 14.245 -6.097 -58.598 1.00 59.59 434 PRO A N 1
ATOM 3481 C CA . PRO A 1 434 ? 13.453 -6.946 -57.717 1.00 59.59 434 PRO A CA 1
ATOM 3482 C C . PRO A 1 434 ? 13.319 -6.298 -56.335 1.00 59.59 434 PRO A C 1
ATOM 3484 O O . PRO A 1 434 ? 14.310 -6.055 -55.641 1.00 59.59 434 PRO A O 1
ATOM 3487 N N . LYS A 1 435 ? 12.077 -6.009 -55.927 1.00 65.50 435 LYS A N 1
ATOM 3488 C CA . LYS A 1 435 ? 11.783 -5.436 -54.610 1.00 65.50 435 LYS A CA 1
ATOM 3489 C C . LYS A 1 435 ? 12.120 -6.457 -53.525 1.00 65.50 435 LYS A C 1
ATOM 3491 O O . LYS A 1 435 ? 11.526 -7.530 -53.466 1.00 65.50 435 LYS A O 1
ATOM 3496 N N . LYS A 1 436 ? 13.063 -6.109 -52.645 1.00 66.75 436 LYS A N 1
ATOM 3497 C CA . LYS A 1 436 ? 13.436 -6.934 -51.490 1.00 66.75 436 LYS A CA 1
ATOM 3498 C C . LYS A 1 436 ? 12.454 -6.698 -50.344 1.00 66.75 436 LYS A C 1
ATOM 3500 O O . LYS A 1 436 ? 12.308 -5.581 -49.860 1.00 66.75 436 LYS A O 1
ATOM 3505 N N . PHE A 1 437 ? 11.824 -7.764 -49.869 1.00 64.19 437 PHE A N 1
ATOM 3506 C CA . PHE A 1 437 ? 10.984 -7.734 -48.670 1.00 64.19 437 PHE A CA 1
ATOM 3507 C C . PHE A 1 437 ? 11.808 -8.111 -47.438 1.00 64.19 437 PHE A C 1
ATOM 3509 O O . PHE A 1 437 ? 12.198 -9.263 -47.326 1.00 64.19 437 PHE A O 1
ATOM 3516 N N . MET A 1 438 ? 12.066 -7.180 -46.514 1.00 65.25 438 MET A N 1
ATOM 3517 C CA . MET A 1 438 ? 12.786 -7.481 -45.265 1.00 65.25 438 MET A CA 1
ATOM 3518 C C . MET A 1 438 ? 11.825 -7.828 -44.115 1.00 65.25 438 MET A C 1
ATOM 3520 O O . MET A 1 438 ? 10.780 -7.187 -43.946 1.00 65.25 438 MET A O 1
ATOM 3524 N N . LEU A 1 439 ? 12.195 -8.836 -43.319 1.00 62.31 439 LEU A N 1
ATOM 3525 C CA . LEU A 1 439 ? 11.492 -9.227 -42.089 1.00 62.31 439 LEU A CA 1
ATOM 3526 C C . LEU A 1 439 ? 11.911 -8.361 -40.896 1.00 62.31 439 LEU A C 1
ATOM 3528 O O . LEU A 1 439 ? 13.052 -7.900 -40.858 1.00 62.31 439 LEU A O 1
ATOM 3532 N N . SER A 1 440 ? 11.029 -8.191 -39.903 1.00 65.88 440 SER A N 1
ATOM 3533 C CA . SER A 1 440 ? 11.379 -7.483 -38.663 1.00 65.88 440 SER A CA 1
ATOM 3534 C C . SER A 1 440 ? 12.402 -8.278 -37.825 1.00 65.88 440 SER A C 1
ATOM 3536 O O . SER A 1 440 ? 12.418 -9.512 -37.901 1.00 65.88 440 SER A O 1
ATOM 3538 N N . PRO A 1 441 ? 13.234 -7.621 -36.993 1.00 66.75 441 PRO A N 1
ATOM 3539 C CA . PRO A 1 441 ? 14.253 -8.299 -36.182 1.00 66.75 441 PRO A CA 1
ATOM 3540 C C . PRO A 1 441 ? 13.695 -9.389 -35.253 1.00 66.75 441 PRO A C 1
ATOM 3542 O O . PRO A 1 441 ? 14.280 -10.464 -35.130 1.00 66.75 441 PRO A O 1
ATOM 3545 N N . VAL A 1 442 ? 12.527 -9.150 -34.646 1.00 68.50 442 VAL A N 1
ATOM 3546 C CA . VAL A 1 442 ? 11.850 -10.108 -33.750 1.00 68.50 442 VAL A CA 1
ATOM 3547 C C . VAL A 1 442 ? 11.516 -11.404 -34.487 1.00 68.50 442 VAL A C 1
ATOM 3549 O O . VAL A 1 442 ? 11.701 -12.505 -33.969 1.00 68.50 442 VAL A O 1
ATOM 3552 N N . LEU A 1 443 ? 11.063 -11.286 -35.731 1.00 65.94 443 LEU A N 1
ATOM 3553 C CA . LEU A 1 443 ? 10.661 -12.428 -36.541 1.00 65.94 443 LEU A CA 1
ATOM 3554 C C . LEU A 1 443 ? 11.828 -13.140 -37.193 1.00 65.94 443 LEU A C 1
ATOM 3556 O O . LEU A 1 443 ? 11.798 -14.363 -37.296 1.00 65.94 443 LEU A O 1
ATOM 3560 N N . GLN A 1 444 ? 12.877 -12.405 -37.562 1.00 69.81 444 GLN A N 1
ATOM 3561 C CA . GLN A 1 444 ? 14.154 -13.014 -37.925 1.00 69.81 444 GLN A CA 1
ATOM 3562 C C . GLN A 1 444 ? 14.657 -13.901 -36.783 1.00 69.81 444 GLN A C 1
ATOM 3564 O O . GLN A 1 444 ? 15.064 -15.031 -37.035 1.00 69.81 444 GLN A O 1
ATOM 3569 N N . GLN A 1 445 ? 14.558 -13.433 -35.534 1.00 72.38 445 GLN A N 1
ATOM 3570 C CA . GLN A 1 445 ? 14.970 -14.200 -34.361 1.00 72.38 445 GLN A CA 1
ATOM 3571 C C . GLN A 1 445 ? 14.057 -15.408 -34.094 1.00 72.38 445 GLN A C 1
ATOM 3573 O O . GLN A 1 445 ? 14.571 -16.501 -33.869 1.00 72.38 445 GLN A O 1
ATOM 3578 N N . LYS A 1 446 ? 12.724 -15.264 -34.166 1.00 71.06 446 LYS A N 1
ATOM 3579 C CA . LYS A 1 446 ? 11.791 -16.405 -34.033 1.00 71.06 446 LYS A CA 1
ATOM 3580 C C . LYS A 1 446 ? 12.037 -17.461 -35.114 1.00 71.06 446 LYS A C 1
ATOM 3582 O O . LYS A 1 446 ? 12.143 -18.646 -34.802 1.00 71.06 446 LYS A O 1
ATOM 3587 N N . PHE A 1 447 ? 12.200 -17.031 -36.365 1.00 71.06 447 PHE A N 1
ATOM 3588 C CA . PHE A 1 447 ? 12.516 -17.916 -37.484 1.00 71.06 447 PHE A CA 1
ATOM 3589 C C . PHE A 1 447 ? 13.869 -18.608 -37.301 1.00 71.06 447 PHE A C 1
ATOM 3591 O O . PHE A 1 447 ? 13.971 -19.816 -37.490 1.00 71.06 447 PHE A O 1
ATOM 3598 N N . LEU A 1 448 ? 14.895 -17.867 -36.877 1.00 71.06 448 LEU A N 1
ATOM 3599 C CA . LEU A 1 448 ? 16.207 -18.411 -36.539 1.00 71.06 448 LEU A CA 1
ATOM 3600 C C . LEU A 1 448 ? 16.107 -19.500 -35.476 1.00 71.06 448 LEU A C 1
ATOM 3602 O O . LEU A 1 448 ? 16.645 -20.584 -35.673 1.00 71.06 448 LEU A O 1
ATOM 3606 N N . THR A 1 449 ? 15.408 -19.233 -34.376 1.00 73.25 449 THR A N 1
ATOM 3607 C CA . THR A 1 449 ? 15.214 -20.206 -33.298 1.00 73.25 449 THR A CA 1
ATOM 3608 C C . THR A 1 449 ? 14.503 -21.457 -33.803 1.00 73.25 449 THR A C 1
ATOM 3610 O O . THR A 1 449 ? 14.978 -22.560 -33.550 1.00 73.25 449 THR A O 1
ATOM 3613 N N . MET A 1 450 ? 13.429 -21.308 -34.585 1.00 70.75 450 MET A N 1
ATOM 3614 C CA . MET A 1 450 ? 12.736 -22.449 -35.193 1.00 70.75 450 MET A CA 1
ATOM 3615 C C . MET A 1 450 ? 13.646 -23.228 -36.143 1.00 70.75 450 MET A C 1
ATOM 3617 O O . MET A 1 450 ? 13.759 -24.439 -36.014 1.00 70.75 450 MET A O 1
ATOM 3621 N N . SER A 1 451 ? 14.344 -22.547 -37.054 1.00 69.56 451 SER A N 1
ATOM 3622 C CA . SER A 1 451 ? 15.260 -23.191 -38.000 1.00 69.56 451 SER A CA 1
ATOM 3623 C C . SER A 1 451 ? 16.386 -23.943 -37.292 1.00 69.56 451 SER A C 1
ATOM 3625 O O . SER A 1 451 ? 16.715 -25.045 -37.697 1.00 69.56 451 SER A O 1
ATOM 3627 N N . LYS A 1 452 ? 16.932 -23.406 -36.197 1.00 72.44 452 LYS A N 1
ATOM 3628 C CA . LYS A 1 452 ? 18.006 -24.046 -35.428 1.00 72.44 452 LYS A CA 1
ATOM 3629 C C . LYS A 1 452 ? 17.535 -25.202 -34.551 1.00 72.44 452 LYS A C 1
ATOM 3631 O O . LYS A 1 452 ? 18.336 -26.072 -34.250 1.00 72.44 452 LYS A O 1
ATOM 3636 N N . CYS A 1 453 ? 16.283 -25.178 -34.104 1.00 76.25 453 CYS A N 1
ATOM 3637 C CA . CYS A 1 453 ? 15.707 -26.250 -33.294 1.00 76.25 453 CYS A CA 1
ATOM 3638 C C . CYS A 1 453 ? 15.111 -27.389 -34.125 1.00 76.25 453 CYS A C 1
ATOM 3640 O O . CYS A 1 453 ? 14.970 -28.495 -33.612 1.00 76.25 453 CYS A O 1
ATOM 3642 N N . LEU A 1 454 ? 14.705 -27.110 -35.366 1.00 67.62 454 LEU A N 1
ATOM 3643 C CA . LEU A 1 454 ? 14.070 -28.081 -36.261 1.00 67.62 454 LEU A CA 1
ATOM 3644 C C . LEU A 1 454 ? 15.052 -28.718 -37.251 1.00 67.62 454 LEU A C 1
ATOM 3646 O O . LEU A 1 454 ? 14.766 -29.799 -37.756 1.00 67.62 454 LEU A O 1
ATOM 3650 N N . LEU A 1 455 ? 16.183 -28.060 -37.528 1.00 65.81 455 LEU A N 1
ATOM 3651 C CA . LEU A 1 455 ? 17.299 -28.626 -38.286 1.00 65.81 455 LEU A CA 1
ATOM 3652 C C . LEU A 1 455 ? 18.299 -29.259 -37.334 1.00 65.81 455 LEU A C 1
ATOM 3654 O O . LEU A 1 455 ? 18.744 -30.388 -37.641 1.00 65.81 455 LEU A O 1
#

Secondary structure (DSSP, 8-state):
--HHHHHHHHHHHHHHHHHHHHHHHHHHHHHHHHHHHHHHHH-PPPPHHHHHHHTTTGGGS---HHHHHHHHHHHHHHHHHHHHHHHHHHHHHHHHHHHHHHHHHHHHHHHHHHHHHHHHHHHHHHHHHHHHHHHHHHHHHHHGGGS--TTGGGHHHHHHHHHHHHHHHHHHHHHHHHHHHHHHHHHHHHHHHHHHHTT-HHHHHHHHHHHHHH-TT-HHHHHHHHHHH----SS-GGGS-HHHHHHHHHHHHHHH-PPPHHHHHHHTSTT-HHHH-GGG-HHHHHHH----SS-----PPPHHHHHHHHHSPPPPPPS-----HHHHHTTTT--EEEEE-SSEEEEEEE-TTSEEEEEEEESSTT-----EEEEEEEESS-EEEEE-EEEEPTTS-EEEEEE--HHHHHHHHHS-EEEEEEEEPPPSSTTPPPPP-PPPHHHHHHHHHHHHHH-

Organism: NCBI:txid2864201